Protein AF-A0A940C137-F1 (afdb_monomer_lite)

Foldseek 3Di:
DVVVVVVVVVVVVVVVVVVVVVVVVVVVVVVVLQVCQDPQNVVCVQCVVPFLPPCSVLVVCVVAQDDWPDDPSVCVNVVVCVLQVVLDDDGWDKDKDWDPVCPPHQWIWIWIATNNFGFKIWIWGQPDWDDDPNPRIRTDIDTQHMATEDRPDDPPADACADPSRYGKAKEKDKPLKFKDWQNHTDDPPQDWDWAADPVCPLVVVFDDFITITIGMIHSHRYDTQIWIQANVRDIFGWDPPGRRYTYGDPPHFADPVLVVVVVVAADVQVLLVVVVCQLLLNADDPLSNLVVNCVRQQAFPPGPVNVVSNCSSPDPVNVVRADKDFDDKPPWDKAGWGDRDPFKIKIWTWIWTWMQGPNDIDTDIATWIWMKGQHPDVVRHDGGIGTRDIGHPVPVPPDD

Sequence (400 aa):
MKSKFWKGYLVYLLVILAGLAALHFYVKGIMVDYENQEPVQFVRGELAPAMPTDGSIGQFLEEHAFNGPAGQLNDLKERFYHTVKVSGKGEVQLAFEEDPAHVGSMDPVVNVTADGKPFLRVTLHEAEKVTKLMIMNISKWDVTSAVLLDPDRDSSAPLALGEDGLLSYTVEIPEGFTLLLDGSPAGEGVPYAESALPEFEYVAPFTEVPAGREYKFEGLAAELKISALNNAGDEVAAVQTAPGVYDIPADFAETQVAQDLMAGIADPLYIGELWSQFMTDDVAGSYHGFYTVVRECMLLKGSNLYDLAENWADSVDITFVSNHVITAWNKESVSNFIRYNENLLSCDVYFEKEMRVAGQQRIDVFDNRMYFVNITDPDIAAPGWYLADMLSLAGTHGGE

Secondary structure (DSSP, 8-state):
-HHHHHHHHHHHHHHHHHHHHHHHHHHHHHHHHHHHTSHHHHHHHHHTT--TTTSHHHHHHHHHT---SSSGGGSHHHHHHHHHHTT-SS---EEEEE-TTTTTSSS-EEEEEETTEEEEEEEEEEEEEEEETTTEEEEEEEEEEEEEPPTTS-TTSPP-B-TTSSEEEEEEEETT-EEEETTEEPPTT--EEEEE-GGGTTTTTTS--PEEEEEEEEEESB---EEEE-TTS-EEEPEEEETTEEE----PPP-HHHHHHHHHH--HHHHHHHHHHHTTT-S-SGGGGHHHHHHHTTBPTTSHHHHHHHHHHHSGGGGGPPPEEEEEEEEEEEEEEEE-SSSEEEEEEEEEEEEEETTEEEEEEEEEEEEEEEE--TTTSSSEEEEEEEEE-TTSS---

pLDDT: mean 84.76, std 14.81, range [29.27, 98.06]

Radius of gyration: 35.61 Å; chains: 1; bounding box: 82×46×122 Å

Structure (mmCIF, N/CA/C/O backbone):
data_AF-A0A940C137-F1
#
_entry.id   AF-A0A940C137-F1
#
loop_
_atom_site.group_PDB
_atom_site.id
_atom_site.type_symbol
_atom_site.label_atom_id
_atom_site.label_alt_id
_atom_site.label_comp_id
_atom_site.label_asym_id
_atom_site.label_entity_id
_atom_site.label_seq_id
_atom_site.pdbx_PDB_ins_code
_atom_site.Cartn_x
_atom_site.Cartn_y
_atom_site.Cartn_z
_atom_site.occupancy
_atom_site.B_iso_or_equiv
_atom_site.auth_seq_id
_atom_site.auth_comp_id
_atom_site.auth_asym_id
_atom_site.auth_atom_id
_atom_site.pdbx_PDB_model_num
ATOM 1 N N . MET A 1 1 ? -43.078 -10.581 89.144 1.00 53.97 1 MET A N 1
ATOM 2 C CA . MET A 1 1 ? -41.801 -10.128 88.536 1.00 53.97 1 MET A CA 1
ATOM 3 C C . MET A 1 1 ? -41.374 -10.946 87.312 1.00 53.97 1 MET A C 1
ATOM 5 O O . MET A 1 1 ? -41.077 -10.326 86.302 1.00 53.97 1 MET A O 1
ATOM 9 N N . LYS A 1 2 ? -41.424 -12.292 87.325 1.00 57.09 2 LYS A N 1
ATOM 10 C CA . LYS A 1 2 ? -40.985 -13.150 86.194 1.00 57.09 2 LYS A CA 1
ATOM 11 C C . LYS A 1 2 ? -41.629 -12.856 84.819 1.00 57.09 2 LYS A C 1
ATOM 13 O O . LYS A 1 2 ? -40.925 -12.876 83.819 1.00 57.09 2 LYS A O 1
ATOM 18 N N . SER A 1 3 ? -42.927 -12.532 84.756 1.00 65.88 3 SER A N 1
ATOM 19 C CA . SER A 1 3 ? -43.636 -12.306 83.474 1.00 65.88 3 SER A CA 1
ATOM 20 C C . SER A 1 3 ? -43.308 -10.962 82.794 1.00 65.88 3 SER A C 1
ATOM 22 O O . SER A 1 3 ? -43.270 -10.889 81.569 1.00 65.88 3 SER A O 1
ATOM 24 N N . LYS A 1 4 ? -42.995 -9.909 83.566 1.00 69.81 4 LYS A N 1
ATOM 25 C CA . LYS A 1 4 ? -42.562 -8.609 83.015 1.00 69.81 4 LYS A CA 1
ATOM 26 C C . LYS A 1 4 ? -41.121 -8.663 82.489 1.00 69.81 4 LYS A C 1
ATOM 28 O O . LYS A 1 4 ? -40.841 -8.069 81.457 1.00 69.81 4 LYS A O 1
ATOM 33 N N . PHE A 1 5 ? -40.247 -9.422 83.158 1.00 79.25 5 PHE A N 1
ATOM 34 C CA . PHE A 1 5 ? -38.869 -9.667 82.717 1.00 79.25 5 PHE A CA 1
ATOM 35 C C . PHE A 1 5 ? -38.821 -10.413 81.378 1.00 79.25 5 PHE A C 1
ATOM 37 O O . PHE A 1 5 ? -38.170 -9.951 80.452 1.00 79.25 5 PHE A O 1
ATOM 44 N N . TRP A 1 6 ? -39.584 -11.504 81.238 1.00 81.19 6 TRP A N 1
ATOM 45 C CA . TRP A 1 6 ? -39.652 -12.262 79.983 1.00 81.19 6 TRP A CA 1
ATOM 46 C C . TRP A 1 6 ? -40.219 -11.446 78.817 1.00 81.19 6 TRP A C 1
ATOM 48 O O . TRP A 1 6 ? -39.698 -11.542 77.714 1.00 81.19 6 TRP A O 1
ATOM 58 N N . LYS A 1 7 ? -41.230 -10.596 79.050 1.00 80.69 7 LYS A N 1
ATOM 59 C CA . LYS A 1 7 ? -41.742 -9.681 78.014 1.00 80.69 7 LYS A CA 1
ATOM 60 C C . LYS A 1 7 ? -40.698 -8.645 77.586 1.00 80.69 7 LYS A C 1
ATOM 62 O O . LYS A 1 7 ? -40.531 -8.430 76.393 1.00 80.69 7 LYS A O 1
ATOM 67 N N . GLY A 1 8 ? -39.982 -8.039 78.536 1.00 81.75 8 GLY A N 1
ATOM 68 C CA . GLY A 1 8 ? -38.895 -7.101 78.231 1.00 81.75 8 GLY A CA 1
ATOM 69 C C . GLY A 1 8 ? -37.726 -7.764 77.494 1.00 81.75 8 GLY A C 1
ATOM 70 O O . GLY A 1 8 ? -37.222 -7.212 76.524 1.00 81.75 8 GLY A O 1
ATOM 71 N N . TYR A 1 9 ? -37.354 -8.980 77.900 1.00 87.44 9 TYR A N 1
ATOM 72 C CA . TYR A 1 9 ? -36.322 -9.784 77.244 1.00 87.44 9 TYR A CA 1
ATOM 73 C C . TYR A 1 9 ? -36.705 -10.171 75.808 1.00 87.44 9 TYR A C 1
ATOM 75 O O . TYR A 1 9 ? -35.873 -10.104 74.910 1.00 87.44 9 TYR A O 1
ATOM 83 N N . LEU A 1 10 ? -37.975 -10.510 75.569 1.00 89.81 10 LEU A N 1
ATOM 84 C CA . LEU A 1 10 ? -38.480 -10.857 74.238 1.00 89.81 10 LEU A CA 1
ATOM 85 C C . LEU A 1 10 ? -38.496 -9.634 73.304 1.00 89.81 10 LEU A C 1
ATOM 87 O O . LEU A 1 10 ? -38.077 -9.742 72.157 1.00 89.81 10 LEU A O 1
ATOM 91 N N . VAL A 1 11 ? -38.885 -8.455 73.806 1.00 88.69 11 VAL A N 1
ATOM 92 C CA . VAL A 1 11 ? -38.775 -7.189 73.054 1.00 88.69 11 VAL A CA 1
ATOM 93 C C . VAL A 1 11 ? -37.315 -6.869 72.727 1.00 88.69 11 VAL A C 1
ATOM 95 O O . VAL A 1 11 ? -37.007 -6.533 71.589 1.00 88.69 11 VAL A O 1
ATOM 98 N N . TYR A 1 12 ? -36.404 -7.023 73.689 1.00 90.69 12 TYR A N 1
ATOM 99 C CA . TYR A 1 12 ? -34.970 -6.824 73.468 1.00 90.69 12 TYR A CA 1
ATOM 100 C C . TYR A 1 12 ? -34.402 -7.781 72.403 1.00 90.69 12 TYR A C 1
ATOM 102 O O . TYR A 1 12 ? -33.696 -7.339 71.500 1.00 90.69 12 TYR A O 1
ATOM 110 N N . LEU A 1 13 ? -34.770 -9.067 72.450 1.00 92.44 13 LEU A N 1
ATOM 111 C CA . LEU A 1 13 ? -34.402 -10.054 71.429 1.00 92.44 13 LEU A CA 1
ATOM 112 C C . LEU A 1 13 ? -34.926 -9.682 70.040 1.00 92.44 13 LEU A C 1
ATOM 114 O O . LEU A 1 13 ? -34.187 -9.803 69.067 1.00 92.44 13 LEU A O 1
ATOM 118 N N . LEU A 1 14 ? -36.172 -9.210 69.939 1.00 92.94 14 LEU A N 1
ATOM 119 C CA . LEU A 1 14 ? -36.747 -8.762 68.669 1.00 92.94 14 LEU A CA 1
ATOM 120 C C . LEU A 1 14 ? -36.014 -7.540 68.104 1.00 92.94 14 LEU A C 1
ATOM 122 O O . LEU A 1 14 ? -35.782 -7.483 66.901 1.00 92.94 14 LEU A O 1
ATOM 126 N N . VAL A 1 15 ? -35.604 -6.594 68.954 1.00 93.12 15 VAL A N 1
ATOM 127 C CA . VAL A 1 15 ? -34.807 -5.429 68.532 1.00 93.12 15 VAL A CA 1
ATOM 128 C C . VAL A 1 15 ? -33.424 -5.856 68.036 1.00 93.12 15 VAL A C 1
ATOM 130 O O . VAL A 1 15 ? -32.983 -5.377 66.994 1.00 93.12 15 VAL A O 1
ATOM 133 N N . ILE A 1 16 ? -32.760 -6.790 68.724 1.00 94.12 16 ILE A N 1
ATOM 134 C CA . ILE A 1 16 ? -31.482 -7.350 68.256 1.00 94.12 16 ILE A CA 1
ATOM 135 C C . ILE A 1 16 ? -31.661 -8.070 66.920 1.00 94.12 16 ILE A C 1
ATOM 137 O O . ILE A 1 16 ? -30.876 -7.844 66.006 1.00 94.12 16 ILE A O 1
ATOM 141 N N . LEU A 1 17 ? -32.688 -8.911 66.788 1.00 94.62 17 LEU A N 1
ATOM 142 C CA . LEU A 1 17 ? -32.980 -9.623 65.542 1.00 94.62 17 LEU A CA 1
ATOM 143 C C . LEU A 1 17 ? -33.250 -8.656 64.387 1.00 94.62 17 LEU A C 1
ATOM 145 O O . LEU A 1 17 ? -32.727 -8.863 63.296 1.00 94.62 17 LEU A O 1
ATOM 149 N N . ALA A 1 18 ? -34.002 -7.580 64.628 1.00 94.00 18 ALA A N 1
ATOM 150 C CA . ALA A 1 18 ? -34.227 -6.534 63.634 1.00 94.00 18 ALA A CA 1
ATOM 151 C C . ALA A 1 18 ? -32.921 -5.817 63.249 1.00 94.00 18 ALA A C 1
ATOM 153 O O . ALA A 1 18 ? -32.678 -5.587 62.067 1.00 94.00 18 ALA A O 1
ATOM 154 N N . GLY A 1 19 ? -32.052 -5.521 64.222 1.00 94.00 19 GLY A N 1
ATOM 155 C CA . GLY A 1 19 ? -30.734 -4.930 63.972 1.00 94.00 19 GLY A CA 1
ATOM 156 C C . GLY A 1 19 ? -29.804 -5.850 63.175 1.00 94.00 19 GLY A C 1
ATOM 157 O O . GLY A 1 19 ? -29.159 -5.401 62.232 1.00 94.00 19 GLY A O 1
ATOM 158 N N . LEU A 1 20 ? -29.777 -7.146 63.502 1.00 93.94 20 LEU A N 1
ATOM 159 C CA . LEU A 1 20 ? -29.013 -8.156 62.763 1.00 93.94 20 LEU A CA 1
ATOM 160 C C . LEU A 1 20 ? -29.541 -8.336 61.339 1.00 93.94 20 LEU A C 1
ATOM 162 O O . LEU A 1 20 ? -28.746 -8.431 60.410 1.00 93.94 20 LEU A O 1
ATOM 166 N N . ALA A 1 21 ? -30.863 -8.340 61.153 1.00 93.62 21 ALA A N 1
ATOM 167 C CA . ALA A 1 21 ? -31.470 -8.393 59.829 1.00 93.62 21 ALA A CA 1
ATOM 168 C C . ALA A 1 21 ? -31.105 -7.150 59.001 1.00 93.62 21 ALA A C 1
ATOM 170 O O . ALA A 1 21 ? -30.672 -7.288 57.861 1.00 93.62 21 ALA A O 1
ATOM 171 N N . ALA A 1 22 ? -31.205 -5.949 59.580 1.00 93.00 22 ALA A N 1
ATOM 172 C CA . ALA A 1 22 ? -30.820 -4.708 58.909 1.00 93.00 22 ALA A CA 1
ATOM 173 C C . ALA A 1 22 ? -29.334 -4.705 58.511 1.00 93.00 22 ALA A C 1
ATOM 175 O O . ALA A 1 22 ? -29.005 -4.362 57.377 1.00 93.00 22 ALA A O 1
ATOM 176 N N . LEU A 1 23 ? -28.447 -5.151 59.408 1.00 92.56 23 LEU A N 1
ATOM 177 C CA . LEU A 1 23 ? -27.021 -5.295 59.113 1.00 92.56 23 LEU A CA 1
ATOM 178 C C . LEU A 1 23 ? -26.776 -6.316 57.995 1.00 92.56 23 LEU A C 1
ATOM 180 O O . LEU A 1 23 ? -25.990 -6.049 57.092 1.00 92.56 23 LEU A O 1
ATOM 184 N N . HIS A 1 24 ? -27.462 -7.461 58.030 1.00 92.94 24 HIS A N 1
ATOM 185 C CA . HIS A 1 24 ? -27.346 -8.492 57.002 1.00 92.94 24 HIS A CA 1
ATOM 186 C C . HIS A 1 24 ? -27.749 -7.962 55.620 1.00 92.94 24 HIS A C 1
ATOM 188 O O . HIS A 1 24 ? -26.999 -8.141 54.664 1.00 92.94 24 HIS A O 1
ATOM 194 N N . PHE A 1 25 ? -28.884 -7.262 55.511 1.00 93.31 25 PHE A N 1
ATOM 195 C CA . PHE A 1 25 ? -29.313 -6.664 54.244 1.00 93.31 25 PHE A CA 1
ATOM 196 C C . PHE A 1 25 ? -28.377 -5.548 53.770 1.00 93.31 25 PHE A C 1
ATOM 198 O O . PHE A 1 25 ? -28.112 -5.460 52.576 1.00 93.31 25 PHE A O 1
ATOM 205 N N . TYR A 1 26 ? -27.836 -4.739 54.685 1.00 91.00 26 TYR A N 1
ATOM 206 C CA . TYR A 1 26 ? -26.864 -3.698 54.347 1.00 91.00 26 TYR A CA 1
ATOM 207 C C . TYR A 1 26 ? -25.556 -4.279 53.793 1.00 91.00 26 TYR A C 1
ATOM 209 O O . TYR A 1 26 ? -25.100 -3.859 52.733 1.00 91.00 26 TYR A O 1
ATOM 217 N N . VAL A 1 27 ? -24.976 -5.275 54.473 1.00 91.56 27 VAL A N 1
ATOM 218 C CA . VAL A 1 27 ? -23.752 -5.949 54.007 1.00 91.56 27 VAL A CA 1
ATOM 219 C C . VAL A 1 27 ? -24.006 -6.660 52.682 1.00 91.56 27 VAL A C 1
ATOM 221 O O . VAL A 1 27 ? -23.197 -6.537 51.770 1.00 91.56 27 VAL A O 1
ATOM 224 N N . LYS A 1 28 ? -25.153 -7.338 52.542 1.00 92.31 28 LYS A N 1
ATOM 225 C CA . LYS A 1 28 ? -25.547 -7.973 51.282 1.00 92.31 28 LYS A CA 1
ATOM 226 C C . LYS A 1 28 ? -25.651 -6.959 50.139 1.00 92.31 28 LYS A C 1
ATOM 228 O O . LYS A 1 28 ? -25.172 -7.254 49.055 1.00 92.31 28 LYS A O 1
ATOM 233 N N . GLY A 1 29 ? -26.236 -5.783 50.380 1.00 91.81 29 GLY A N 1
ATOM 234 C CA . GLY A 1 29 ? -26.305 -4.708 49.385 1.00 91.81 29 GLY A CA 1
ATOM 235 C C . GLY A 1 29 ? -24.920 -4.243 48.941 1.00 91.81 29 GLY A C 1
ATOM 236 O O . GLY A 1 29 ? -24.654 -4.196 47.752 1.00 91.81 29 GLY A O 1
ATOM 237 N N . ILE A 1 30 ? -24.004 -4.023 49.889 1.00 90.69 30 ILE A N 1
ATOM 238 C CA . ILE A 1 30 ? -22.619 -3.627 49.580 1.00 90.69 30 ILE A CA 1
ATOM 239 C C . ILE A 1 30 ? -21.872 -4.706 48.795 1.00 90.69 30 ILE A C 1
ATOM 241 O O . ILE A 1 30 ? -21.095 -4.370 47.910 1.00 90.69 30 ILE A O 1
ATOM 245 N N . MET A 1 31 ? -22.074 -5.985 49.122 1.00 90.31 31 MET A N 1
ATOM 246 C CA . MET A 1 31 ? -21.457 -7.081 48.371 1.00 90.31 31 MET A CA 1
ATOM 247 C C . MET A 1 31 ? -21.963 -7.127 46.930 1.00 90.31 31 MET A C 1
ATOM 249 O O . MET A 1 31 ? -21.154 -7.245 46.023 1.00 90.31 31 MET A O 1
ATOM 253 N N . VAL A 1 32 ? -23.274 -6.963 46.725 1.00 90.38 32 VAL A N 1
ATOM 254 C CA . VAL A 1 32 ? -23.867 -6.892 45.382 1.00 90.38 32 VAL A CA 1
ATOM 255 C C . VAL A 1 32 ? -23.344 -5.675 44.616 1.00 90.38 32 VAL A C 1
ATOM 257 O O . VAL A 1 32 ? -22.963 -5.810 43.461 1.00 90.38 32 VAL A O 1
ATOM 260 N N . ASP A 1 33 ? -23.276 -4.504 45.255 1.00 88.38 33 ASP A N 1
ATOM 261 C CA . ASP A 1 33 ? -22.722 -3.297 44.633 1.00 88.38 33 ASP A CA 1
ATOM 262 C C . ASP A 1 33 ? -21.247 -3.486 44.258 1.00 88.38 33 ASP A C 1
ATOM 264 O O . ASP A 1 33 ? -20.823 -3.028 43.208 1.00 88.38 33 ASP A O 1
ATOM 268 N N . TYR A 1 34 ? -20.463 -4.165 45.096 1.00 89.94 34 TYR A N 1
ATOM 269 C CA . TYR A 1 34 ? -19.060 -4.462 44.815 1.00 89.94 34 TYR A CA 1
ATOM 270 C C . TYR A 1 34 ? -18.894 -5.428 43.638 1.00 89.94 34 TYR A C 1
ATOM 272 O O . TYR A 1 34 ? -18.131 -5.127 42.728 1.00 89.94 34 TYR A O 1
ATOM 280 N N . GLU A 1 35 ? -19.636 -6.540 43.626 1.00 89.56 35 GLU A N 1
ATOM 281 C CA . GLU A 1 35 ? -19.608 -7.525 42.534 1.00 89.56 35 GLU A CA 1
ATOM 282 C C . GLU A 1 35 ? -20.050 -6.896 41.203 1.00 89.56 35 GLU A C 1
ATOM 284 O O . GLU A 1 35 ? -19.407 -7.100 40.179 1.00 89.56 35 GLU A O 1
ATOM 289 N N . ASN A 1 36 ? -21.099 -6.064 41.213 1.00 89.75 36 ASN A N 1
ATOM 290 C CA . ASN A 1 36 ? -21.587 -5.372 40.013 1.00 89.75 36 ASN A CA 1
ATOM 291 C C . ASN A 1 36 ? -20.607 -4.321 39.468 1.00 89.75 36 ASN A C 1
ATOM 293 O O . ASN A 1 36 ? -20.754 -3.893 38.326 1.00 89.75 36 ASN A O 1
ATOM 297 N N . GLN A 1 37 ? -19.650 -3.876 40.283 1.00 90.00 37 GLN A N 1
ATOM 298 C CA . GLN A 1 37 ? -18.646 -2.878 39.916 1.00 90.00 37 GLN A CA 1
ATOM 299 C C . GLN A 1 37 ? -17.281 -3.509 39.611 1.00 90.00 37 GLN A C 1
ATOM 301 O O . GLN A 1 37 ? -16.303 -2.789 39.427 1.00 90.00 37 GLN A O 1
ATOM 306 N N . GLU A 1 38 ? -17.175 -4.836 39.523 1.00 90.75 38 GLU A N 1
ATOM 307 C CA . GLU A 1 38 ? -16.031 -5.447 38.842 1.00 90.75 38 GLU A CA 1
ATOM 308 C C . GLU A 1 38 ? -16.076 -5.063 37.348 1.00 90.75 38 GLU A C 1
ATOM 310 O O . GLU A 1 38 ? -17.163 -5.112 36.770 1.00 90.75 38 GLU A O 1
ATOM 315 N N . PRO A 1 39 ? -14.949 -4.718 36.690 1.00 91.69 39 PRO A N 1
ATOM 316 C CA . PRO A 1 39 ? -14.943 -4.203 35.311 1.00 91.69 39 PRO A CA 1
ATOM 317 C C . PRO A 1 39 ? -15.769 -5.044 34.328 1.00 91.69 39 PRO A C 1
ATOM 319 O O . PRO A 1 39 ? -16.598 -4.529 33.578 1.00 91.69 39 PRO A O 1
ATOM 322 N N . VAL A 1 40 ? -15.607 -6.368 34.394 1.00 92.06 40 VAL A N 1
ATOM 323 C CA . VAL A 1 40 ? -16.344 -7.328 33.561 1.00 92.06 40 VAL A CA 1
ATOM 324 C C . VAL A 1 40 ? -17.848 -7.303 33.844 1.00 92.06 40 VAL A C 1
ATOM 326 O O . VAL A 1 40 ? -18.646 -7.390 32.911 1.00 92.06 40 VAL A O 1
ATOM 329 N N . GLN A 1 41 ? -18.253 -7.208 35.113 1.00 90.88 41 GLN A N 1
ATOM 330 C CA . GLN A 1 41 ? -19.669 -7.181 35.495 1.00 90.88 41 GLN A CA 1
ATOM 331 C C . GLN A 1 41 ? -20.313 -5.835 35.187 1.00 90.88 41 GLN A C 1
ATOM 333 O O . GLN A 1 41 ? -21.472 -5.813 34.784 1.00 90.88 41 GLN A O 1
ATOM 338 N N . PHE A 1 42 ? -19.557 -4.743 35.306 1.00 90.12 42 PHE A N 1
ATOM 339 C CA . PHE A 1 42 ? -19.985 -3.411 34.905 1.00 90.12 42 PHE A CA 1
ATOM 340 C C . PHE A 1 42 ? -20.286 -3.373 33.403 1.00 90.12 42 PHE A C 1
ATOM 342 O O . PHE A 1 42 ? -21.425 -3.129 33.018 1.00 90.12 42 PHE A O 1
ATOM 349 N N . VAL A 1 43 ? -19.318 -3.744 32.552 1.00 88.44 43 VAL A N 1
ATOM 350 C CA . VAL A 1 43 ? -19.507 -3.784 31.088 1.00 88.44 43 VAL A CA 1
ATOM 351 C C . VAL A 1 43 ? -20.617 -4.758 30.696 1.00 88.44 43 VAL A C 1
ATOM 353 O O . VAL A 1 43 ? -21.441 -4.457 29.833 1.00 88.44 43 VAL A O 1
ATOM 356 N N . ARG A 1 44 ? -20.698 -5.915 31.365 1.00 87.00 44 ARG A N 1
ATOM 357 C CA . ARG A 1 44 ? -21.826 -6.835 31.195 1.00 87.00 44 ARG A CA 1
ATOM 358 C C . ARG A 1 44 ? -23.144 -6.177 31.583 1.00 87.00 44 ARG A C 1
ATOM 360 O O . ARG A 1 44 ? -24.116 -6.397 30.884 1.00 87.00 44 ARG A O 1
ATOM 367 N N . GLY A 1 45 ? -23.207 -5.417 32.669 1.00 83.25 45 GLY A N 1
ATOM 368 C CA . GLY A 1 45 ? -24.403 -4.707 33.118 1.00 83.25 45 GLY A CA 1
ATOM 369 C C . GLY A 1 45 ? -24.861 -3.635 32.132 1.00 83.25 45 GLY A C 1
ATOM 370 O O . GLY A 1 45 ? -26.060 -3.531 31.891 1.00 83.25 45 GLY A O 1
ATOM 371 N N . GLU A 1 46 ? -23.922 -2.922 31.510 1.00 78.56 46 GLU A N 1
ATOM 372 C CA . GLU A 1 46 ? -24.200 -1.930 30.461 1.00 78.56 46 GLU A CA 1
ATOM 373 C C . GLU A 1 46 ? -24.681 -2.588 29.154 1.00 78.56 46 GLU A C 1
ATOM 375 O O . GLU A 1 46 ? -25.574 -2.077 28.478 1.00 78.56 46 GLU A O 1
ATOM 380 N N . LEU A 1 47 ? -24.158 -3.776 28.823 1.00 74.94 47 LEU A N 1
ATOM 381 C CA . LEU A 1 47 ? -24.498 -4.511 27.595 1.00 74.94 47 LEU A CA 1
ATOM 382 C C . LEU A 1 47 ? -25.610 -5.570 27.773 1.00 74.94 47 LEU A C 1
ATOM 384 O O . LEU A 1 47 ? -26.179 -6.038 26.793 1.00 74.94 47 LEU A O 1
ATOM 388 N N . ALA A 1 48 ? -25.975 -5.957 28.997 1.00 65.00 48 ALA A N 1
ATOM 389 C CA . ALA A 1 48 ? -27.016 -6.953 29.292 1.00 65.00 48 ALA A CA 1
ATOM 390 C C . ALA A 1 48 ? -28.459 -6.528 28.944 1.00 65.00 48 ALA A C 1
ATOM 392 O O . ALA A 1 48 ? -29.235 -7.401 28.550 1.00 65.00 48 ALA A O 1
ATOM 393 N N . PRO A 1 49 ? -28.865 -5.242 29.030 1.00 57.00 49 PRO A N 1
ATOM 394 C CA . PRO A 1 49 ? -30.138 -4.784 28.473 1.00 57.00 49 PRO A CA 1
ATOM 395 C C . PRO A 1 49 ? -30.137 -4.783 26.934 1.00 57.00 49 PRO A C 1
ATOM 397 O O . PRO A 1 49 ? -31.128 -4.404 26.305 1.00 57.00 49 PRO A O 1
ATOM 400 N N . ALA A 1 50 ? -29.025 -5.172 26.313 1.00 52.66 50 ALA A N 1
ATOM 401 C CA . ALA A 1 50 ? -28.750 -4.975 24.913 1.00 52.66 50 ALA A CA 1
ATOM 402 C C . ALA A 1 50 ? -28.966 -6.257 24.099 1.00 52.66 50 ALA A C 1
ATOM 404 O O . ALA A 1 50 ? -28.043 -6.902 23.611 1.00 52.66 50 ALA A O 1
ATOM 405 N N . MET A 1 51 ? -30.238 -6.638 23.952 1.00 50.06 51 MET A N 1
ATOM 406 C CA . MET A 1 51 ? -30.626 -7.661 22.981 1.00 50.06 51 MET A CA 1
ATOM 407 C C . MET A 1 51 ? -30.454 -7.116 21.548 1.00 50.06 51 MET A C 1
ATOM 409 O O . MET A 1 51 ? -30.832 -5.969 21.280 1.00 50.06 51 MET A O 1
ATOM 413 N N . PRO A 1 52 ? -29.958 -7.938 20.598 1.00 48.75 52 PRO A N 1
ATOM 414 C CA . PRO A 1 52 ? -29.779 -7.581 19.186 1.00 48.75 52 PRO A CA 1
ATOM 415 C C . PRO A 1 52 ? -30.988 -6.906 18.523 1.00 48.75 52 PRO A C 1
ATOM 417 O O . PRO A 1 52 ? -30.836 -6.113 17.599 1.00 48.75 52 PRO A O 1
ATOM 420 N N . THR A 1 53 ? -32.196 -7.228 18.988 1.00 48.31 53 THR A N 1
ATOM 421 C CA . THR A 1 53 ? -33.475 -6.837 18.386 1.00 48.31 53 THR A CA 1
ATOM 422 C C . THR A 1 53 ? -33.967 -5.444 18.777 1.00 48.31 53 THR A C 1
ATOM 424 O O . THR A 1 53 ? -34.845 -4.909 18.098 1.00 48.31 53 THR A O 1
ATOM 427 N N . ASP A 1 54 ? -33.402 -4.839 19.825 1.00 47.66 54 ASP A N 1
ATOM 428 C CA . ASP A 1 54 ? -34.039 -3.706 20.512 1.00 47.66 54 ASP A CA 1
ATOM 429 C C . ASP A 1 54 ? -33.293 -2.380 20.258 1.00 47.66 54 ASP A C 1
ATOM 431 O O . ASP A 1 54 ? -33.814 -1.299 20.525 1.00 47.66 54 ASP A O 1
ATOM 435 N N . GLY A 1 55 ? -32.087 -2.447 19.677 1.00 52.00 55 GLY A N 1
ATOM 436 C CA . GLY A 1 55 ? -31.294 -1.284 19.264 1.00 52.00 55 GLY A CA 1
ATOM 437 C C . GLY A 1 55 ? -30.462 -0.618 20.366 1.00 52.00 55 GLY A C 1
ATOM 438 O O . GLY A 1 55 ? -29.769 0.350 20.070 1.00 52.00 55 GLY A O 1
ATOM 439 N N . SER A 1 56 ? -30.473 -1.143 21.590 1.00 55.97 56 SER A N 1
ATOM 440 C CA . SER A 1 56 ? -29.749 -0.609 22.755 1.00 55.97 56 SER A CA 1
ATOM 441 C C . SER A 1 56 ? -28.224 -0.734 22.661 1.00 55.97 56 SER A C 1
ATOM 443 O O . SER A 1 56 ? -27.541 0.171 23.121 1.00 55.97 56 SER A O 1
ATOM 445 N N . ILE A 1 57 ? -27.675 -1.761 21.990 1.00 58.00 57 ILE A N 1
ATOM 446 C CA . ILE A 1 57 ? -26.232 -1.794 21.647 1.00 58.00 57 ILE A CA 1
ATOM 447 C C . ILE A 1 57 ? -25.893 -0.613 20.739 1.00 58.00 57 ILE A C 1
ATOM 449 O O . ILE A 1 57 ? -24.895 0.061 20.950 1.00 58.00 57 ILE A O 1
ATOM 453 N N . GLY A 1 58 ? -26.758 -0.334 19.759 1.00 58.50 58 GLY A N 1
ATOM 454 C CA . GLY A 1 58 ? -26.612 0.830 18.889 1.00 58.50 58 GLY A CA 1
ATOM 455 C C . GLY A 1 58 ? -26.583 2.132 19.683 1.00 58.50 58 GLY A C 1
ATOM 456 O O . GLY A 1 58 ? -25.731 2.961 19.417 1.00 58.50 58 GLY A O 1
ATOM 457 N N . GLN A 1 59 ? -27.436 2.273 20.702 1.00 62.38 59 GLN A N 1
ATOM 458 C CA . GLN A 1 59 ? -27.462 3.457 21.565 1.00 62.38 59 GLN A CA 1
ATOM 459 C C . GLN A 1 59 ? -26.223 3.573 22.472 1.00 62.38 59 GLN A C 1
ATOM 461 O O . GLN A 1 59 ? -25.655 4.653 22.586 1.00 62.38 59 GLN A O 1
ATOM 466 N N . PHE A 1 60 ? -25.784 2.472 23.092 1.00 66.69 60 PHE A N 1
ATOM 467 C CA . PHE A 1 60 ? -24.562 2.448 23.904 1.00 66.69 60 PHE A CA 1
ATOM 468 C C . PHE A 1 60 ? -23.340 2.837 23.070 1.00 66.69 60 PHE A C 1
ATOM 470 O O . PHE A 1 60 ? -22.536 3.665 23.495 1.00 66.69 60 PHE A O 1
ATOM 477 N N . LEU A 1 61 ? -23.230 2.268 21.865 1.00 64.44 61 LEU A N 1
ATOM 478 C CA . LEU A 1 61 ? -22.182 2.628 20.923 1.00 64.44 61 LEU A CA 1
ATOM 479 C C . LEU A 1 61 ? -22.336 4.088 20.486 1.00 64.44 61 LEU A C 1
ATOM 481 O O . LEU A 1 61 ? -21.346 4.800 20.509 1.00 64.44 61 LEU A O 1
ATOM 485 N N . GLU A 1 62 ? -23.545 4.557 20.144 1.00 62.62 62 GLU A N 1
ATOM 486 C CA . GLU A 1 62 ? -23.825 5.966 19.797 1.00 62.62 62 GLU A CA 1
ATOM 487 C C . GLU A 1 62 ? -23.298 6.943 20.858 1.00 62.62 62 GLU A C 1
ATOM 489 O O . GLU A 1 62 ? -22.760 7.992 20.512 1.00 62.62 62 GLU A O 1
ATOM 494 N N . GLU A 1 63 ? -23.412 6.581 22.135 1.00 67.12 63 GLU A N 1
ATOM 495 C CA . GLU A 1 63 ? -23.007 7.413 23.269 1.00 67.12 63 GLU A CA 1
ATOM 496 C C . GLU A 1 63 ? -21.504 7.328 23.599 1.00 67.12 63 GLU A C 1
ATOM 498 O O . GLU A 1 63 ? -20.924 8.334 24.007 1.00 67.12 63 GLU A O 1
ATOM 503 N N . HIS A 1 64 ? -20.862 6.170 23.394 1.00 65.62 64 HIS A N 1
ATOM 504 C CA . HIS A 1 64 ? -19.506 5.897 23.905 1.00 65.62 64 HIS A CA 1
ATOM 505 C C . HIS A 1 64 ? -18.458 5.531 22.839 1.00 65.62 64 HIS A C 1
ATOM 507 O O . HIS A 1 64 ? -17.286 5.363 23.171 1.00 65.62 64 HIS A O 1
ATOM 513 N N . ALA A 1 65 ? -18.855 5.377 21.574 1.00 58.91 65 ALA A N 1
ATOM 514 C CA . ALA A 1 65 ? -17.974 4.938 20.491 1.00 58.91 65 ALA A CA 1
ATOM 515 C C . ALA A 1 65 ? -17.773 5.990 19.382 1.00 58.91 65 ALA A C 1
ATOM 517 O O . ALA A 1 65 ? -16.817 5.869 18.625 1.00 58.91 65 ALA A O 1
ATOM 518 N N . PHE A 1 66 ? -18.614 7.030 19.254 1.00 54.28 66 PHE A N 1
ATOM 519 C CA . PHE A 1 66 ? -18.582 7.907 18.069 1.00 54.28 66 PHE A CA 1
ATOM 520 C C . PHE A 1 66 ? -18.061 9.320 18.316 1.00 54.28 66 PHE A C 1
ATOM 522 O O . PHE A 1 66 ? -18.717 10.126 18.967 1.00 54.28 66 PHE A O 1
ATOM 529 N N . ASN A 1 67 ? -16.949 9.643 17.649 1.00 48.56 67 ASN A N 1
ATOM 530 C CA . ASN A 1 67 ? -16.665 10.939 17.021 1.00 48.56 67 ASN A CA 1
ATOM 531 C C . ASN A 1 67 ? -15.563 10.732 15.959 1.00 48.56 67 ASN A C 1
ATOM 533 O O . ASN A 1 67 ? -14.389 10.944 16.238 1.00 48.56 67 ASN A O 1
ATOM 537 N N . GLY A 1 68 ? -15.940 10.308 14.747 1.00 44.62 68 GLY A N 1
ATOM 538 C CA . GLY A 1 68 ? -15.009 10.057 13.636 1.00 44.62 68 GLY A CA 1
ATOM 539 C C . GLY A 1 68 ? -15.473 10.691 12.314 1.00 44.62 68 GLY A C 1
ATOM 540 O O . GLY A 1 68 ? -16.668 10.971 12.147 1.00 44.62 68 GLY A O 1
ATOM 541 N N . PRO A 1 69 ? -14.551 10.968 11.371 1.00 36.59 69 PRO A N 1
ATOM 542 C CA . PRO A 1 69 ? -14.860 11.672 10.135 1.00 36.59 69 PRO A CA 1
ATOM 543 C C . PRO A 1 69 ? -15.686 10.794 9.180 1.00 36.59 69 PRO A C 1
ATOM 545 O O . PRO A 1 69 ? -15.264 9.726 8.760 1.00 36.59 69 PRO A O 1
ATOM 548 N N . ALA A 1 70 ? -16.850 11.328 8.803 1.00 36.19 70 ALA A N 1
ATOM 549 C CA . ALA A 1 70 ? -17.754 10.881 7.739 1.00 36.19 70 ALA A CA 1
ATOM 550 C C . ALA A 1 70 ? -18.575 9.591 7.977 1.00 36.19 70 ALA A C 1
ATOM 552 O O . ALA A 1 70 ? -18.165 8.476 7.692 1.00 36.19 70 ALA A O 1
ATOM 553 N N . GLY A 1 71 ? -19.852 9.778 8.332 1.00 45.66 71 GLY A N 1
ATOM 554 C CA . GLY A 1 71 ? -20.966 9.104 7.642 1.00 45.66 71 GLY A CA 1
ATOM 555 C C . GLY A 1 71 ? -21.206 7.601 7.852 1.00 45.66 71 GLY A C 1
ATOM 556 O O . GLY A 1 71 ? -22.245 7.121 7.407 1.00 45.66 71 GLY A O 1
ATOM 557 N N . GLN A 1 72 ? -20.347 6.865 8.557 1.00 48.22 72 GLN A N 1
ATOM 558 C CA . GLN A 1 72 ? -20.480 5.406 8.735 1.00 48.22 72 GLN A CA 1
ATOM 559 C C . GLN A 1 72 ? -21.546 4.962 9.766 1.00 48.22 72 GLN A C 1
ATOM 561 O O . GLN A 1 72 ? -21.752 3.772 9.992 1.00 48.22 72 GLN A O 1
ATOM 566 N N . LEU A 1 73 ? -22.278 5.903 10.373 1.00 46.19 73 LEU A N 1
ATOM 567 C CA . LEU A 1 73 ? -23.215 5.642 11.477 1.00 46.19 73 LEU A CA 1
ATOM 568 C C . LEU A 1 73 ? -24.473 4.833 11.104 1.00 46.19 73 LEU A C 1
ATOM 570 O O . LEU A 1 73 ? -25.070 4.199 11.971 1.00 46.19 73 LEU A O 1
ATOM 574 N N . ASN A 1 74 ? -24.889 4.812 9.835 1.00 42.66 74 ASN A N 1
ATOM 575 C CA . ASN A 1 74 ? -26.134 4.129 9.455 1.00 42.66 74 ASN A CA 1
ATOM 576 C C . ASN A 1 74 ? -25.986 2.605 9.293 1.00 42.66 74 ASN A C 1
ATOM 578 O O . ASN A 1 74 ? -26.997 1.905 9.330 1.00 42.66 74 ASN A O 1
ATOM 582 N N . ASP A 1 75 ? -24.757 2.089 9.177 1.00 51.81 75 ASP A N 1
ATOM 583 C CA . ASP A 1 75 ? -24.494 0.684 8.837 1.00 51.81 75 ASP A CA 1
ATOM 584 C C . ASP A 1 75 ? -24.045 -0.166 10.040 1.00 51.81 75 ASP A C 1
ATOM 586 O O . ASP A 1 75 ? -23.904 -1.373 9.931 1.00 51.81 75 ASP A O 1
ATOM 590 N N . LEU A 1 76 ? -23.874 0.403 11.241 1.00 49.50 76 LEU A N 1
ATOM 591 C CA . LEU A 1 76 ? -23.422 -0.363 12.420 1.00 49.50 76 LEU A CA 1
ATOM 592 C C . LEU A 1 76 ? -24.420 -1.402 12.893 1.00 49.50 76 LEU A C 1
ATOM 594 O O . LEU A 1 76 ? -24.020 -2.467 13.352 1.00 49.50 76 LEU A O 1
ATOM 598 N N . LYS A 1 77 ? -25.719 -1.110 12.778 1.00 48.47 77 LYS A N 1
ATOM 599 C CA . LYS A 1 77 ? -26.751 -2.123 13.004 1.00 48.47 77 LYS A CA 1
ATOM 600 C C . LYS A 1 77 ? -26.602 -3.242 11.988 1.00 48.47 77 LYS A C 1
ATOM 602 O O . LYS A 1 77 ? -26.649 -4.396 12.382 1.00 48.47 77 LYS A O 1
ATOM 607 N N . GLU A 1 78 ? -26.408 -2.925 10.714 1.00 52.50 78 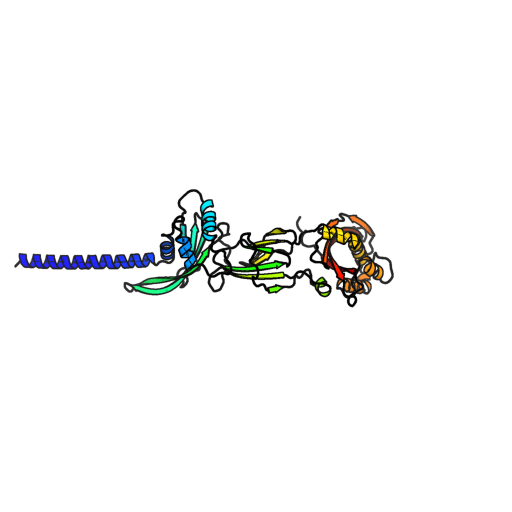GLU A N 1
ATOM 608 C CA . GLU A 1 78 ? -26.243 -3.915 9.649 1.00 52.50 78 GLU A CA 1
ATOM 609 C C . GLU A 1 78 ? -24.940 -4.712 9.787 1.00 52.50 78 GLU A C 1
ATOM 611 O O . GLU A 1 78 ? -25.003 -5.935 9.714 1.00 52.50 78 GLU A O 1
ATOM 616 N N . ARG A 1 79 ? -23.810 -4.082 10.129 1.00 53.31 79 ARG A N 1
ATOM 617 C CA . ARG A 1 79 ? -22.538 -4.733 10.480 1.00 53.31 79 ARG A CA 1
ATOM 618 C C . ARG A 1 79 ? -22.679 -5.606 11.722 1.00 53.31 79 ARG A C 1
ATOM 620 O O . ARG A 1 79 ? -22.303 -6.770 11.678 1.00 53.31 79 ARG A O 1
ATOM 627 N N . PHE A 1 80 ? -23.314 -5.115 12.786 1.00 52.34 80 PHE A N 1
ATOM 628 C CA . PHE A 1 80 ? -23.679 -5.917 13.957 1.00 52.34 80 PHE A CA 1
ATOM 629 C C . PHE A 1 80 ? -24.543 -7.124 13.555 1.00 52.34 80 PHE A C 1
ATOM 631 O O . PHE A 1 80 ? -24.217 -8.254 13.905 1.00 52.34 80 PHE A O 1
ATOM 638 N N . TYR A 1 81 ? -25.593 -6.925 12.749 1.00 52.78 81 TYR A N 1
ATOM 639 C CA . TYR A 1 81 ? -26.461 -7.993 12.244 1.00 52.78 81 TYR A CA 1
ATOM 640 C C . TYR A 1 81 ? -25.739 -8.959 11.300 1.00 52.78 81 TYR A C 1
ATOM 642 O O . TYR A 1 81 ? -26.108 -10.131 11.269 1.00 52.78 81 TYR A O 1
ATOM 650 N N . HIS A 1 82 ? -24.754 -8.506 10.525 1.00 54.06 82 HIS A N 1
ATOM 651 C CA . HIS A 1 82 ? -23.972 -9.333 9.612 1.00 54.06 82 HIS A CA 1
ATOM 652 C C . HIS A 1 82 ? -22.967 -10.183 10.393 1.00 54.06 82 HIS A C 1
ATOM 654 O O . HIS A 1 82 ? -22.966 -11.403 10.244 1.00 54.06 82 HIS A O 1
ATOM 660 N N . THR A 1 83 ? -22.211 -9.568 11.306 1.00 51.22 83 THR A N 1
ATOM 661 C CA . THR A 1 83 ? -21.298 -10.235 12.244 1.00 51.22 83 THR A CA 1
ATOM 662 C C . THR A 1 83 ? -22.024 -11.288 13.083 1.00 51.22 83 THR A C 1
ATOM 664 O O . THR A 1 83 ? -21.555 -12.417 13.212 1.00 51.22 83 THR A O 1
ATOM 667 N N . VAL A 1 84 ? -23.222 -10.961 13.571 1.00 49.44 84 VAL A N 1
ATOM 668 C CA . VAL A 1 84 ? -24.065 -11.856 14.372 1.00 49.44 84 VAL A CA 1
ATOM 669 C C . VAL A 1 84 ? -24.780 -12.928 13.530 1.00 49.44 84 VAL A C 1
ATOM 671 O O . VAL A 1 84 ? -24.921 -14.062 13.971 1.00 49.44 84 VAL A O 1
ATOM 674 N N . LYS A 1 85 ? -25.235 -12.651 12.298 1.00 48.62 85 LYS A N 1
ATOM 675 C CA . LYS A 1 85 ? -25.947 -13.661 11.477 1.00 48.62 85 LYS A CA 1
ATOM 676 C C . LYS A 1 85 ? -25.075 -14.847 11.071 1.00 48.62 85 LYS A C 1
ATOM 678 O O . LYS A 1 85 ? -25.624 -15.916 10.789 1.00 48.62 85 LYS A O 1
ATOM 683 N N . VAL A 1 86 ? -23.754 -14.678 11.029 1.00 47.34 86 VAL A N 1
ATOM 684 C CA . VAL A 1 86 ? -22.812 -15.752 10.680 1.00 47.34 86 VAL A CA 1
ATOM 685 C C . VAL A 1 86 ? -22.749 -16.837 11.775 1.00 47.34 86 VAL A C 1
ATOM 687 O O . VAL A 1 86 ? -22.353 -17.962 11.471 1.00 47.34 86 VAL A O 1
ATOM 690 N N . SER A 1 87 ? -23.233 -16.584 13.002 1.00 42.38 87 SER A N 1
ATOM 691 C CA . SER A 1 87 ? -23.236 -17.570 14.101 1.00 42.38 87 SER A CA 1
ATOM 692 C C . SER A 1 87 ? -24.507 -18.430 14.221 1.00 42.38 87 SER A C 1
ATOM 694 O O . SER A 1 87 ? -24.556 -19.375 15.010 1.00 42.38 87 SER A O 1
ATOM 696 N N . GLY A 1 88 ? -25.508 -18.212 13.362 1.00 39.50 88 GLY A N 1
ATOM 697 C CA . GLY A 1 88 ? -26.684 -19.075 13.252 1.00 39.50 88 GLY A CA 1
ATOM 698 C C . GLY A 1 88 ? -27.959 -18.488 13.858 1.00 39.50 88 GLY A C 1
ATOM 699 O O . GLY A 1 88 ? -27.966 -17.530 14.617 1.00 39.50 88 GLY A O 1
ATOM 700 N N . LYS A 1 89 ? -29.101 -19.055 13.459 1.00 44.38 89 LYS A N 1
ATOM 701 C CA . LYS A 1 89 ? -30.438 -18.640 13.909 1.00 44.38 89 LYS A CA 1
ATOM 702 C C . LYS A 1 89 ? -30.633 -18.992 15.399 1.00 44.38 89 LYS A C 1
ATOM 704 O O . LYS A 1 89 ? -31.215 -20.035 15.690 1.00 44.38 89 LYS A O 1
ATOM 709 N N . GLY A 1 90 ? -30.152 -18.160 16.323 1.00 53.47 90 GLY A N 1
ATOM 710 C CA . GLY A 1 90 ? -30.246 -18.376 17.774 1.00 53.47 90 GLY A CA 1
ATOM 711 C C . GLY A 1 90 ? -29.976 -17.114 18.607 1.00 53.47 90 GLY A C 1
ATOM 712 O O . GLY A 1 90 ? -29.755 -16.042 18.051 1.00 53.47 90 GLY A O 1
ATOM 713 N N . GLU A 1 91 ? -30.045 -17.242 19.937 1.00 60.72 91 GLU A N 1
ATOM 714 C CA . GLU A 1 91 ? -29.586 -16.211 20.884 1.00 60.72 91 GLU A CA 1
ATOM 715 C C . GLU A 1 91 ? -28.055 -16.106 20.819 1.00 60.72 91 GLU A C 1
ATOM 717 O O . GLU A 1 91 ? -27.369 -17.114 20.984 1.00 60.72 91 GLU A O 1
ATOM 722 N N . VAL A 1 92 ? -27.536 -14.898 20.585 1.00 67.31 92 VAL A N 1
ATOM 723 C CA . VAL A 1 92 ? -26.093 -14.602 20.567 1.00 67.31 92 VAL A CA 1
ATOM 724 C C . VAL A 1 92 ? -25.522 -14.781 21.964 1.00 67.31 92 VAL A C 1
ATOM 726 O O . VAL A 1 92 ? -26.008 -14.157 22.911 1.00 67.31 92 VAL A O 1
ATOM 729 N N . GLN A 1 93 ? -24.475 -15.590 22.107 1.00 75.12 93 GLN A N 1
ATOM 730 C CA . GLN A 1 93 ? -23.783 -15.732 23.383 1.00 75.12 93 GLN A CA 1
ATOM 731 C C . GLN A 1 93 ? -22.642 -14.724 23.472 1.00 75.12 93 GLN A C 1
ATOM 733 O O . GLN A 1 93 ? -21.630 -14.847 22.782 1.00 75.12 93 GLN A O 1
ATOM 738 N N . LEU A 1 94 ? -22.806 -13.735 24.352 1.00 80.50 94 LEU A N 1
ATOM 739 C CA . LEU A 1 94 ? -21.744 -12.796 24.695 1.00 80.50 94 LEU A CA 1
ATOM 740 C C . LEU A 1 94 ? -20.887 -13.361 25.829 1.00 80.50 94 LEU A C 1
ATOM 742 O O . LEU A 1 94 ? -21.401 -13.699 26.902 1.00 80.50 94 LEU A O 1
ATOM 746 N N . ALA A 1 95 ? -19.578 -13.422 25.610 1.00 87.19 95 ALA A N 1
ATOM 747 C CA . ALA A 1 95 ? -18.599 -13.692 26.655 1.00 87.19 95 ALA A CA 1
ATOM 748 C C . ALA A 1 95 ? -17.714 -12.462 26.871 1.00 87.19 95 ALA A C 1
ATOM 750 O O . ALA A 1 95 ? -17.402 -11.736 25.932 1.00 87.19 95 ALA A O 1
ATOM 751 N N . PHE A 1 96 ? -17.337 -12.235 28.127 1.00 91.06 96 PHE A N 1
ATOM 752 C CA . PHE A 1 96 ? -16.638 -11.039 28.584 1.00 91.06 96 PHE A CA 1
ATOM 753 C C . PHE A 1 96 ? -15.386 -11.473 29.334 1.00 91.06 96 PHE A C 1
ATOM 755 O O . PHE A 1 96 ? -15.482 -12.299 30.247 1.00 91.06 96 PHE A O 1
ATOM 762 N N . GLU A 1 97 ? -14.247 -10.905 28.969 1.00 92.62 97 GLU A N 1
ATOM 763 C CA . GLU A 1 97 ? -12.956 -11.209 29.572 1.00 92.62 97 GLU A CA 1
ATOM 764 C C . GLU A 1 97 ? -12.163 -9.916 29.763 1.00 92.62 97 GLU A C 1
ATOM 766 O O . GLU A 1 97 ? -12.115 -9.067 28.874 1.00 92.62 97 GLU A O 1
ATOM 771 N N . GLU A 1 98 ? -11.566 -9.745 30.940 1.00 91.75 98 GLU A N 1
ATOM 772 C CA . GLU A 1 98 ? -10.656 -8.629 31.189 1.00 91.75 98 GLU A CA 1
ATOM 773 C C . GLU A 1 98 ? -9.320 -8.907 30.503 1.00 91.75 98 GLU A C 1
ATOM 775 O O . GLU A 1 98 ? -8.779 -10.010 30.586 1.00 91.75 98 GLU A O 1
ATOM 780 N N . ASP A 1 99 ? -8.786 -7.902 29.822 1.00 88.31 99 ASP A N 1
ATOM 781 C CA . ASP A 1 99 ? -7.488 -7.979 29.181 1.00 88.31 99 ASP A CA 1
ATOM 782 C C . ASP A 1 99 ? -6.404 -8.236 30.245 1.00 88.31 99 ASP A C 1
ATOM 784 O O . ASP A 1 99 ? -6.225 -7.407 31.147 1.00 88.31 99 ASP A O 1
ATOM 788 N N . PRO A 1 100 ? -5.646 -9.346 30.153 1.00 86.38 100 PRO A N 1
ATOM 789 C CA . PRO A 1 100 ? -4.650 -9.709 31.158 1.00 86.38 100 PRO A CA 1
ATOM 790 C C . PRO A 1 100 ? -3.598 -8.625 31.412 1.00 86.38 100 PRO A C 1
ATOM 792 O O . PRO A 1 100 ? -3.026 -8.575 32.502 1.00 86.38 100 PRO A O 1
ATOM 795 N N . ALA A 1 101 ? -3.330 -7.762 30.425 1.00 85.31 101 ALA A N 1
ATOM 796 C CA . ALA A 1 101 ? -2.360 -6.680 30.554 1.00 85.31 101 ALA A CA 1
ATOM 797 C C . ALA A 1 101 ? -2.870 -5.507 31.413 1.00 85.31 101 ALA A C 1
ATOM 799 O O . ALA A 1 101 ? -2.057 -4.714 31.888 1.00 85.31 101 ALA A O 1
ATOM 800 N N . HIS A 1 102 ? -4.184 -5.411 31.637 1.00 84.62 102 HIS A N 1
ATOM 801 C CA . HIS A 1 102 ? -4.831 -4.271 32.294 1.00 84.62 102 HIS A CA 1
ATOM 802 C C . HIS A 1 102 ? -5.498 -4.632 33.629 1.00 84.62 102 HIS A C 1
ATOM 804 O O . HIS A 1 102 ? -6.093 -3.760 34.268 1.00 84.62 102 HIS A O 1
ATOM 810 N N . VAL A 1 103 ? -5.357 -5.883 34.084 1.00 82.75 103 VAL A N 1
ATOM 811 C CA . VAL A 1 103 ? -5.975 -6.365 35.326 1.00 82.75 103 VAL A CA 1
ATOM 812 C C . VAL A 1 103 ? -5.531 -5.536 36.529 1.00 82.75 103 VAL A C 1
ATOM 814 O O . VAL A 1 103 ? -4.345 -5.467 36.863 1.00 82.75 103 VAL A O 1
ATOM 817 N N . GLY A 1 104 ? -6.505 -4.931 37.212 1.00 76.69 104 GLY A N 1
ATOM 818 C CA . GLY A 1 104 ? -6.275 -4.117 38.411 1.00 76.69 104 GLY A CA 1
ATOM 819 C C . GLY A 1 104 ? -5.611 -2.761 38.146 1.00 76.69 104 GLY A C 1
ATOM 820 O O . GLY A 1 104 ? -5.117 -2.134 39.088 1.00 76.69 104 GLY A O 1
ATOM 821 N N . SER A 1 105 ? -5.579 -2.319 36.887 1.00 85.25 105 SER A N 1
ATOM 822 C CA . SER A 1 105 ? -5.153 -0.971 36.512 1.00 85.25 105 SER A CA 1
ATOM 823 C C . SER A 1 105 ? -6.257 0.068 36.767 1.00 85.25 105 SER A C 1
ATOM 825 O O . SER A 1 105 ? -7.385 -0.275 37.124 1.00 85.25 105 SER A O 1
ATOM 827 N N . MET A 1 106 ? -5.921 1.354 36.616 1.00 85.75 106 MET A N 1
ATOM 828 C CA . MET A 1 106 ? -6.918 2.436 36.646 1.00 85.75 106 MET A CA 1
ATOM 829 C C . MET A 1 106 ? -7.751 2.487 35.359 1.00 85.75 106 MET A C 1
ATOM 831 O O . MET A 1 106 ? -8.831 3.072 35.379 1.00 85.75 106 MET A O 1
ATOM 835 N N . ASP A 1 107 ? -7.270 1.835 34.296 1.00 89.00 107 ASP A N 1
ATOM 836 C CA . ASP A 1 107 ? -7.868 1.818 32.965 1.00 89.00 107 ASP A CA 1
ATOM 837 C C . ASP A 1 107 ? -8.058 0.366 32.481 1.00 89.00 107 ASP A C 1
ATOM 839 O O . ASP A 1 107 ? -7.360 -0.095 31.570 1.00 89.00 107 ASP A O 1
ATOM 843 N N . PRO A 1 108 ? -8.924 -0.427 33.144 1.00 92.88 108 PRO A N 1
ATOM 844 C CA . PRO A 1 108 ? -9.128 -1.814 32.765 1.00 92.88 108 PRO A CA 1
ATOM 845 C C . PRO A 1 108 ? -9.775 -1.901 31.381 1.00 92.88 108 PRO A C 1
ATOM 847 O O . PRO A 1 108 ? -10.633 -1.095 31.010 1.00 92.88 108 PRO A O 1
ATOM 850 N N . VAL A 1 109 ? -9.379 -2.926 30.632 1.00 92.62 109 VAL A N 1
ATOM 851 C CA . VAL A 1 109 ? -9.883 -3.196 29.285 1.00 92.62 109 VAL A CA 1
ATOM 852 C C . VAL A 1 109 ? -10.687 -4.484 29.318 1.00 92.62 109 VAL A C 1
ATOM 854 O O . VAL A 1 109 ? -10.203 -5.508 29.793 1.00 92.62 109 VAL A O 1
ATOM 857 N N . VAL A 1 110 ? -11.913 -4.447 28.806 1.00 92.38 110 VAL A N 1
ATOM 858 C CA . VAL A 1 110 ? -12.801 -5.609 28.719 1.00 92.38 110 VAL A CA 1
ATOM 859 C C . VAL A 1 110 ? -13.014 -5.962 27.254 1.00 92.38 110 VAL A C 1
ATOM 861 O O . VAL A 1 110 ? -13.565 -5.179 26.480 1.00 92.38 110 VAL A O 1
ATOM 864 N N . ASN A 1 111 ? -12.590 -7.165 26.881 1.00 92.06 111 ASN A N 1
ATOM 865 C CA . ASN A 1 111 ? -12.830 -7.743 25.570 1.00 92.06 111 ASN A CA 1
ATOM 866 C C . ASN A 1 111 ? -14.133 -8.550 25.610 1.00 92.06 111 ASN A C 1
ATOM 868 O O . ASN A 1 111 ? -14.361 -9.377 26.497 1.00 92.06 111 ASN A O 1
ATOM 872 N N . VAL A 1 112 ? -14.992 -8.312 24.630 1.00 87.69 112 VAL A N 1
ATOM 873 C CA . VAL A 1 112 ? -16.270 -8.991 24.449 1.00 87.69 112 VAL A CA 1
ATOM 874 C C . VAL A 1 112 ? -16.197 -9.802 23.167 1.00 87.69 112 VAL A C 1
ATOM 876 O O . VAL A 1 112 ? -15.798 -9.298 22.113 1.00 87.69 112 VAL A O 1
ATOM 879 N N . THR A 1 113 ? -16.610 -11.061 23.257 1.00 85.94 113 THR A N 1
ATOM 880 C CA . THR A 1 113 ? -16.758 -11.955 22.108 1.00 85.94 113 THR A CA 1
ATOM 881 C C . THR A 1 113 ? -18.223 -12.307 21.907 1.00 85.94 113 THR A C 1
ATOM 883 O O . THR A 1 113 ? -18.968 -12.463 22.876 1.00 85.94 113 THR A O 1
ATOM 886 N N . ALA A 1 114 ? -18.631 -12.434 20.648 1.00 79.56 114 ALA A N 1
ATOM 887 C CA . ALA A 1 114 ? -19.953 -12.899 20.254 1.00 79.56 114 ALA A CA 1
ATOM 888 C C . ALA A 1 114 ? -19.801 -14.270 19.591 1.00 79.56 114 ALA A C 1
ATOM 890 O O . ALA A 1 114 ? -19.117 -14.401 18.576 1.00 79.56 114 ALA A O 1
ATOM 891 N N . ASP A 1 115 ? -20.377 -15.306 20.204 1.00 78.12 115 ASP A N 1
ATOM 892 C CA . ASP A 1 115 ? -20.296 -16.698 19.741 1.00 78.12 115 ASP A CA 1
ATOM 893 C C . ASP A 1 115 ? -18.851 -17.173 19.474 1.00 78.12 115 ASP A C 1
ATOM 895 O O . ASP A 1 115 ? -18.567 -17.920 18.537 1.00 78.12 115 ASP A O 1
ATOM 899 N N . GLY A 1 116 ? -17.920 -16.721 20.322 1.00 79.44 116 GLY A N 1
ATOM 900 C CA . GLY A 1 116 ? -16.497 -17.061 20.256 1.00 79.44 116 GLY A CA 1
ATOM 901 C C . GLY A 1 116 ? -15.671 -16.241 19.260 1.00 79.44 116 GLY A C 1
ATOM 902 O O . GLY A 1 116 ? -14.470 -16.479 19.162 1.00 79.44 116 GLY A O 1
ATOM 903 N N . LYS A 1 117 ? -16.270 -15.277 18.549 1.00 82.88 117 LYS A N 1
ATOM 904 C CA . LYS A 1 117 ? -15.552 -14.342 17.671 1.00 82.88 117 LYS A CA 1
ATOM 905 C C . LYS A 1 117 ? -15.317 -12.985 18.346 1.00 82.88 117 LYS A C 1
ATOM 907 O O . LYS A 1 117 ? -16.161 -12.578 19.152 1.00 82.88 117 LYS A O 1
ATOM 912 N N . PRO A 1 118 ? -14.220 -12.267 18.029 1.00 85.31 118 PRO A N 1
ATOM 913 C CA . PRO A 1 118 ? -14.019 -10.890 18.475 1.00 85.31 118 PRO A CA 1
ATOM 914 C C . PRO A 1 118 ? -15.223 -10.014 18.126 1.00 85.31 118 PRO A C 1
ATOM 916 O O . PRO A 1 118 ? -15.803 -10.156 17.050 1.00 85.31 118 PRO A O 1
ATOM 919 N N . PHE A 1 119 ? -15.619 -9.139 19.049 1.00 80.31 119 PHE A N 1
ATOM 920 C CA . PHE A 1 119 ? -16.788 -8.289 18.847 1.00 80.31 119 PHE A CA 1
ATOM 921 C C . PHE A 1 119 ? -16.559 -6.847 19.294 1.00 80.31 119 PHE A C 1
ATOM 923 O O . PHE A 1 119 ? -16.676 -5.930 18.485 1.00 80.31 119 PHE A O 1
ATOM 930 N N . LEU A 1 120 ? -16.235 -6.636 20.569 1.00 83.81 120 LEU A N 1
ATOM 931 C CA . LEU A 1 120 ? -16.133 -5.298 21.144 1.00 83.81 120 LEU A CA 1
ATOM 932 C C . LEU A 1 120 ? -14.985 -5.246 22.146 1.00 83.81 120 LEU A C 1
ATOM 934 O O . LEU A 1 120 ? -14.808 -6.166 22.939 1.00 83.81 120 LEU A O 1
ATOM 938 N N . ARG A 1 121 ? -14.237 -4.150 22.142 1.00 89.94 121 ARG A N 1
ATOM 939 C CA . ARG A 1 121 ? -13.255 -3.821 23.174 1.00 89.94 121 ARG A CA 1
ATOM 940 C C . ARG A 1 121 ? -13.694 -2.551 23.880 1.00 89.94 121 ARG A C 1
ATOM 942 O O . ARG A 1 121 ? -13.907 -1.540 23.220 1.00 89.94 121 ARG A O 1
ATOM 949 N N . VAL A 1 122 ? -13.838 -2.613 25.199 1.00 89.25 122 VAL A N 1
ATOM 950 C CA . VAL A 1 122 ? -14.268 -1.483 26.029 1.00 89.25 122 VAL A CA 1
ATOM 951 C C . VAL A 1 122 ? -13.138 -1.103 26.972 1.00 89.25 122 VAL A C 1
ATOM 953 O O . VAL A 1 122 ? -12.660 -1.947 27.730 1.00 89.25 122 VAL A O 1
ATOM 956 N N . THR A 1 123 ? -12.735 0.159 26.935 1.00 90.81 123 THR A N 1
ATOM 957 C CA . THR A 1 123 ? -11.780 0.743 27.879 1.00 90.81 123 THR A CA 1
ATOM 958 C C . THR A 1 123 ? -12.559 1.539 28.917 1.00 90.81 123 THR A C 1
ATOM 960 O O . THR A 1 123 ? -13.455 2.315 28.575 1.00 90.81 123 THR A O 1
ATOM 963 N N . LEU A 1 124 ? -12.245 1.321 30.190 1.00 91.62 124 LEU A N 1
ATOM 964 C CA . LEU A 1 124 ? -12.838 2.051 31.308 1.00 91.62 124 LEU A CA 1
ATOM 965 C C . LEU A 1 124 ? -11.806 2.978 31.949 1.00 91.62 124 LEU A C 1
ATOM 967 O O . LEU A 1 124 ? -10.612 2.819 31.726 1.00 91.62 124 LEU A O 1
ATOM 971 N N . HIS A 1 125 ? -12.271 3.887 32.802 1.00 90.69 125 HIS A N 1
ATOM 972 C CA . HIS A 1 125 ? -11.444 4.680 33.708 1.00 90.69 125 HIS A CA 1
ATOM 973 C C . HIS A 1 125 ? -12.060 4.725 35.113 1.00 90.69 125 HIS A C 1
ATOM 975 O O . HIS A 1 125 ? -13.271 4.922 35.262 1.00 90.69 125 HIS A O 1
ATOM 981 N N . GLU A 1 126 ? -11.243 4.542 36.158 1.00 91.81 126 GLU A N 1
ATOM 982 C CA . GLU A 1 126 ? -11.676 4.665 37.560 1.00 91.81 126 GLU A CA 1
ATOM 983 C C . GLU A 1 126 ? -11.959 6.139 37.913 1.00 91.81 126 GLU A C 1
ATOM 985 O O . GLU A 1 126 ? -11.086 6.864 38.392 1.00 91.81 126 GLU A O 1
ATOM 990 N N . ALA A 1 127 ? -13.204 6.575 37.718 1.00 88.62 127 ALA A N 1
ATOM 991 C CA . ALA A 1 127 ? -13.633 7.953 37.951 1.00 88.62 127 ALA A CA 1
ATOM 992 C C . ALA A 1 127 ? -13.757 8.301 39.444 1.00 88.62 127 ALA A C 1
ATOM 994 O O . ALA A 1 127 ? -13.366 9.380 39.897 1.00 88.62 127 ALA A O 1
ATOM 995 N N . GLU A 1 128 ? -14.312 7.383 40.240 1.00 89.38 128 GLU A N 1
ATOM 996 C CA . GLU A 1 128 ? -14.471 7.555 41.684 1.00 89.38 128 GLU A CA 1
ATOM 997 C C . GLU A 1 128 ? -14.212 6.234 42.409 1.00 89.38 128 GLU A C 1
ATOM 999 O O . GLU A 1 128 ? -14.562 5.161 41.929 1.00 89.38 128 GLU A O 1
ATOM 1004 N N . LYS A 1 129 ? -13.660 6.307 43.622 1.00 90.00 129 LYS A N 1
ATOM 1005 C CA . LYS A 1 129 ? -13.452 5.143 44.483 1.00 90.00 129 LYS A CA 1
ATOM 1006 C C . LYS A 1 129 ? -14.084 5.359 45.848 1.00 90.00 129 LYS A C 1
ATOM 1008 O O . LYS A 1 129 ? -13.721 6.281 46.579 1.00 90.00 129 LYS A O 1
ATOM 1013 N N . VAL A 1 130 ? -15.007 4.477 46.221 1.00 91.19 130 VAL A N 1
ATOM 1014 C CA . VAL A 1 130 ? -15.734 4.551 47.492 1.00 91.19 130 VAL A CA 1
ATOM 1015 C C . VAL A 1 130 ? -15.379 3.360 48.373 1.00 91.19 130 VAL A C 1
ATOM 1017 O O . VAL A 1 130 ? -15.710 2.217 48.066 1.00 91.19 130 VAL A O 1
ATOM 1020 N N . THR A 1 131 ? -14.762 3.621 49.527 1.00 91.56 131 THR A N 1
ATOM 1021 C CA . THR A 1 131 ? -14.482 2.571 50.514 1.00 91.56 131 THR A CA 1
ATOM 1022 C C . THR A 1 131 ? -15.697 2.321 51.415 1.00 91.56 131 THR A C 1
ATOM 1024 O O . THR A 1 131 ? -16.154 3.201 52.151 1.00 91.56 131 THR A O 1
ATOM 1027 N N . LYS A 1 132 ? -16.212 1.090 51.401 1.00 88.94 132 LYS A N 1
ATOM 1028 C CA . LYS A 1 132 ? -17.273 0.584 52.283 1.00 88.94 132 LYS A CA 1
ATOM 1029 C C . LYS A 1 132 ? -16.715 -0.493 53.213 1.00 88.94 132 LYS A C 1
ATOM 1031 O O . LYS A 1 132 ? -15.722 -1.150 52.920 1.00 88.94 132 LYS A O 1
ATOM 1036 N N . LEU A 1 133 ? -17.340 -0.654 54.383 1.00 87.50 133 LEU A N 1
ATOM 1037 C CA . LEU A 1 133 ? -16.939 -1.647 55.398 1.00 87.50 133 LEU A CA 1
ATOM 1038 C C . LEU A 1 133 ? -15.441 -1.586 55.784 1.00 87.50 133 LEU A C 1
ATOM 1040 O O . LEU A 1 133 ? -14.874 -2.585 56.207 1.00 87.50 133 LEU A O 1
ATOM 1044 N N . MET A 1 134 ? -14.805 -0.414 55.642 1.00 82.56 134 MET A N 1
ATOM 1045 C CA . MET A 1 134 ? -13.373 -0.131 55.867 1.00 82.56 134 MET A CA 1
ATOM 1046 C C . MET A 1 134 ? -12.369 -0.843 54.945 1.00 82.56 134 MET A C 1
ATOM 1048 O O . MET A 1 134 ? -11.230 -0.394 54.875 1.00 82.56 134 MET A O 1
ATOM 1052 N N . ILE A 1 135 ? -12.760 -1.912 54.248 1.00 84.44 135 ILE A N 1
ATOM 1053 C CA . ILE A 1 135 ? -11.839 -2.751 53.461 1.00 84.44 135 ILE A CA 1
ATOM 1054 C C . ILE A 1 135 ? -12.263 -2.942 52.002 1.00 84.44 135 ILE A C 1
ATOM 1056 O O . ILE A 1 135 ? -11.441 -3.347 51.189 1.00 84.44 135 ILE A O 1
ATOM 1060 N N . MET A 1 136 ? -13.528 -2.681 51.664 1.00 84.94 136 MET A N 1
ATOM 1061 C CA . MET A 1 136 ? -14.048 -2.908 50.317 1.00 84.94 136 MET A CA 1
ATOM 1062 C C . MET A 1 136 ? -13.995 -1.613 49.528 1.00 84.94 136 MET A C 1
ATOM 1064 O O . MET A 1 136 ? -14.705 -0.664 49.855 1.00 84.94 136 MET A O 1
ATOM 1068 N N . ASN A 1 137 ? -13.166 -1.578 48.494 1.00 87.94 137 ASN A N 1
ATOM 1069 C CA . ASN A 1 137 ? -13.121 -0.456 47.573 1.00 87.94 137 ASN A CA 1
ATOM 1070 C C . ASN A 1 137 ? -14.041 -0.752 46.396 1.00 87.94 137 ASN A C 1
ATOM 1072 O O . ASN A 1 137 ? -13.820 -1.722 45.682 1.00 87.94 137 ASN A O 1
ATOM 1076 N N . ILE A 1 138 ? -15.065 0.077 46.233 1.00 90.06 138 ILE A N 1
ATOM 1077 C CA . ILE A 1 138 ? -15.986 0.020 45.105 1.00 90.06 138 ILE A CA 1
ATOM 1078 C C . ILE A 1 138 ? -15.583 1.142 44.159 1.00 90.06 138 ILE A C 1
ATOM 1080 O O . ILE A 1 138 ? -15.698 2.320 44.511 1.00 90.06 138 ILE A O 1
ATOM 1084 N N . SER A 1 139 ? -15.065 0.761 43.003 1.00 91.00 139 SER A N 1
ATOM 1085 C CA . SER A 1 139 ? -14.742 1.674 41.913 1.00 91.00 139 SER A CA 1
ATOM 1086 C C . SER A 1 139 ? -16.023 2.024 41.161 1.00 91.00 139 SER A C 1
ATOM 1088 O O . SER A 1 139 ? -16.912 1.189 41.028 1.00 91.00 139 SER A O 1
ATOM 1090 N N . LYS A 1 140 ? -16.144 3.270 40.719 1.00 90.12 140 LYS A N 1
ATOM 1091 C CA . LYS A 1 140 ? -17.125 3.692 39.724 1.00 90.12 140 LYS A CA 1
ATOM 1092 C C . LYS A 1 140 ? -16.380 3.966 38.432 1.00 90.12 140 LYS A C 1
ATOM 1094 O O . LYS A 1 140 ? -15.332 4.613 38.464 1.00 90.12 140 LYS A O 1
ATOM 1099 N N . TRP A 1 141 ? -16.943 3.485 37.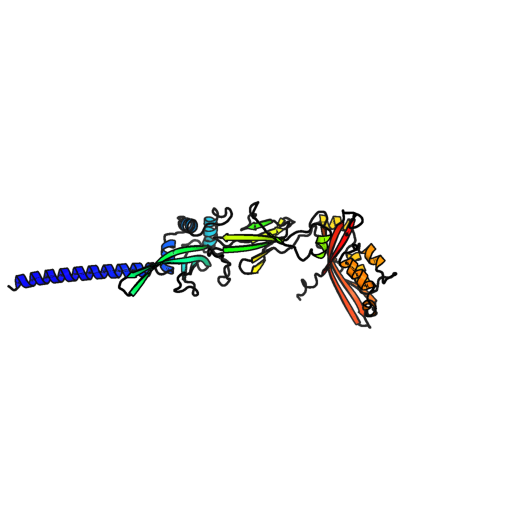337 1.00 90.12 141 TRP A N 1
ATOM 1100 C CA . TRP A 1 141 ? -16.297 3.481 36.036 1.00 90.12 141 TRP A CA 1
ATOM 1101 C C . TRP A 1 141 ? -16.956 4.477 35.096 1.00 90.12 141 TRP A C 1
ATOM 1103 O O . TRP A 1 141 ? -18.183 4.524 35.018 1.00 90.12 141 TRP A O 1
ATOM 1113 N N . ASP A 1 142 ? -16.125 5.205 34.360 1.00 88.44 142 ASP A N 1
ATOM 1114 C CA . ASP A 1 142 ? -16.525 5.884 33.131 1.00 88.44 142 ASP A CA 1
ATOM 1115 C C . ASP A 1 142 ? -16.015 5.058 31.942 1.00 88.44 142 ASP A C 1
ATOM 1117 O O . ASP A 1 142 ? -14.909 4.514 31.991 1.00 88.44 142 ASP A O 1
ATOM 1121 N N . VAL A 1 143 ? -16.809 4.943 30.877 1.00 86.25 143 VAL A N 1
ATOM 1122 C CA . VAL A 1 143 ? -16.361 4.324 29.620 1.00 86.25 143 VAL A CA 1
ATOM 1123 C C . VAL A 1 143 ? -15.575 5.369 28.834 1.00 86.25 143 VAL A C 1
ATOM 1125 O O . VAL A 1 143 ? -16.126 6.410 28.479 1.00 86.25 143 VAL A O 1
ATOM 1128 N N . THR A 1 144 ? -14.295 5.106 28.574 1.00 85.50 144 THR A N 1
ATOM 1129 C CA . THR A 1 144 ? -13.420 6.033 27.839 1.00 85.50 144 THR A CA 1
ATOM 1130 C C . THR A 1 144 ? -13.446 5.782 26.343 1.00 85.50 144 THR A C 1
ATOM 1132 O O . THR A 1 144 ? -13.506 6.736 25.572 1.00 85.50 144 THR A O 1
ATOM 1135 N N . SER A 1 145 ? -13.433 4.515 25.928 1.00 83.50 145 SER A N 1
ATOM 1136 C CA . SER A 1 145 ? -13.552 4.143 24.521 1.00 83.50 145 SER A CA 1
ATOM 1137 C C . SER A 1 145 ? -14.243 2.795 24.341 1.00 83.50 145 SER A C 1
ATOM 1139 O O . SER A 1 145 ? -14.175 1.907 25.196 1.00 83.50 145 SER A O 1
ATOM 1141 N N . ALA A 1 146 ? -14.908 2.637 23.200 1.00 83.12 146 ALA A N 1
ATOM 1142 C CA . ALA A 1 146 ? -15.517 1.388 22.773 1.00 83.12 146 ALA A CA 1
ATOM 1143 C C . ALA A 1 146 ? -15.225 1.167 21.282 1.00 83.12 146 ALA A C 1
ATOM 1145 O O . ALA A 1 146 ? -15.576 2.000 20.450 1.00 83.12 146 ALA A O 1
ATOM 1146 N N . VAL A 1 147 ? -14.577 0.048 20.952 1.00 83.00 147 VAL A N 1
ATOM 1147 C CA . VAL A 1 147 ? -14.114 -0.272 19.593 1.00 83.00 147 VAL A CA 1
ATOM 1148 C C . VAL A 1 147 ? -14.719 -1.587 19.120 1.00 83.00 147 VAL A C 1
ATOM 1150 O O . VAL A 1 147 ? -14.519 -2.631 19.747 1.00 83.00 147 VAL A O 1
ATOM 1153 N N . LEU A 1 148 ? -15.430 -1.549 17.996 1.00 80.75 148 LEU A N 1
ATOM 1154 C CA . LEU A 1 148 ? -15.926 -2.734 17.304 1.00 80.75 148 LEU A CA 1
ATOM 1155 C C . LEU A 1 148 ? -14.814 -3.403 16.499 1.00 80.75 148 LEU A C 1
ATOM 1157 O O . LEU A 1 148 ? -14.105 -2.756 15.727 1.00 80.75 148 LEU A O 1
ATOM 1161 N N . LEU A 1 149 ? -14.710 -4.716 16.662 1.00 83.31 149 LEU A N 1
ATOM 1162 C CA . LEU A 1 149 ? -13.676 -5.536 16.042 1.00 83.31 149 LEU A CA 1
ATOM 1163 C C . LEU A 1 149 ? -14.249 -6.320 14.863 1.00 83.31 149 LEU A C 1
ATOM 1165 O O . LEU A 1 149 ? -15.412 -6.734 14.887 1.00 83.31 149 LEU A O 1
ATOM 1169 N N . ASP A 1 150 ? -13.423 -6.539 13.841 1.00 78.88 150 ASP A N 1
ATOM 1170 C CA . ASP A 1 150 ? -13.777 -7.442 12.750 1.00 78.88 150 ASP A CA 1
ATOM 1171 C C . ASP A 1 150 ? -13.895 -8.884 13.299 1.00 78.88 150 ASP A C 1
ATOM 1173 O O . ASP A 1 150 ? -12.992 -9.346 13.998 1.00 78.88 150 ASP A O 1
ATOM 1177 N N . PRO A 1 151 ? -14.986 -9.625 13.032 1.00 77.19 151 PRO A N 1
ATOM 1178 C CA . PRO A 1 151 ? -15.122 -11.013 13.477 1.00 77.19 151 PRO A CA 1
ATOM 1179 C C . PRO A 1 151 ? -14.072 -11.976 12.915 1.00 77.19 151 PRO A C 1
ATOM 1181 O O . PRO A 1 151 ? -13.847 -13.033 13.512 1.00 77.19 151 PRO A O 1
ATOM 1184 N N . ASP A 1 152 ? -13.483 -11.659 11.764 1.00 79.88 152 ASP A N 1
ATOM 1185 C CA . ASP A 1 152 ? -12.501 -12.501 11.081 1.00 79.88 152 ASP A CA 1
ATOM 1186 C C . ASP A 1 152 ? -11.052 -12.046 11.358 1.00 79.88 152 ASP A C 1
ATOM 1188 O O . ASP A 1 152 ? -10.096 -12.653 10.869 1.00 79.88 152 ASP A O 1
ATOM 1192 N N . ARG A 1 153 ? -10.883 -11.029 12.215 1.00 82.75 153 ARG A N 1
ATOM 1193 C CA . ARG A 1 153 ? -9.602 -10.612 12.790 1.00 82.75 153 ARG A CA 1
ATOM 1194 C C . ARG A 1 153 ? -8.891 -11.762 13.503 1.00 82.75 153 ARG A C 1
ATOM 1196 O O . ARG A 1 153 ? -9.482 -12.494 14.299 1.00 82.75 153 ARG A O 1
ATOM 1203 N N . ASP A 1 154 ? -7.566 -11.786 13.377 1.00 81.00 154 ASP A N 1
ATOM 1204 C CA . ASP A 1 154 ? -6.707 -12.496 14.324 1.00 81.00 154 ASP A CA 1
ATOM 1205 C C . ASP A 1 154 ? -6.714 -11.791 15.693 1.00 81.00 154 ASP A C 1
ATOM 1207 O O . ASP A 1 154 ? -6.202 -10.679 15.852 1.00 81.00 154 ASP A O 1
ATOM 1211 N N . SER A 1 155 ? -7.292 -12.440 16.707 1.00 75.12 155 SER A N 1
ATOM 1212 C CA . SER A 1 155 ? -7.376 -11.916 18.078 1.00 75.12 155 SER A CA 1
ATOM 1213 C C . SER A 1 155 ? -6.016 -11.611 18.719 1.00 75.12 155 SER A C 1
ATOM 1215 O O . SER A 1 155 ? -5.964 -10.893 19.714 1.00 75.12 155 SER A O 1
ATOM 1217 N N . SER A 1 156 ? -4.924 -12.165 18.183 1.00 78.00 156 SER A N 1
ATOM 1218 C CA . SER A 1 156 ? -3.561 -11.896 18.649 1.00 78.00 156 SER A CA 1
ATOM 1219 C C . SER A 1 156 ? -2.917 -10.670 17.992 1.00 78.00 156 SER A C 1
ATOM 1221 O O . SER A 1 156 ? -1.928 -10.150 18.514 1.00 78.00 156 SER A O 1
ATOM 1223 N N . ALA A 1 157 ? -3.478 -10.176 16.882 1.00 82.19 157 ALA A N 1
ATOM 1224 C CA . ALA A 1 157 ? -2.973 -8.989 16.211 1.00 82.19 157 ALA A CA 1
ATOM 1225 C C . ALA A 1 157 ? -3.214 -7.744 17.084 1.00 82.19 157 ALA A C 1
ATOM 1227 O O . ALA A 1 157 ? -4.319 -7.572 17.612 1.00 82.19 157 ALA A O 1
ATOM 1228 N N . PRO A 1 158 ? -2.228 -6.846 17.237 1.00 86.12 158 PRO A N 1
ATOM 1229 C CA . PRO A 1 158 ? -2.411 -5.608 17.986 1.00 86.12 158 PRO A CA 1
ATOM 1230 C C . PRO A 1 158 ? -3.389 -4.658 17.280 1.00 86.12 158 PRO A C 1
ATOM 1232 O O . PRO A 1 158 ? -3.505 -4.631 16.056 1.00 86.12 158 PRO A O 1
ATOM 1235 N N . LEU A 1 159 ? -4.102 -3.862 18.073 1.00 87.75 159 LEU A N 1
ATOM 1236 C CA . LEU A 1 159 ? -4.911 -2.743 17.595 1.00 87.75 159 LEU A CA 1
ATOM 1237 C C . LEU A 1 159 ? -4.026 -1.508 17.418 1.00 87.75 159 LEU A C 1
ATOM 1239 O O . LEU A 1 159 ? -3.212 -1.210 18.292 1.00 87.75 159 LEU A O 1
ATOM 1243 N N . ALA A 1 160 ? -4.224 -0.771 16.330 1.00 90.12 160 ALA A N 1
ATOM 1244 C CA . ALA A 1 160 ? -3.677 0.571 16.191 1.00 90.12 160 ALA A CA 1
ATOM 1245 C C . ALA A 1 160 ? -4.638 1.560 16.839 1.00 90.12 160 ALA A C 1
ATOM 1247 O O . ALA A 1 160 ? -5.663 1.905 16.254 1.00 90.12 160 ALA A O 1
ATOM 1248 N N . LEU A 1 161 ? -4.339 1.930 18.082 1.00 88.69 161 LEU A N 1
ATOM 1249 C CA . LEU A 1 161 ? -5.148 2.861 18.858 1.00 88.69 161 LEU A CA 1
ATOM 1250 C C . LEU A 1 161 ? -4.484 4.240 18.890 1.00 88.69 161 LEU A C 1
ATOM 1252 O O . LEU A 1 161 ? -3.267 4.333 19.064 1.00 88.69 161 LEU A O 1
ATOM 1256 N N . GLY A 1 162 ? -5.289 5.288 18.735 1.00 85.38 162 GLY A N 1
ATOM 1257 C CA . GLY A 1 162 ? -4.896 6.669 18.991 1.00 85.38 162 GLY A CA 1
ATOM 1258 C C . GLY A 1 162 ? -4.834 6.989 20.488 1.00 85.38 162 GLY A C 1
ATOM 1259 O O . GLY A 1 162 ? -5.090 6.139 21.344 1.00 85.38 162 GLY A O 1
ATOM 1260 N N . GLU A 1 163 ? -4.511 8.242 20.818 1.00 83.19 163 GLU A N 1
ATOM 1261 C CA . GLU A 1 163 ? -4.488 8.724 22.212 1.00 83.19 163 GLU A CA 1
ATOM 1262 C C . GLU A 1 163 ? -5.874 8.701 22.878 1.00 83.19 163 GLU A C 1
ATOM 1264 O O . GLU A 1 163 ? -5.977 8.615 24.100 1.00 83.19 163 GLU A O 1
ATOM 1269 N N . ASP A 1 164 ? -6.936 8.755 22.077 1.00 77.38 164 ASP A N 1
ATOM 1270 C CA . ASP A 1 164 ? -8.335 8.656 22.498 1.00 77.38 164 ASP A CA 1
ATOM 1271 C C . ASP A 1 164 ? -8.793 7.209 22.760 1.00 77.38 164 ASP A C 1
ATOM 1273 O O . ASP A 1 164 ? -9.934 6.980 23.162 1.00 77.38 164 ASP A O 1
ATOM 1277 N N . GLY A 1 165 ? -7.920 6.220 22.541 1.00 80.06 165 GLY A N 1
ATOM 1278 C CA . GLY A 1 165 ? -8.248 4.806 22.696 1.00 80.06 165 GLY A CA 1
ATOM 1279 C C . GLY A 1 165 ? -9.195 4.266 21.618 1.00 80.06 165 GLY A C 1
ATOM 1280 O O . GLY A 1 165 ? -9.718 3.161 21.792 1.00 80.06 165 GLY A O 1
ATOM 1281 N N . LEU A 1 166 ? -9.421 5.019 20.536 1.00 83.75 166 LEU A N 1
ATOM 1282 C CA . LEU A 1 166 ? -10.138 4.592 19.333 1.00 83.75 166 LEU A CA 1
ATOM 1283 C C . LEU A 1 166 ? -9.145 4.198 18.236 1.00 83.75 166 LEU A C 1
ATOM 1285 O O . LEU A 1 166 ? -7.940 4.404 18.362 1.00 83.75 166 LEU A O 1
ATOM 1289 N N . LEU A 1 167 ? -9.634 3.584 17.161 1.00 86.12 167 LEU A N 1
ATOM 1290 C CA . LEU A 1 167 ? -8.778 3.132 16.069 1.00 86.12 167 LEU A CA 1
ATOM 1291 C C . LEU A 1 167 ? -8.189 4.319 15.293 1.00 86.12 167 LEU A C 1
ATOM 1293 O O . LEU A 1 167 ? -8.869 5.312 15.019 1.00 86.12 167 LEU A O 1
ATOM 1297 N N . SER A 1 168 ? -6.921 4.179 14.914 1.00 89.75 168 SER A N 1
ATOM 1298 C CA . SER A 1 168 ? -6.187 5.137 14.092 1.00 89.75 168 SER A CA 1
ATOM 1299 C C . SER A 1 168 ? -5.484 4.401 12.959 1.00 89.75 168 SER A C 1
ATOM 1301 O O . SER A 1 168 ? -4.691 3.490 13.209 1.00 89.75 168 SER A O 1
ATOM 1303 N N . TYR A 1 169 ? -5.802 4.776 11.720 1.00 91.25 169 TYR A N 1
ATOM 1304 C CA . TYR A 1 169 ? -5.246 4.183 10.512 1.00 91.25 169 TYR A CA 1
ATOM 1305 C C . TYR A 1 169 ? -4.528 5.213 9.649 1.00 91.25 169 TYR A C 1
ATOM 1307 O O . TYR A 1 169 ? -5.017 6.325 9.444 1.00 91.25 169 TYR A O 1
ATOM 1315 N N . THR A 1 170 ? -3.413 4.786 9.070 1.00 93.56 170 THR A N 1
ATOM 1316 C CA . THR A 1 170 ? -2.704 5.488 8.003 1.00 93.56 170 THR A CA 1
ATOM 1317 C C . THR A 1 170 ? -2.806 4.650 6.738 1.00 93.56 170 THR A C 1
ATOM 1319 O O . THR A 1 170 ? -2.533 3.451 6.778 1.00 93.56 170 THR A O 1
ATOM 1322 N N . VAL A 1 171 ? -3.212 5.265 5.631 1.00 94.12 171 VAL A N 1
ATOM 1323 C CA . VAL A 1 171 ? -3.328 4.596 4.333 1.00 94.12 171 VAL A CA 1
ATOM 1324 C C . VAL A 1 171 ? -2.495 5.341 3.304 1.00 94.12 171 VAL A C 1
ATOM 1326 O O . VAL A 1 171 ? -2.778 6.502 3.014 1.00 94.12 171 VAL A O 1
ATOM 1329 N N . GLU A 1 172 ? -1.496 4.668 2.749 1.00 94.38 172 GLU A N 1
ATOM 1330 C CA . GLU A 1 172 ? -0.715 5.139 1.611 1.00 94.38 172 GLU A CA 1
ATOM 1331 C C . GLU A 1 172 ? -1.329 4.593 0.320 1.00 94.38 172 GLU A C 1
ATOM 1333 O O . GLU A 1 172 ? -1.644 3.408 0.212 1.00 94.38 172 GLU A O 1
ATOM 1338 N N . ILE A 1 173 ? -1.577 5.479 -0.642 1.00 93.56 173 ILE A N 1
ATOM 1339 C CA . ILE A 1 173 ? -2.205 5.127 -1.915 1.00 93.56 173 ILE A CA 1
ATOM 1340 C C . ILE A 1 173 ? -1.605 5.943 -3.068 1.00 93.56 173 ILE A C 1
ATOM 1342 O O . ILE A 1 173 ? -1.435 7.156 -2.927 1.00 93.56 173 ILE A O 1
ATOM 1346 N N . PRO A 1 174 ? -1.304 5.327 -4.223 1.00 92.88 174 PRO A N 1
ATOM 1347 C CA . PRO A 1 174 ? -0.837 6.045 -5.400 1.00 92.88 174 PRO A CA 1
ATOM 1348 C C . PRO A 1 174 ? -1.901 6.994 -5.953 1.00 92.88 174 PRO A C 1
ATOM 1350 O O . PRO A 1 174 ? -3.104 6.716 -5.958 1.00 92.88 174 PRO A O 1
ATOM 1353 N N . GLU A 1 175 ? -1.459 8.120 -6.490 1.00 90.75 175 GLU A N 1
ATOM 1354 C CA . GLU A 1 175 ? -2.306 9.021 -7.248 1.00 90.75 175 GLU A CA 1
ATOM 1355 C C . GLU A 1 175 ? -2.893 8.325 -8.484 1.00 90.75 175 GLU A C 1
ATOM 1357 O O . GLU A 1 175 ? -2.243 7.531 -9.160 1.00 90.75 175 GLU A O 1
ATOM 1362 N N . GLY A 1 176 ? -4.158 8.631 -8.778 1.00 86.81 176 GLY A N 1
ATOM 1363 C CA . GLY A 1 176 ? -4.932 7.975 -9.833 1.00 86.81 176 GLY A CA 1
ATOM 1364 C C . GLY A 1 176 ? -5.780 6.803 -9.335 1.00 86.81 176 GLY A C 1
ATOM 1365 O O . GLY A 1 176 ? -6.658 6.351 -10.067 1.00 86.81 176 GLY A O 1
ATOM 1366 N N . PHE A 1 177 ? -5.586 6.361 -8.089 1.00 91.88 177 PHE A N 1
ATOM 1367 C CA . PHE A 1 177 ? -6.419 5.344 -7.454 1.00 91.88 177 PHE A CA 1
ATOM 1368 C C . PHE A 1 177 ? -7.557 5.986 -6.646 1.00 91.88 177 PHE A C 1
ATOM 1370 O O . PHE A 1 177 ? -7.465 7.123 -6.177 1.00 91.88 177 PHE A O 1
ATOM 1377 N N . THR A 1 178 ? -8.645 5.236 -6.463 1.00 91.88 178 THR A N 1
ATOM 1378 C CA . THR A 1 178 ? -9.790 5.638 -5.632 1.00 91.88 178 THR A CA 1
ATOM 1379 C C . THR A 1 178 ? -9.825 4.805 -4.361 1.00 91.88 178 THR A C 1
ATOM 1381 O O . THR A 1 178 ? -10.139 3.620 -4.420 1.00 91.88 178 THR A O 1
ATOM 1384 N N . LEU A 1 179 ? -9.539 5.418 -3.211 1.00 91.31 179 LEU A N 1
ATOM 1385 C CA . LEU A 1 179 ? -9.608 4.755 -1.907 1.00 91.31 179 LEU A CA 1
ATOM 1386 C C . LEU A 1 179 ? -11.042 4.304 -1.589 1.00 91.31 179 LEU A C 1
ATOM 1388 O O . LEU A 1 179 ? -11.978 5.101 -1.684 1.00 91.31 179 LEU A O 1
ATOM 1392 N N . LEU A 1 180 ? -11.196 3.053 -1.160 1.00 89.38 180 LEU A N 1
ATOM 1393 C CA . LEU A 1 180 ? -12.443 2.457 -0.697 1.00 89.38 180 LEU A CA 1
ATOM 1394 C C . LEU A 1 180 ? -12.348 2.120 0.798 1.00 89.38 180 LEU A C 1
ATOM 1396 O O . LEU A 1 180 ? -11.432 1.429 1.245 1.00 89.38 180 LEU A O 1
ATOM 1400 N N . LEU A 1 181 ? -13.336 2.578 1.563 1.00 86.06 181 LEU A N 1
ATOM 1401 C CA . LEU A 1 181 ? -13.547 2.242 2.969 1.00 86.06 181 LEU A CA 1
ATOM 1402 C C . LEU A 1 181 ? -14.829 1.411 3.062 1.00 86.06 181 LEU A C 1
ATOM 1404 O O . LEU A 1 181 ? -15.904 1.889 2.696 1.00 86.06 181 LEU A O 1
ATOM 1408 N N . ASP A 1 182 ? -14.714 0.154 3.493 1.00 81.50 182 ASP A N 1
ATOM 1409 C CA . ASP A 1 182 ? -15.811 -0.826 3.495 1.00 81.50 182 ASP A CA 1
ATOM 1410 C C . ASP A 1 182 ? -16.512 -0.935 2.119 1.00 81.50 182 ASP A C 1
ATOM 1412 O O . ASP A 1 182 ? -17.729 -1.073 2.008 1.00 81.50 182 ASP A O 1
ATOM 1416 N N . GLY A 1 183 ? -15.730 -0.842 1.036 1.00 81.94 183 GLY A N 1
ATOM 1417 C CA . GLY A 1 183 ? -16.217 -0.920 -0.347 1.00 81.94 183 GLY A CA 1
ATOM 1418 C C . GLY A 1 183 ? -16.877 0.357 -0.886 1.00 81.94 183 GLY A C 1
ATOM 1419 O O . GLY A 1 183 ? -17.292 0.381 -2.043 1.00 81.94 183 GLY A O 1
ATOM 1420 N N . SER A 1 184 ? -16.962 1.425 -0.088 1.00 81.19 184 SER A N 1
ATOM 1421 C CA . SER A 1 184 ? -17.466 2.732 -0.529 1.00 81.19 184 SER A CA 1
ATOM 1422 C C . SER A 1 184 ? -16.316 3.717 -0.753 1.00 81.19 184 SER A C 1
ATOM 1424 O O . SER A 1 184 ? -15.398 3.743 0.065 1.00 81.19 184 SER A O 1
ATOM 1426 N N . PRO A 1 185 ? -16.345 4.563 -1.801 1.00 84.44 185 PRO A N 1
ATOM 1427 C CA . PRO A 1 185 ? -15.321 5.583 -2.000 1.00 84.44 185 PRO A CA 1
ATOM 1428 C C . PRO A 1 185 ? -15.158 6.482 -0.774 1.00 84.44 185 PRO A C 1
ATOM 1430 O O . PRO A 1 185 ? -16.150 6.940 -0.196 1.00 84.44 185 PRO A O 1
ATOM 1433 N N . ALA A 1 186 ? -13.909 6.760 -0.401 1.00 81.06 186 ALA A N 1
ATOM 1434 C CA . ALA A 1 186 ? -13.610 7.792 0.577 1.00 81.06 186 ALA A CA 1
ATOM 1435 C C . ALA A 1 186 ? -14.210 9.120 0.086 1.00 81.06 186 ALA A C 1
ATOM 1437 O O . ALA A 1 186 ? -14.093 9.472 -1.090 1.00 81.06 186 ALA A O 1
ATOM 1438 N N . GLY A 1 187 ? -14.918 9.827 0.971 1.00 69.50 187 GLY A N 1
ATOM 1439 C CA . GLY A 1 187 ? -15.634 11.047 0.601 1.00 69.50 187 GLY A CA 1
ATOM 1440 C C . GLY A 1 187 ? -14.720 12.100 -0.033 1.00 69.50 187 GLY A C 1
ATOM 1441 O O . GLY A 1 187 ? -13.532 12.190 0.276 1.00 69.50 187 GLY A O 1
ATOM 1442 N N . GLU A 1 188 ? -15.279 12.933 -0.909 1.00 67.62 188 GLU A N 1
ATOM 1443 C CA . GLU A 1 188 ? -14.530 14.052 -1.484 1.00 67.62 188 GLU A CA 1
ATOM 1444 C C . GLU A 1 188 ? -14.063 15.015 -0.377 1.00 67.62 188 GLU A C 1
ATOM 1446 O O . GLU A 1 188 ? -14.836 15.396 0.505 1.00 67.62 188 GLU A O 1
ATOM 1451 N N . GLY A 1 189 ? -12.793 15.427 -0.427 1.00 71.81 189 GLY A N 1
ATOM 1452 C CA . GLY A 1 189 ? -12.227 16.412 0.500 1.00 71.81 189 GLY A CA 1
ATOM 1453 C C . GLY A 1 189 ? -11.608 15.852 1.784 1.00 71.81 189 GLY A C 1
ATOM 1454 O O . GLY A 1 189 ? -11.288 16.642 2.673 1.00 71.81 189 GLY A O 1
ATOM 1455 N N . VAL A 1 190 ? -11.404 14.532 1.897 1.00 79.88 190 VAL A N 1
ATOM 1456 C CA . VAL A 1 190 ? -10.548 13.979 2.962 1.00 79.88 190 VAL A CA 1
ATOM 1457 C C . VAL A 1 190 ? -9.117 14.508 2.766 1.00 79.88 190 VAL A C 1
ATOM 1459 O O . VAL A 1 190 ? -8.568 14.351 1.671 1.00 79.88 190 VAL A O 1
ATOM 1462 N N . PRO A 1 191 ? -8.513 15.154 3.781 1.00 83.25 191 PRO A N 1
ATOM 1463 C CA . PRO A 1 191 ? -7.158 15.673 3.670 1.00 83.25 191 PRO A CA 1
ATOM 1464 C C . PRO A 1 191 ? -6.151 14.527 3.559 1.00 83.25 191 PRO A C 1
ATOM 1466 O O . PRO A 1 191 ? -6.280 13.505 4.232 1.00 83.25 191 PRO A O 1
ATOM 1469 N N . TYR A 1 192 ? -5.128 14.736 2.741 1.00 90.56 192 TYR A N 1
ATOM 1470 C CA . TYR A 1 192 ? -3.996 13.833 2.593 1.00 90.56 192 TYR A CA 1
ATOM 1471 C C . TYR A 1 192 ? -2.694 14.632 2.548 1.00 90.56 192 TYR A C 1
ATOM 1473 O O . TYR A 1 192 ? -2.694 15.822 2.217 1.00 90.56 192 TYR A O 1
ATOM 1481 N N . ALA A 1 193 ? -1.590 13.977 2.895 1.00 92.56 193 ALA A N 1
ATOM 1482 C CA . ALA A 1 193 ? -0.250 14.470 2.607 1.00 92.56 193 ALA A CA 1
ATOM 1483 C C . ALA A 1 193 ? 0.261 13.822 1.317 1.00 92.56 193 ALA A C 1
ATOM 1485 O O . ALA A 1 193 ? -0.040 12.663 1.046 1.00 92.56 193 ALA A O 1
ATOM 1486 N N . GLU A 1 194 ? 1.018 14.568 0.520 1.00 92.81 194 GLU A N 1
ATOM 1487 C CA . GLU A 1 194 ? 1.674 14.020 -0.666 1.00 92.81 194 GLU A CA 1
ATOM 1488 C C . GLU A 1 194 ? 3.064 13.492 -0.309 1.00 92.81 194 GLU A C 1
ATOM 1490 O O . GLU A 1 194 ? 3.800 14.103 0.472 1.00 92.81 194 GLU A O 1
ATOM 1495 N N . SER A 1 195 ? 3.426 12.368 -0.915 1.00 89.31 195 SER A N 1
ATOM 1496 C CA . SER A 1 195 ? 4.751 11.764 -0.849 1.00 89.31 195 SER A CA 1
ATOM 1497 C C . SER A 1 195 ? 5.262 11.471 -2.260 1.00 89.31 195 SER A C 1
ATOM 1499 O O . SER A 1 195 ? 4.495 11.305 -3.208 1.00 89.31 195 SER A O 1
ATOM 1501 N N . ALA A 1 196 ? 6.582 11.445 -2.429 1.00 88.44 196 ALA A N 1
ATOM 1502 C CA . ALA A 1 196 ? 7.180 11.020 -3.688 1.00 88.44 196 ALA A CA 1
ATOM 1503 C C . ALA A 1 196 ? 7.186 9.488 -3.763 1.00 88.44 196 ALA A C 1
ATOM 1505 O O . ALA A 1 196 ? 7.529 8.831 -2.779 1.00 88.44 196 ALA A O 1
ATOM 1506 N N . LEU A 1 197 ? 6.864 8.929 -4.930 1.00 88.69 197 LEU A N 1
ATOM 1507 C CA . LEU A 1 197 ? 7.027 7.498 -5.182 1.00 88.69 197 LEU A CA 1
ATOM 1508 C C . LEU A 1 197 ? 8.467 7.224 -5.652 1.00 88.69 197 LEU A C 1
ATOM 1510 O O . LEU A 1 197 ? 8.894 7.822 -6.646 1.00 88.69 197 LEU A O 1
ATOM 1514 N N . PRO A 1 198 ? 9.230 6.342 -4.972 1.00 87.69 198 PRO A N 1
ATOM 1515 C CA . PRO A 1 198 ? 10.644 6.113 -5.283 1.00 87.69 198 PRO A CA 1
ATOM 1516 C C . PRO A 1 198 ? 10.914 5.670 -6.725 1.00 87.69 198 PRO A C 1
ATOM 1518 O O . PRO A 1 198 ? 11.934 6.036 -7.299 1.00 87.69 198 PRO A O 1
ATOM 1521 N N . GLU A 1 199 ? 9.992 4.924 -7.337 1.00 88.31 199 GLU A N 1
ATOM 1522 C CA . GLU A 1 199 ? 10.128 4.427 -8.714 1.00 88.31 199 GLU A CA 1
ATOM 1523 C C . GLU A 1 199 ? 10.159 5.530 -9.784 1.00 88.31 199 GLU A C 1
ATOM 1525 O O . GLU A 1 199 ? 10.577 5.271 -10.910 1.00 88.31 199 GLU A O 1
ATOM 1530 N N . PHE A 1 200 ? 9.753 6.757 -9.442 1.00 92.19 200 PHE A N 1
ATOM 1531 C CA . PHE A 1 200 ? 9.764 7.901 -10.352 1.00 92.19 200 PHE A CA 1
ATOM 1532 C C . PHE A 1 200 ? 10.897 8.898 -10.076 1.00 92.19 200 PHE A C 1
ATOM 1534 O O . PHE A 1 200 ? 10.918 9.958 -10.702 1.00 92.19 200 PHE A O 1
ATOM 1541 N N . GLU A 1 201 ? 11.848 8.595 -9.181 1.00 92.44 201 GLU A N 1
ATOM 1542 C CA . GLU A 1 201 ? 12.932 9.517 -8.792 1.00 92.44 201 GLU A CA 1
ATOM 1543 C C . GLU A 1 201 ? 13.674 10.101 -10.008 1.00 92.44 201 GLU A C 1
ATOM 1545 O O . GLU A 1 201 ? 13.865 11.316 -10.095 1.00 92.44 201 GLU A O 1
ATOM 1550 N N . TYR A 1 202 ? 14.038 9.257 -10.979 1.00 92.56 202 TYR A N 1
ATOM 1551 C CA . TYR A 1 202 ? 14.774 9.674 -12.178 1.00 92.56 202 TYR A CA 1
ATOM 1552 C C . TYR A 1 202 ? 13.884 10.180 -13.321 1.00 92.56 202 TYR A C 1
ATOM 1554 O O . TYR A 1 202 ? 14.392 10.703 -14.312 1.00 92.56 202 TYR A O 1
ATOM 1562 N N . VAL A 1 203 ? 12.563 10.082 -13.174 1.00 93.88 203 VAL A N 1
ATOM 1563 C CA . VAL A 1 203 ? 11.568 10.510 -14.170 1.00 93.88 203 VAL A CA 1
ATOM 1564 C C . VAL A 1 203 ? 10.990 11.888 -13.821 1.00 93.88 203 VAL A C 1
ATOM 1566 O O . VAL A 1 203 ? 10.787 12.721 -14.707 1.00 93.88 203 VAL A O 1
ATOM 1569 N N . ALA A 1 204 ? 10.786 12.158 -12.528 1.00 93.69 204 ALA A N 1
ATOM 1570 C CA . ALA A 1 204 ? 10.192 13.384 -11.990 1.00 93.69 204 ALA A CA 1
ATOM 1571 C C . ALA A 1 204 ? 10.851 14.705 -12.448 1.00 93.69 204 ALA A C 1
ATOM 1573 O O . ALA A 1 204 ? 10.139 15.702 -12.570 1.00 93.69 204 ALA A O 1
ATOM 1574 N N . PRO A 1 205 ? 12.169 14.776 -12.743 1.00 92.50 205 PRO A N 1
ATOM 1575 C CA . PRO A 1 205 ? 12.771 15.998 -13.279 1.00 92.50 205 PRO A CA 1
ATOM 1576 C C . PRO A 1 205 ? 12.277 16.399 -14.678 1.00 92.50 205 PRO A C 1
ATOM 1578 O O . PRO A 1 205 ? 12.489 17.540 -15.086 1.00 92.50 205 PRO A O 1
ATOM 1581 N N . PHE A 1 206 ? 11.664 15.476 -15.425 1.00 92.38 206 PHE A N 1
ATOM 1582 C CA . PHE A 1 206 ? 11.347 15.657 -16.845 1.00 92.38 206 PHE A CA 1
ATOM 1583 C C . PHE A 1 206 ? 9.853 15.804 -17.136 1.00 92.38 206 PHE A C 1
ATOM 1585 O O . PHE A 1 206 ? 9.483 16.362 -18.168 1.00 92.38 206 PHE A O 1
ATOM 1592 N N . THR A 1 207 ? 8.996 15.299 -16.251 1.00 93.62 207 THR A N 1
ATOM 1593 C CA . THR A 1 207 ? 7.540 15.349 -16.395 1.00 93.62 207 THR A CA 1
ATOM 1594 C C . THR A 1 207 ? 6.865 15.236 -15.031 1.00 93.62 207 THR A C 1
ATOM 1596 O O . THR A 1 207 ? 7.466 14.778 -14.063 1.00 93.62 207 THR A O 1
ATOM 1599 N N . GLU A 1 208 ? 5.589 15.613 -14.964 1.00 93.19 208 GLU A N 1
ATOM 1600 C CA . GLU A 1 208 ? 4.732 15.274 -13.829 1.00 93.19 208 GLU A CA 1
ATOM 1601 C C . GLU A 1 208 ? 4.619 13.748 -13.700 1.00 93.19 208 GLU A C 1
ATOM 1603 O O . GLU A 1 208 ? 4.449 13.037 -14.698 1.00 93.19 208 GLU A O 1
ATOM 1608 N N . VAL A 1 209 ? 4.723 13.257 -12.467 1.00 93.62 209 VAL A N 1
ATOM 1609 C CA . VAL A 1 209 ? 4.665 11.838 -12.097 1.00 93.62 209 VAL A CA 1
ATOM 1610 C C . VAL A 1 209 ? 3.573 11.648 -11.043 1.00 93.62 209 VAL A C 1
ATOM 1612 O O . VAL A 1 209 ? 3.312 12.591 -10.293 1.00 93.62 209 VAL A O 1
ATOM 1615 N N . PRO A 1 210 ? 2.938 10.466 -10.957 1.00 92.88 210 PRO A N 1
ATOM 1616 C CA . PRO A 1 210 ? 2.018 10.174 -9.864 1.00 92.88 210 PRO A CA 1
ATOM 1617 C C . PRO A 1 210 ? 2.697 10.360 -8.502 1.00 92.88 210 PRO A C 1
ATOM 1619 O O . PRO A 1 210 ? 3.804 9.863 -8.278 1.00 92.88 210 PRO A O 1
ATOM 1622 N N . ALA A 1 211 ? 2.028 11.062 -7.591 1.00 92.06 211 ALA A N 1
ATOM 1623 C CA . ALA A 1 211 ? 2.443 11.143 -6.194 1.00 92.06 211 ALA A CA 1
ATOM 1624 C C . ALA A 1 211 ? 1.851 9.989 -5.366 1.00 92.06 211 ALA A C 1
ATOM 1626 O O . ALA A 1 211 ? 0.832 9.404 -5.725 1.00 92.06 211 ALA A O 1
ATOM 1627 N N . GLY A 1 212 ? 2.452 9.680 -4.222 1.00 92.88 212 GLY A N 1
ATOM 1628 C CA . GLY A 1 212 ? 1.783 8.942 -3.156 1.00 92.88 212 GLY A CA 1
ATOM 1629 C C . GLY A 1 212 ? 0.894 9.889 -2.348 1.00 92.88 212 GLY A C 1
ATOM 1630 O O . GLY A 1 212 ? 1.208 11.070 -2.184 1.00 92.88 212 GLY A O 1
ATOM 1631 N N . ARG A 1 213 ? -0.233 9.390 -1.846 1.00 93.44 213 ARG A N 1
ATOM 1632 C CA . ARG A 1 213 ? -1.142 10.113 -0.953 1.00 93.44 213 ARG A CA 1
ATOM 1633 C C . ARG A 1 213 ? -1.261 9.352 0.357 1.00 93.44 213 ARG A C 1
ATOM 1635 O O . ARG A 1 213 ? -1.665 8.196 0.369 1.00 93.44 213 ARG A O 1
ATOM 1642 N N . GLU A 1 214 ? -0.930 10.015 1.454 1.00 94.44 214 GLU A N 1
ATOM 1643 C CA . GLU A 1 214 ? -1.065 9.490 2.810 1.00 94.44 214 GLU A CA 1
ATOM 1644 C C . GLU A 1 214 ? -2.341 10.054 3.447 1.00 94.44 214 GLU A C 1
ATOM 1646 O O . GLU A 1 214 ? -2.448 11.257 3.707 1.00 94.44 214 GLU A O 1
ATOM 1651 N N . TYR A 1 215 ? -3.309 9.180 3.710 1.00 91.38 215 TYR A N 1
ATOM 1652 C CA . TYR A 1 215 ? -4.541 9.492 4.427 1.00 91.38 215 TYR A CA 1
ATOM 1653 C C . TYR A 1 215 ? -4.423 9.071 5.888 1.00 91.38 215 TYR A C 1
ATOM 1655 O O . TYR A 1 215 ? -3.988 7.958 6.180 1.00 91.38 215 TYR A O 1
ATOM 1663 N N . LYS A 1 216 ? -4.876 9.930 6.807 1.00 90.19 216 LYS A N 1
ATOM 1664 C CA . LYS A 1 216 ? -4.986 9.602 8.235 1.00 90.19 216 LYS A CA 1
ATOM 1665 C C . LYS A 1 216 ? -6.439 9.594 8.666 1.00 90.19 216 LYS A C 1
ATOM 1667 O O . LYS A 1 216 ? -7.149 10.587 8.502 1.00 90.19 216 LYS A O 1
ATOM 1672 N N . PHE A 1 217 ? -6.856 8.476 9.242 1.00 85.94 217 PHE A N 1
ATOM 1673 C CA . PHE A 1 217 ? -8.179 8.279 9.809 1.00 85.94 217 PHE A CA 1
ATOM 1674 C C . PHE A 1 217 ? -8.029 8.040 11.305 1.00 85.94 217 PHE A C 1
ATOM 1676 O O . PHE A 1 217 ? -7.464 7.036 11.718 1.00 85.94 217 PHE A O 1
ATOM 1683 N N . GLU A 1 218 ? -8.527 8.963 12.116 1.00 84.12 218 GLU A N 1
ATOM 1684 C CA . GLU A 1 218 ? -8.459 8.899 13.579 1.00 84.12 218 GLU A CA 1
ATOM 1685 C C . GLU A 1 218 ? -9.872 8.893 14.171 1.00 84.12 218 GLU A C 1
ATOM 1687 O O . GLU A 1 218 ? -10.833 9.304 13.508 1.00 84.12 218 GLU A O 1
ATOM 1692 N N . GLY A 1 219 ? -10.006 8.422 15.413 1.00 76.19 219 GLY A N 1
ATOM 1693 C CA . GLY A 1 219 ? -11.297 8.360 16.100 1.00 76.19 219 GLY A CA 1
ATOM 1694 C C . GLY A 1 219 ? -12.244 7.308 15.516 1.00 76.19 219 GLY A C 1
ATOM 1695 O O . GLY A 1 219 ? -13.465 7.481 15.532 1.00 76.19 219 GLY A O 1
ATOM 1696 N N . LEU A 1 220 ? -11.700 6.231 14.938 1.00 77.94 220 LEU A N 1
ATOM 1697 C CA . LEU A 1 220 ? -12.500 5.181 14.321 1.00 77.94 220 LEU A CA 1
ATOM 1698 C C . LEU A 1 220 ? -13.082 4.246 15.397 1.00 77.94 220 LEU A C 1
ATOM 1700 O O . LEU A 1 220 ? -12.375 3.609 16.177 1.00 77.94 220 LEU A O 1
ATOM 1704 N N . ALA A 1 221 ? -14.408 4.148 15.414 1.00 74.50 221 ALA A N 1
ATOM 1705 C CA . ALA A 1 221 ? -15.166 3.312 16.346 1.00 74.50 221 ALA A CA 1
ATOM 1706 C C . ALA A 1 221 ? -15.174 1.823 15.965 1.00 74.50 221 ALA A C 1
ATOM 1708 O O . ALA A 1 221 ? -15.578 0.972 16.755 1.00 74.50 221 ALA A O 1
ATOM 1709 N N . ALA A 1 222 ? -14.809 1.511 14.723 1.00 77.62 222 ALA A N 1
ATOM 1710 C CA . ALA A 1 222 ? -14.894 0.181 14.147 1.00 77.62 222 ALA A CA 1
ATOM 1711 C C . ALA A 1 222 ? -13.746 -0.047 13.169 1.00 77.62 222 ALA A C 1
ATOM 1713 O O . ALA A 1 222 ? -13.307 0.888 12.496 1.00 77.62 222 ALA A O 1
ATOM 1714 N N . GLU A 1 223 ? -13.294 -1.295 13.062 1.00 80.69 223 GLU A N 1
ATOM 1715 C CA . GLU A 1 223 ? -12.326 -1.656 12.028 1.00 80.69 223 GLU A CA 1
ATOM 1716 C C . GLU A 1 223 ? -12.919 -1.461 10.634 1.00 80.69 223 GLU A C 1
ATOM 1718 O O . GLU A 1 223 ? -14.119 -1.663 10.424 1.00 80.69 223 GLU A O 1
ATOM 1723 N N . LEU A 1 224 ? -12.078 -1.054 9.688 1.00 79.12 224 LEU A N 1
ATOM 1724 C CA . LEU A 1 224 ? -12.470 -0.785 8.309 1.00 79.12 224 LEU A CA 1
ATOM 1725 C C . LEU A 1 224 ? -11.748 -1.743 7.381 1.00 79.12 224 LEU A C 1
ATOM 1727 O O . LEU A 1 224 ? -10.535 -1.933 7.493 1.00 79.12 224 LEU A O 1
ATOM 1731 N N . LYS A 1 225 ? -12.484 -2.286 6.416 1.00 84.38 225 LYS A N 1
ATOM 1732 C CA . LYS A 1 225 ? -11.880 -2.950 5.274 1.00 84.38 225 LYS A CA 1
ATOM 1733 C C . LYS A 1 225 ? -11.397 -1.879 4.302 1.00 84.38 225 LYS A C 1
ATOM 1735 O O . LYS A 1 225 ? -12.198 -1.115 3.767 1.00 84.38 225 LYS A O 1
ATOM 1740 N N . ILE A 1 226 ? -10.089 -1.838 4.079 1.00 89.06 226 ILE A N 1
ATOM 1741 C CA . ILE A 1 226 ? -9.449 -0.866 3.193 1.00 89.06 226 ILE A CA 1
ATOM 1742 C C . ILE A 1 226 ? -9.083 -1.560 1.880 1.00 89.06 226 ILE A C 1
ATOM 1744 O O . ILE A 1 226 ? -8.432 -2.608 1.869 1.00 89.06 226 ILE A O 1
ATOM 1748 N N . SER A 1 227 ? -9.518 -0.974 0.773 1.00 93.38 227 SER A N 1
ATOM 1749 C CA . SER A 1 227 ? -9.134 -1.356 -0.588 1.00 93.38 227 SER A CA 1
ATOM 1750 C C . SER A 1 227 ? -9.099 -0.111 -1.472 1.00 93.38 227 SER A C 1
ATOM 1752 O O . SER A 1 227 ? -9.355 0.997 -1.004 1.00 93.38 227 SER A O 1
ATOM 1754 N N . ALA A 1 228 ? -8.748 -0.255 -2.743 1.00 94.75 228 ALA A N 1
ATOM 1755 C CA . ALA A 1 228 ? -8.794 0.840 -3.701 1.00 94.75 228 ALA A CA 1
ATOM 1756 C C . ALA A 1 228 ? -9.234 0.350 -5.078 1.00 94.75 228 ALA A C 1
ATOM 1758 O O . ALA A 1 228 ? -9.069 -0.820 -5.394 1.00 94.75 228 ALA A O 1
ATOM 1759 N N . LEU A 1 229 ? -9.750 1.246 -5.915 1.00 93.31 229 LEU A N 1
ATOM 1760 C CA . LEU A 1 229 ? -9.841 1.014 -7.356 1.00 93.31 229 LEU A CA 1
ATOM 1761 C C . LEU A 1 229 ? -8.586 1.574 -8.026 1.00 93.31 229 LEU A C 1
ATOM 1763 O O . LEU A 1 229 ? -8.245 2.734 -7.779 1.00 93.31 229 LEU A O 1
ATOM 1767 N N . ASN A 1 230 ? -7.921 0.780 -8.861 1.00 91.50 230 ASN A N 1
ATOM 1768 C CA . ASN A 1 230 ? -6.766 1.226 -9.642 1.00 91.50 230 ASN A CA 1
ATOM 1769 C C . ASN A 1 230 ? -7.171 2.121 -10.830 1.00 91.50 230 ASN A C 1
ATOM 1771 O O . ASN A 1 230 ? -8.345 2.441 -11.036 1.00 91.50 230 ASN A O 1
ATOM 1775 N N . ASN A 1 231 ? -6.191 2.495 -11.654 1.00 86.56 231 ASN A N 1
ATOM 1776 C CA . ASN A 1 231 ? -6.375 3.305 -12.863 1.00 86.56 231 ASN A CA 1
ATOM 1777 C C . ASN A 1 231 ? -7.298 2.670 -13.928 1.00 86.56 231 ASN A C 1
ATOM 1779 O O . ASN A 1 231 ? -7.807 3.393 -14.785 1.00 86.56 231 ASN A O 1
ATOM 1783 N N . ALA A 1 232 ? -7.525 1.353 -13.892 1.00 86.75 232 ALA A N 1
ATOM 1784 C CA . ALA A 1 232 ? -8.466 0.649 -14.768 1.00 86.75 232 ALA A CA 1
ATOM 1785 C C . ALA A 1 232 ? -9.859 0.447 -14.137 1.00 86.75 232 ALA A C 1
ATOM 1787 O O . ALA A 1 232 ? -10.796 0.049 -14.832 1.00 86.75 232 ALA A O 1
ATOM 1788 N N . GLY A 1 233 ? -10.020 0.770 -12.849 1.00 88.31 233 GLY A N 1
ATOM 1789 C CA . GLY A 1 233 ? -11.251 0.544 -12.093 1.00 88.31 233 GLY A CA 1
ATOM 1790 C C . GLY A 1 233 ? -11.357 -0.847 -11.461 1.00 88.31 233 GLY A C 1
ATOM 1791 O O . GLY A 1 233 ? -12.437 -1.198 -10.987 1.00 88.31 233 GLY A O 1
ATOM 1792 N N . ASP A 1 234 ? -10.271 -1.622 -11.438 1.00 90.50 234 ASP A N 1
ATOM 1793 C CA . ASP A 1 234 ? -10.209 -2.914 -10.754 1.00 90.50 234 ASP A CA 1
ATOM 1794 C C . ASP A 1 234 ? -9.890 -2.726 -9.266 1.00 90.50 234 ASP A C 1
ATOM 1796 O O . ASP A 1 234 ? -9.120 -1.839 -8.891 1.00 90.50 234 ASP A O 1
ATOM 1800 N N . GLU A 1 235 ? -10.479 -3.561 -8.406 1.00 92.62 235 GLU A N 1
ATOM 1801 C CA . GLU A 1 235 ? -10.252 -3.493 -6.960 1.00 92.62 235 GLU A CA 1
ATOM 1802 C C . GLU A 1 235 ? -8.904 -4.123 -6.573 1.00 92.62 235 GLU A C 1
ATOM 1804 O O . GLU A 1 235 ? -8.641 -5.294 -6.849 1.00 92.62 235 GLU A O 1
ATOM 1809 N N . VAL A 1 236 ? -8.079 -3.348 -5.873 1.00 93.00 236 VAL A N 1
ATOM 1810 C CA . VAL A 1 236 ? -6.785 -3.731 -5.308 1.00 93.00 236 VAL A CA 1
ATO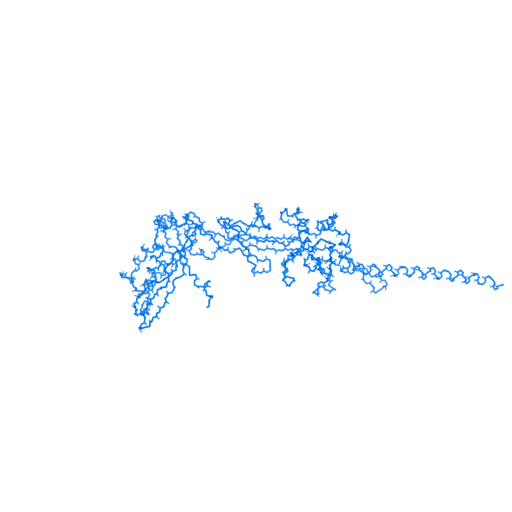M 1811 C C . VAL A 1 236 ? -6.903 -3.746 -3.786 1.00 93.00 236 VAL A C 1
ATOM 1813 O O . VAL A 1 236 ? -7.382 -2.793 -3.165 1.00 93.00 236 VAL A O 1
ATOM 1816 N N . ALA A 1 237 ? -6.489 -4.852 -3.171 1.00 92.06 237 ALA A N 1
ATOM 1817 C CA . ALA A 1 237 ? -6.501 -4.998 -1.721 1.00 92.06 237 ALA A CA 1
ATOM 1818 C C . ALA A 1 237 ? -5.332 -4.238 -1.079 1.00 92.06 237 ALA A C 1
ATOM 1820 O O . ALA A 1 237 ? -4.219 -4.247 -1.603 1.00 92.06 237 ALA A O 1
ATOM 1821 N N . ALA A 1 238 ? -5.576 -3.639 0.087 1.00 93.31 238 ALA A N 1
ATOM 1822 C CA . ALA A 1 238 ? -4.510 -3.054 0.885 1.00 93.31 238 ALA A CA 1
ATOM 1823 C C . ALA A 1 238 ? -3.641 -4.125 1.547 1.00 93.31 238 ALA A C 1
ATOM 1825 O O . ALA A 1 238 ? -4.136 -5.147 2.033 1.00 93.31 238 ALA A O 1
ATOM 1826 N N . VAL A 1 239 ? -2.344 -3.849 1.623 1.00 93.44 239 VAL A N 1
ATOM 1827 C CA . VAL A 1 239 ? -1.366 -4.636 2.368 1.00 93.44 239 VAL A CA 1
ATOM 1828 C C . VAL A 1 239 ? -1.111 -3.939 3.695 1.00 93.44 239 VAL A C 1
ATOM 1830 O O . VAL A 1 239 ? -0.702 -2.784 3.739 1.00 93.44 239 VAL A O 1
ATOM 1833 N N . GLN A 1 240 ? -1.342 -4.635 4.803 1.00 90.56 240 GLN A N 1
ATOM 1834 C CA . GLN A 1 240 ? -1.013 -4.091 6.115 1.00 90.56 240 GLN A CA 1
ATOM 1835 C C . GLN A 1 240 ? 0.490 -4.250 6.380 1.00 90.56 240 GLN A C 1
ATOM 1837 O O . GLN A 1 240 ? 0.984 -5.369 6.519 1.00 90.56 240 GLN A O 1
ATOM 1842 N N . THR A 1 241 ? 1.220 -3.137 6.453 1.00 90.50 241 THR A N 1
ATOM 1843 C CA . THR A 1 241 ? 2.682 -3.121 6.657 1.00 90.50 241 THR A CA 1
ATOM 1844 C C . THR A 1 241 ? 3.061 -3.004 8.134 1.00 90.50 241 THR A C 1
ATOM 1846 O O . THR A 1 241 ? 4.097 -3.512 8.564 1.00 90.50 241 THR A O 1
ATOM 1849 N N . ALA A 1 242 ? 2.193 -2.386 8.934 1.00 90.62 242 ALA A N 1
ATOM 1850 C CA . ALA A 1 242 ? 2.274 -2.318 10.387 1.00 90.62 242 ALA A CA 1
ATOM 1851 C C . ALA A 1 242 ? 0.852 -2.235 10.973 1.00 90.62 242 ALA A C 1
ATOM 1853 O O . ALA A 1 242 ? -0.100 -1.995 10.228 1.00 90.62 242 ALA A O 1
ATOM 1854 N N . PRO A 1 243 ? 0.657 -2.419 12.292 1.00 89.00 243 PRO A N 1
ATOM 1855 C CA . PRO A 1 243 ? -0.661 -2.258 12.901 1.00 89.00 243 PRO A CA 1
ATOM 1856 C C . PRO A 1 243 ? -1.256 -0.893 12.539 1.00 89.00 243 PRO A C 1
ATOM 1858 O O . PRO A 1 243 ? -0.673 0.139 12.856 1.00 89.00 243 PRO A O 1
ATOM 1861 N N . GLY A 1 244 ? -2.403 -0.903 11.854 1.00 88.69 244 GLY A N 1
ATOM 1862 C CA . GLY A 1 244 ? -3.088 0.306 11.380 1.00 88.69 244 GLY A CA 1
ATOM 1863 C C . GLY A 1 244 ? -2.429 1.048 10.216 1.00 88.69 244 GLY A C 1
ATOM 1864 O O . GLY A 1 244 ? -2.963 2.066 9.798 1.00 88.69 244 GLY A O 1
ATOM 1865 N N . VAL A 1 245 ? -1.313 0.560 9.673 1.00 94.06 245 VAL A N 1
ATOM 1866 C CA . VAL A 1 245 ? -0.665 1.145 8.493 1.00 94.06 245 VAL A CA 1
ATOM 1867 C C . VAL A 1 245 ? -0.923 0.247 7.297 1.00 94.06 245 VAL A C 1
ATOM 1869 O O . VAL A 1 245 ? -0.564 -0.934 7.301 1.00 94.06 245 VAL A O 1
ATOM 1872 N N . TYR A 1 246 ? -1.560 0.821 6.289 1.00 93.94 246 TYR A N 1
ATOM 1873 C CA . TYR A 1 246 ? -1.985 0.141 5.081 1.00 93.94 246 TYR A CA 1
ATOM 1874 C C . TYR A 1 246 ? -1.318 0.785 3.877 1.00 93.94 246 TYR A C 1
ATOM 1876 O O . TYR A 1 246 ? -1.331 2.003 3.736 1.00 93.94 246 TYR A O 1
ATOM 1884 N N . ASP A 1 247 ? -0.774 -0.051 3.009 1.00 94.38 247 ASP A N 1
ATOM 1885 C CA . ASP A 1 247 ? -0.195 0.343 1.736 1.00 94.38 247 ASP A CA 1
ATOM 1886 C C . ASP A 1 247 ? -1.056 -0.235 0.612 1.00 94.38 247 ASP A C 1
ATOM 1888 O O . ASP A 1 247 ? -1.365 -1.432 0.602 1.00 94.38 247 ASP A O 1
ATOM 1892 N N . ILE A 1 248 ? -1.501 0.617 -0.306 1.00 93.75 248 ILE A N 1
ATOM 1893 C CA . ILE A 1 248 ? -2.073 0.190 -1.579 1.00 93.75 248 ILE A CA 1
ATOM 1894 C C . ILE A 1 248 ? -0.904 0.124 -2.563 1.00 93.75 248 ILE A C 1
ATOM 1896 O O . ILE A 1 248 ? -0.372 1.175 -2.920 1.00 93.75 248 ILE A O 1
ATOM 1900 N N . PRO A 1 249 ? -0.514 -1.071 -3.038 1.00 88.12 249 PRO A N 1
ATOM 1901 C CA . PRO A 1 249 ? 0.591 -1.183 -3.975 1.00 88.12 249 PRO A CA 1
ATOM 1902 C C . PRO A 1 249 ? 0.351 -0.334 -5.227 1.00 88.12 249 PRO A C 1
ATOM 1904 O O . PRO A 1 249 ? -0.773 -0.267 -5.734 1.00 88.12 249 PRO A O 1
ATOM 1907 N N . ALA A 1 250 ? 1.423 0.255 -5.761 1.00 83.56 250 ALA A N 1
ATOM 1908 C CA . ALA A 1 250 ? 1.454 0.974 -7.037 1.00 83.56 250 ALA A CA 1
ATOM 1909 C C . ALA A 1 250 ? 1.304 0.041 -8.256 1.00 83.56 250 ALA A C 1
ATOM 1911 O O . ALA A 1 250 ? 2.069 0.096 -9.217 1.00 83.56 250 ALA A O 1
ATOM 1912 N N . ASP A 1 251 ? 0.307 -0.842 -8.217 1.00 82.50 251 ASP A N 1
ATOM 1913 C CA . ASP A 1 251 ? -0.001 -1.801 -9.273 1.00 82.50 251 ASP A CA 1
ATOM 1914 C C . ASP A 1 251 ? -0.912 -1.154 -10.321 1.00 82.50 251 ASP A C 1
ATOM 1916 O O . ASP A 1 251 ? -2.129 -1.363 -10.378 1.00 82.50 251 ASP A O 1
ATOM 1920 N N . PHE A 1 252 ? -0.315 -0.253 -11.099 1.00 87.81 252 PHE A N 1
ATOM 1921 C CA . PHE A 1 252 ? -0.992 0.369 -12.225 1.00 87.81 252 PHE A CA 1
ATOM 1922 C C . PHE A 1 252 ? -1.271 -0.686 -13.299 1.00 87.81 252 PHE A C 1
ATOM 1924 O O . PHE A 1 252 ? -0.363 -1.355 -13.786 1.00 87.81 252 PHE A O 1
ATOM 1931 N N . ALA A 1 253 ? -2.531 -0.798 -13.705 1.00 89.06 253 ALA A N 1
ATOM 1932 C CA . ALA A 1 253 ? -2.961 -1.746 -14.714 1.00 89.06 253 ALA A CA 1
ATOM 1933 C C . ALA A 1 253 ? -2.475 -1.358 -16.116 1.00 89.06 253 ALA A C 1
ATOM 1935 O O . ALA A 1 253 ? -2.498 -0.181 -16.506 1.00 89.06 253 ALA A O 1
ATOM 1936 N N . GLU A 1 254 ? -2.120 -2.385 -16.890 1.00 91.69 254 GLU A N 1
ATOM 1937 C CA . GLU A 1 254 ? -1.835 -2.285 -18.317 1.00 91.69 254 GLU A CA 1
ATOM 1938 C C . GLU A 1 254 ? -3.033 -1.708 -19.085 1.00 91.69 254 GLU A C 1
ATOM 1940 O O . GLU A 1 254 ? -4.196 -2.032 -18.831 1.00 91.69 254 GLU A O 1
ATOM 1945 N N . THR A 1 255 ? -2.749 -0.869 -20.083 1.00 88.38 255 THR A N 1
ATOM 1946 C CA . THR A 1 255 ? -3.776 -0.299 -20.955 1.00 88.38 255 THR A CA 1
ATOM 1947 C C . THR A 1 255 ? -3.423 -0.488 -22.426 1.00 88.38 255 THR A C 1
ATOM 1949 O O . THR A 1 255 ? -2.317 -0.176 -22.866 1.00 88.38 255 THR A O 1
ATOM 1952 N N . GLN A 1 256 ? -4.409 -0.893 -23.234 1.00 90.75 256 GLN A N 1
ATOM 1953 C CA . GLN A 1 256 ? -4.245 -0.995 -24.692 1.00 90.75 256 GLN A CA 1
ATOM 1954 C C . GLN A 1 256 ? -3.809 0.340 -25.317 1.00 90.75 256 GLN A C 1
ATOM 1956 O O . GLN A 1 256 ? -3.037 0.372 -26.268 1.00 90.75 256 GLN A O 1
ATOM 1961 N N . VAL A 1 257 ? -4.267 1.460 -24.748 1.00 90.38 257 VAL A N 1
ATOM 1962 C CA . VAL A 1 257 ? -3.886 2.809 -25.188 1.00 90.38 257 VAL A CA 1
ATOM 1963 C C . VAL A 1 257 ? -2.381 3.046 -25.036 1.00 90.38 257 VAL A C 1
ATOM 1965 O O . VAL A 1 257 ? -1.786 3.676 -25.907 1.00 90.38 257 VAL A O 1
ATOM 1968 N N . ALA A 1 258 ? -1.762 2.557 -23.957 1.00 92.94 258 ALA A N 1
ATOM 1969 C CA . ALA A 1 258 ? -0.317 2.650 -23.765 1.00 92.94 258 ALA A CA 1
ATOM 1970 C C . ALA A 1 258 ? 0.439 1.789 -24.783 1.00 92.94 258 ALA A C 1
ATOM 1972 O O . ALA A 1 258 ? 1.418 2.255 -25.360 1.00 92.94 258 ALA A O 1
ATOM 1973 N N . GLN A 1 259 ? -0.047 0.573 -25.048 1.00 94.44 259 GLN A N 1
ATOM 1974 C CA . GLN A 1 259 ? 0.552 -0.322 -26.039 1.00 94.44 259 GLN A CA 1
ATOM 1975 C C . GLN A 1 259 ? 0.515 0.284 -27.451 1.00 94.44 259 GLN A C 1
ATOM 1977 O O . GLN A 1 259 ? 1.538 0.331 -28.136 1.00 94.44 259 GLN A O 1
ATOM 1982 N N . ASP A 1 260 ? -0.644 0.797 -27.868 1.00 94.62 260 ASP A N 1
ATOM 1983 C CA . ASP A 1 260 ? -0.825 1.421 -29.183 1.00 94.62 260 ASP A CA 1
ATOM 1984 C C . ASP A 1 260 ? 0.049 2.677 -29.335 1.00 94.62 260 ASP A C 1
ATOM 1986 O O . ASP A 1 260 ? 0.606 2.931 -30.407 1.00 94.62 260 ASP A O 1
ATOM 1990 N N . LEU A 1 261 ? 0.190 3.458 -28.257 1.00 94.50 261 LEU A N 1
ATOM 1991 C CA . LEU A 1 261 ? 1.061 4.629 -28.217 1.00 94.50 261 LEU A CA 1
ATOM 1992 C C . LEU A 1 261 ? 2.538 4.226 -28.324 1.00 94.50 261 LEU A C 1
ATOM 1994 O O . LEU A 1 261 ? 3.250 4.792 -29.153 1.00 94.50 261 LEU A O 1
ATOM 1998 N N . MET A 1 262 ? 2.982 3.225 -27.557 1.00 96.50 262 MET A N 1
ATOM 1999 C CA . MET A 1 262 ? 4.363 2.736 -27.590 1.00 96.50 262 MET A CA 1
ATOM 2000 C C . MET A 1 262 ? 4.767 2.249 -28.984 1.00 96.50 262 MET A C 1
ATOM 2002 O O . MET A 1 262 ? 5.835 2.611 -29.471 1.00 96.50 262 MET A O 1
ATOM 2006 N N . ALA A 1 263 ? 3.887 1.515 -29.672 1.00 94.38 263 ALA A N 1
ATOM 2007 C CA . ALA A 1 263 ? 4.142 1.031 -31.030 1.00 94.38 263 ALA A CA 1
ATOM 2008 C C . ALA A 1 263 ? 4.389 2.161 -32.054 1.00 94.38 263 ALA A C 1
ATOM 2010 O O . ALA A 1 263 ? 4.999 1.930 -33.099 1.00 94.38 263 ALA A O 1
ATOM 2011 N N . GLY A 1 264 ? 3.909 3.381 -31.776 1.00 93.69 264 GLY A N 1
ATOM 2012 C CA . GLY A 1 264 ? 4.188 4.578 -32.572 1.00 93.69 264 GLY A CA 1
ATOM 2013 C C . GLY A 1 264 ? 5.441 5.353 -32.146 1.00 93.69 264 GLY A C 1
ATOM 2014 O O . GLY A 1 264 ? 5.852 6.261 -32.869 1.00 93.69 264 GLY A O 1
ATOM 2015 N N . ILE A 1 265 ? 6.025 5.020 -30.992 1.00 94.19 265 ILE A N 1
ATOM 2016 C CA . ILE A 1 265 ? 7.180 5.699 -30.395 1.00 94.19 265 ILE A CA 1
ATOM 2017 C C . ILE A 1 265 ? 8.471 4.941 -30.702 1.00 94.19 265 ILE A C 1
ATOM 2019 O O . ILE A 1 265 ? 9.398 5.528 -31.260 1.00 94.19 265 ILE A O 1
ATOM 2023 N N . ALA A 1 266 ? 8.535 3.661 -30.329 1.00 93.88 266 ALA A N 1
ATOM 2024 C CA . ALA A 1 266 ? 9.762 2.874 -30.350 1.00 93.88 266 ALA A CA 1
ATOM 2025 C C . ALA A 1 266 ? 9.491 1.362 -30.366 1.00 93.88 266 ALA A C 1
ATOM 2027 O O . ALA A 1 266 ? 8.359 0.909 -30.208 1.00 93.88 266 ALA A O 1
ATOM 2028 N N . ASP A 1 267 ? 10.563 0.585 -30.525 1.00 97.25 267 ASP A N 1
ATOM 2029 C CA . ASP A 1 267 ? 10.597 -0.851 -30.244 1.00 97.25 267 ASP A CA 1
ATOM 2030 C C . ASP A 1 267 ? 11.356 -1.078 -28.918 1.00 97.25 267 ASP A C 1
ATOM 2032 O O . ASP A 1 267 ? 12.590 -1.012 -28.907 1.00 97.25 267 ASP A O 1
ATOM 2036 N N . PRO A 1 268 ? 10.656 -1.300 -27.785 1.00 97.44 268 PRO A N 1
ATOM 2037 C CA . PRO A 1 268 ? 11.302 -1.449 -26.479 1.00 97.44 268 PRO A CA 1
ATOM 2038 C C . PRO A 1 268 ? 12.241 -2.653 -26.386 1.00 97.44 268 PRO A C 1
ATOM 2040 O O . PRO A 1 268 ? 13.248 -2.586 -25.680 1.00 97.44 268 PRO A O 1
ATOM 2043 N N . LEU A 1 269 ? 11.945 -3.738 -27.111 1.00 97.94 269 LEU A N 1
ATOM 2044 C CA . LEU A 1 269 ? 12.804 -4.919 -27.124 1.00 97.94 269 LEU A CA 1
ATOM 2045 C C . LEU A 1 269 ? 14.144 -4.580 -27.778 1.00 97.94 269 LEU A C 1
ATOM 2047 O O . LEU A 1 269 ? 15.196 -4.833 -27.194 1.00 97.94 269 LEU A O 1
ATOM 2051 N N . TYR A 1 270 ? 14.102 -3.911 -28.933 1.00 97.81 270 TYR A N 1
ATOM 2052 C CA . TYR A 1 270 ? 15.306 -3.431 -29.609 1.00 97.81 270 TYR A CA 1
ATOM 2053 C C . TYR A 1 270 ? 16.133 -2.484 -28.726 1.00 97.81 270 TYR A C 1
ATOM 2055 O O . TYR A 1 270 ? 17.358 -2.605 -28.670 1.00 97.81 270 TYR A O 1
ATOM 2063 N N . ILE A 1 271 ? 15.478 -1.566 -28.006 1.00 98.06 271 ILE A N 1
ATOM 2064 C CA . ILE A 1 271 ? 16.151 -0.663 -27.062 1.00 98.06 271 ILE A CA 1
ATOM 2065 C C . ILE A 1 271 ? 16.869 -1.458 -25.964 1.00 98.06 271 ILE A C 1
ATOM 2067 O O . ILE A 1 271 ? 18.034 -1.174 -25.677 1.00 98.06 271 ILE A O 1
ATOM 2071 N N . GLY A 1 272 ? 16.203 -2.458 -25.375 1.00 97.31 272 GLY A N 1
ATOM 2072 C CA . GLY A 1 272 ? 16.775 -3.306 -24.327 1.00 97.31 272 GLY A CA 1
ATOM 2073 C C . GLY A 1 272 ? 17.951 -4.149 -24.815 1.00 97.31 272 GLY A C 1
ATOM 2074 O O . GLY A 1 272 ? 19.001 -4.177 -24.171 1.00 97.31 272 GLY A O 1
ATOM 2075 N N . GLU A 1 273 ? 17.825 -4.779 -25.983 1.00 97.50 273 GLU A N 1
ATOM 2076 C CA . GLU A 1 273 ? 18.912 -5.539 -26.605 1.00 97.50 273 GLU A CA 1
ATOM 2077 C C . GLU A 1 273 ? 20.113 -4.651 -26.930 1.00 97.50 273 GLU A C 1
ATOM 2079 O O . GLU A 1 273 ? 21.253 -5.023 -26.640 1.00 97.50 273 GLU A O 1
ATOM 2084 N N . LEU A 1 274 ? 19.876 -3.467 -27.507 1.00 97.94 274 LEU A N 1
ATOM 2085 C CA . LEU A 1 274 ? 20.937 -2.527 -27.851 1.00 97.94 274 LEU A CA 1
ATOM 2086 C C . LEU A 1 274 ? 21.648 -2.009 -26.598 1.00 97.94 274 LEU A C 1
ATOM 2088 O O . LEU A 1 274 ? 22.877 -1.940 -26.582 1.00 97.94 274 LEU A O 1
ATOM 2092 N N . TRP A 1 275 ? 20.900 -1.700 -25.537 1.00 97.12 275 TRP A N 1
ATOM 2093 C CA . TRP A 1 275 ? 21.477 -1.340 -24.246 1.00 97.12 275 TRP A CA 1
ATOM 2094 C C . TRP A 1 275 ? 22.305 -2.490 -23.656 1.00 97.12 275 TRP A C 1
ATOM 2096 O O . TRP A 1 275 ? 23.441 -2.285 -23.234 1.00 97.12 275 TRP A O 1
ATOM 2106 N N . SER A 1 276 ? 21.796 -3.724 -23.685 1.00 95.62 276 SER A N 1
ATOM 2107 C CA . SER A 1 276 ? 22.528 -4.896 -23.188 1.00 95.62 276 SER A CA 1
ATOM 2108 C C . SER A 1 276 ? 23.791 -5.205 -24.005 1.00 95.62 276 SER A C 1
ATOM 2110 O O . SER A 1 276 ? 24.799 -5.631 -23.444 1.00 95.62 276 SER A O 1
ATOM 2112 N N . GLN A 1 277 ? 23.770 -5.001 -25.324 1.00 95.62 277 GLN A N 1
ATOM 2113 C CA . GLN A 1 277 ? 24.958 -5.097 -26.183 1.00 95.62 277 GLN A CA 1
ATOM 2114 C C . GLN A 1 277 ? 25.955 -3.977 -25.893 1.00 95.62 277 GLN A C 1
ATOM 2116 O O . GLN A 1 277 ? 27.165 -4.202 -25.911 1.00 95.62 277 GLN A O 1
ATOM 2121 N N . PHE A 1 278 ? 25.456 -2.770 -25.624 1.00 95.38 278 PHE A N 1
ATOM 2122 C CA . PHE A 1 278 ? 26.298 -1.643 -25.259 1.00 95.38 278 PHE A CA 1
ATOM 2123 C C . PHE A 1 278 ? 27.054 -1.955 -23.983 1.00 95.38 278 PHE A C 1
ATOM 2125 O O . PHE A 1 278 ? 28.269 -1.956 -24.026 1.00 95.38 278 PHE A O 1
ATOM 2132 N N . MET A 1 279 ? 26.376 -2.382 -22.916 1.00 92.81 279 MET A N 1
ATOM 2133 C CA . MET A 1 279 ? 27.010 -2.705 -21.630 1.00 92.81 279 MET A CA 1
ATOM 2134 C C . MET A 1 279 ? 28.055 -3.839 -21.693 1.00 92.81 279 MET A C 1
ATOM 2136 O O . MET A 1 279 ? 28.802 -4.038 -20.731 1.00 92.81 279 MET A O 1
ATOM 2140 N N . THR A 1 280 ? 28.143 -4.561 -22.814 1.00 92.31 280 THR A N 1
ATOM 2141 C CA . THR A 1 280 ? 29.144 -5.602 -23.084 1.00 92.31 280 THR A CA 1
ATOM 2142 C C . THR A 1 280 ? 30.103 -5.269 -24.236 1.00 92.31 280 THR A C 1
ATOM 2144 O O . THR A 1 280 ? 30.806 -6.158 -24.703 1.00 92.31 280 THR A O 1
ATOM 2147 N N . ASP A 1 281 ? 30.202 -4.004 -24.659 1.00 93.25 281 ASP A N 1
ATOM 2148 C CA . ASP A 1 281 ? 31.113 -3.537 -25.726 1.00 93.25 281 ASP A CA 1
ATOM 2149 C C . ASP A 1 281 ? 30.910 -4.246 -27.084 1.00 93.25 281 ASP A C 1
ATOM 2151 O O . ASP A 1 281 ? 31.836 -4.408 -27.879 1.00 93.25 281 ASP A O 1
ATOM 2155 N N . ASP A 1 282 ? 29.674 -4.665 -27.378 1.00 93.75 282 ASP A N 1
ATOM 2156 C CA . ASP A 1 282 ? 29.314 -5.295 -28.657 1.00 93.75 282 ASP A CA 1
ATOM 2157 C C . ASP A 1 282 ? 28.800 -4.285 -29.701 1.00 93.75 282 ASP A C 1
ATOM 2159 O O . ASP A 1 282 ? 28.614 -4.626 -30.875 1.00 93.75 282 ASP A O 1
ATOM 2163 N N . VAL A 1 283 ? 28.578 -3.025 -29.308 1.00 95.38 283 VAL A N 1
ATOM 2164 C CA . VAL A 1 283 ? 28.072 -1.981 -30.211 1.00 95.38 283 VAL A CA 1
ATOM 2165 C C . VAL A 1 283 ? 29.224 -1.309 -30.952 1.00 95.38 283 VAL A C 1
ATOM 2167 O O . VAL A 1 283 ? 30.045 -0.587 -30.392 1.00 95.38 283 VAL A O 1
ATOM 2170 N N . ALA A 1 284 ? 29.252 -1.488 -32.271 1.00 91.50 284 ALA A N 1
ATOM 2171 C CA . ALA A 1 284 ? 30.261 -0.866 -33.116 1.00 91.50 284 ALA A CA 1
ATOM 2172 C C . ALA A 1 284 ? 30.089 0.663 -33.203 1.00 91.50 284 ALA A C 1
ATOM 2174 O O . ALA A 1 284 ? 28.993 1.183 -33.421 1.00 91.50 284 ALA A O 1
ATOM 2175 N N . GLY A 1 285 ? 31.203 1.394 -33.143 1.00 91.69 285 GLY A N 1
ATOM 2176 C CA . GLY A 1 285 ? 31.221 2.834 -33.380 1.00 91.69 285 GLY A CA 1
ATOM 2177 C C . GLY A 1 285 ? 32.364 3.541 -32.668 1.00 91.69 285 GLY A C 1
ATOM 2178 O O . GLY A 1 285 ? 33.131 2.941 -31.921 1.00 91.69 285 GLY A O 1
ATOM 2179 N N . SER A 1 286 ? 32.480 4.848 -32.900 1.00 90.06 286 SER A N 1
ATOM 2180 C CA . SER A 1 286 ? 33.322 5.701 -32.062 1.00 90.06 286 SER A CA 1
ATOM 2181 C C . SER A 1 286 ? 32.800 5.699 -30.631 1.00 90.06 286 SER A C 1
ATOM 2183 O O . SER A 1 286 ? 31.583 5.705 -30.443 1.00 90.06 286 SER A O 1
ATOM 2185 N N . TYR A 1 287 ? 33.713 5.777 -29.662 1.00 92.75 287 TYR A N 1
ATOM 2186 C CA . TYR A 1 287 ? 33.363 5.835 -28.243 1.00 92.75 287 TYR A CA 1
ATOM 2187 C C . TYR A 1 287 ? 32.481 4.650 -27.827 1.00 92.75 287 TYR A C 1
ATOM 2189 O O . TYR A 1 287 ? 31.411 4.824 -27.256 1.00 92.75 287 TYR A O 1
ATOM 2197 N N . HIS A 1 288 ? 32.902 3.449 -28.245 1.00 93.06 288 HIS A N 1
ATOM 2198 C CA . HIS A 1 288 ? 32.257 2.180 -27.899 1.00 93.06 288 HIS A CA 1
ATOM 2199 C C . HIS A 1 288 ? 30.755 2.127 -28.225 1.00 93.06 288 HIS A C 1
ATOM 2201 O O . HIS A 1 288 ? 29.953 1.546 -27.508 1.00 93.06 288 HIS A O 1
ATOM 2207 N N . GLY A 1 289 ? 30.349 2.798 -29.310 1.00 94.88 289 GLY A N 1
ATOM 2208 C CA . GLY A 1 289 ? 28.954 2.812 -29.746 1.00 94.88 289 GLY A CA 1
ATOM 2209 C C . GLY A 1 289 ? 28.049 3.810 -29.015 1.00 94.88 289 GLY A C 1
ATOM 2210 O O . GLY A 1 289 ? 26.865 3.873 -29.340 1.00 94.88 289 GLY A O 1
ATOM 2211 N N . PHE A 1 290 ? 28.583 4.649 -28.119 1.00 96.31 290 PHE A N 1
ATOM 2212 C CA . PHE A 1 290 ? 27.816 5.615 -27.317 1.00 96.31 290 PHE A CA 1
ATOM 2213 C C . PHE A 1 290 ? 26.835 6.460 -28.140 1.00 96.31 290 PHE A C 1
ATOM 2215 O O . PHE A 1 290 ? 25.650 6.524 -27.831 1.00 96.31 290 PHE A O 1
ATOM 2222 N N . TYR A 1 291 ? 27.283 7.070 -29.244 1.00 96.25 291 TYR A N 1
ATOM 2223 C CA . TYR A 1 291 ? 26.401 7.906 -30.071 1.00 96.25 291 TYR A CA 1
ATOM 2224 C C . TYR A 1 291 ? 25.294 7.119 -30.781 1.00 96.25 291 TYR A C 1
ATOM 2226 O O . TYR A 1 291 ? 24.259 7.693 -31.121 1.00 96.25 291 TYR A O 1
ATOM 2234 N N . THR A 1 292 ? 25.515 5.827 -31.042 1.00 97.12 292 THR A N 1
ATOM 2235 C CA . THR A 1 292 ? 24.470 4.940 -31.563 1.00 97.12 292 THR A CA 1
ATOM 2236 C C . THR A 1 292 ? 23.426 4.720 -30.479 1.00 97.12 292 THR A C 1
ATOM 2238 O O . THR A 1 292 ? 22.253 4.963 -30.724 1.00 97.12 292 THR A O 1
ATOM 2241 N N . VAL A 1 293 ? 23.852 4.371 -29.268 1.00 96.88 293 VAL A N 1
ATOM 2242 C CA . VAL A 1 293 ? 22.962 4.097 -28.132 1.00 96.88 293 VAL A CA 1
ATOM 2243 C C . VAL A 1 293 ? 22.169 5.331 -27.723 1.00 96.88 293 VAL A C 1
ATOM 2245 O O . VAL A 1 293 ? 20.953 5.252 -27.621 1.00 96.88 293 VAL A O 1
ATOM 2248 N N . VAL A 1 294 ? 22.803 6.501 -27.606 1.00 96.50 294 VAL A N 1
ATOM 2249 C CA . VAL A 1 294 ? 22.099 7.759 -27.301 1.00 96.50 294 VAL A CA 1
ATOM 2250 C C . VAL A 1 294 ? 20.966 8.027 -28.294 1.00 96.50 294 VAL A C 1
ATOM 2252 O O . VAL A 1 294 ? 19.881 8.439 -27.892 1.00 96.50 294 VAL A O 1
ATOM 2255 N N . ARG A 1 295 ? 21.200 7.791 -29.591 1.00 95.50 295 ARG A N 1
ATOM 2256 C CA . ARG A 1 295 ? 20.199 8.038 -30.634 1.00 95.50 295 ARG A CA 1
ATOM 2257 C C . ARG A 1 295 ? 19.105 6.973 -30.649 1.00 95.50 295 ARG A C 1
ATOM 2259 O O . ARG A 1 295 ? 17.933 7.322 -30.671 1.00 95.50 295 ARG A O 1
ATOM 2266 N N . GLU A 1 296 ? 19.495 5.705 -30.705 1.00 96.44 296 GLU A N 1
ATOM 2267 C CA . GLU A 1 296 ? 18.589 4.581 -30.960 1.00 96.44 296 GLU A CA 1
ATOM 2268 C C . GLU A 1 296 ? 17.825 4.151 -29.696 1.00 96.44 296 GLU A C 1
ATOM 2270 O O . GLU A 1 296 ? 16.653 3.808 -29.789 1.00 96.44 296 GLU A O 1
ATOM 2275 N N . CYS A 1 297 ? 18.437 4.247 -28.508 1.00 96.81 297 CYS A N 1
ATOM 2276 C CA . CYS A 1 297 ? 17.740 4.077 -27.225 1.00 96.81 297 CYS A CA 1
ATOM 2277 C C . CYS A 1 297 ? 17.010 5.350 -26.777 1.00 96.81 297 CYS A C 1
ATOM 2279 O O . CYS A 1 297 ? 16.398 5.354 -25.715 1.00 96.81 297 CYS A O 1
ATOM 2281 N N . MET A 1 298 ? 17.079 6.431 -27.566 1.00 96.56 298 MET A N 1
ATOM 2282 C CA . MET A 1 298 ? 16.383 7.691 -27.295 1.00 96.56 298 MET A CA 1
ATOM 2283 C C . MET A 1 298 ? 16.760 8.284 -25.928 1.00 96.56 298 MET A C 1
ATOM 2285 O O . MET A 1 298 ? 15.894 8.751 -25.188 1.00 96.56 298 MET A O 1
ATOM 2289 N N . LEU A 1 299 ? 18.050 8.253 -25.574 1.00 96.00 299 LEU A N 1
ATOM 2290 C CA . LEU A 1 299 ? 18.504 8.717 -24.263 1.00 96.00 299 LEU A CA 1
ATOM 2291 C C . LEU A 1 299 ? 18.381 10.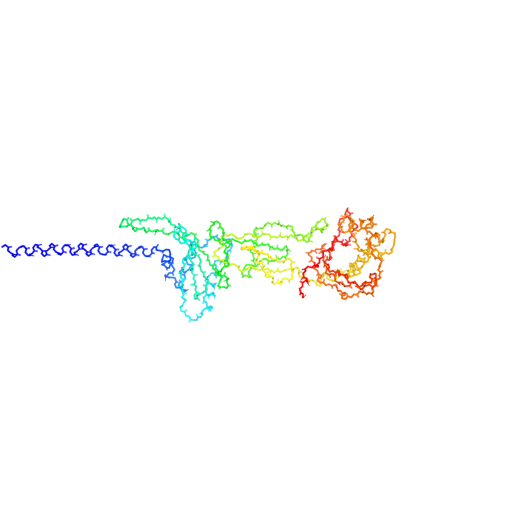234 -24.146 1.00 96.00 299 LEU A C 1
ATOM 2293 O O . LEU A 1 299 ? 18.870 10.993 -24.991 1.00 96.00 299 LEU A O 1
ATOM 2297 N N . LEU A 1 300 ? 17.775 10.678 -23.050 1.00 92.56 300 LEU A N 1
ATOM 2298 C CA . LEU A 1 300 ? 17.641 12.092 -22.740 1.00 92.56 300 LEU A CA 1
ATOM 2299 C C . LEU A 1 300 ? 18.942 12.637 -22.143 1.00 92.56 300 LEU A C 1
ATOM 2301 O O . LEU A 1 300 ? 19.417 12.150 -21.118 1.00 92.56 300 LEU A O 1
ATOM 2305 N N . LYS A 1 301 ? 19.530 13.663 -22.760 1.00 90.94 301 LYS A N 1
ATOM 2306 C CA . LYS A 1 301 ? 20.775 14.263 -22.265 1.00 90.94 301 LYS A CA 1
ATOM 2307 C C . LYS A 1 301 ? 20.605 14.811 -20.843 1.00 90.94 301 LYS A C 1
ATOM 2309 O O . LYS A 1 301 ? 19.682 15.578 -20.595 1.00 90.94 301 LYS A O 1
ATOM 2314 N N . GLY A 1 302 ? 21.531 14.466 -19.947 1.00 86.75 302 GLY A N 1
ATOM 2315 C CA . GLY A 1 302 ? 21.482 14.858 -18.533 1.00 86.75 302 GLY A CA 1
ATOM 2316 C C . GLY A 1 302 ? 20.524 14.022 -17.676 1.00 86.75 302 GLY A C 1
ATOM 2317 O O . GLY A 1 302 ? 20.316 14.350 -16.511 1.00 86.75 302 GLY A O 1
ATOM 2318 N N . SER A 1 303 ? 19.931 12.961 -18.234 1.00 92.62 303 SER A N 1
ATOM 2319 C CA . SER A 1 303 ? 19.306 11.895 -17.444 1.00 92.62 303 SER A CA 1
ATOM 2320 C C . SER A 1 303 ? 20.360 10.973 -16.837 1.00 92.62 303 SER A C 1
ATOM 2322 O O . SER A 1 303 ? 21.481 10.872 -17.341 1.00 92.62 303 SER A O 1
ATOM 2324 N N . ASN A 1 304 ? 19.970 10.235 -15.794 1.00 93.12 304 ASN A N 1
ATOM 2325 C CA . ASN A 1 304 ? 20.837 9.239 -15.169 1.00 93.12 304 ASN A CA 1
ATOM 2326 C C . ASN A 1 304 ? 21.340 8.197 -16.186 1.00 93.12 304 ASN A C 1
ATOM 2328 O O . ASN A 1 304 ? 22.525 7.877 -16.191 1.00 93.12 304 ASN A O 1
ATOM 2332 N N . LEU A 1 305 ? 20.476 7.740 -17.100 1.00 94.56 305 LEU A N 1
ATOM 2333 C CA . LEU A 1 305 ? 20.849 6.788 -18.151 1.00 94.56 305 LEU A CA 1
ATOM 2334 C C . LEU A 1 305 ? 21.870 7.352 -19.142 1.00 94.56 305 LEU A C 1
ATOM 2336 O O . LEU A 1 305 ? 22.791 6.640 -19.542 1.00 94.56 305 LEU A O 1
ATOM 2340 N N . TYR A 1 306 ? 21.723 8.619 -19.542 1.00 95.75 306 TYR A N 1
ATOM 2341 C CA . TYR A 1 306 ? 22.702 9.270 -20.413 1.00 95.75 306 TYR A CA 1
ATOM 2342 C C . TYR A 1 306 ? 24.061 9.366 -19.719 1.00 95.75 306 TYR A C 1
ATOM 2344 O O . TYR A 1 306 ? 25.075 8.990 -20.307 1.00 95.75 306 TYR A O 1
ATOM 2352 N N . ASP A 1 307 ? 24.076 9.826 -18.467 1.00 94.62 307 ASP A N 1
ATOM 2353 C CA . ASP A 1 307 ? 25.309 9.981 -17.696 1.00 94.62 307 ASP A CA 1
ATOM 2354 C C . ASP A 1 307 ? 25.960 8.617 -17.424 1.00 94.62 307 ASP A C 1
ATOM 2356 O O . ASP A 1 307 ? 27.179 8.479 -17.516 1.00 94.62 307 ASP A O 1
ATOM 2360 N N . LEU A 1 308 ? 25.167 7.578 -17.145 1.00 94.12 308 LEU A N 1
ATOM 2361 C CA . LEU A 1 308 ? 25.645 6.203 -17.011 1.00 94.12 308 LEU A CA 1
ATOM 2362 C C . LEU A 1 308 ? 26.300 5.717 -18.308 1.00 94.12 308 LEU A C 1
ATOM 2364 O O . LEU A 1 308 ? 27.391 5.151 -18.261 1.00 94.12 308 LEU A O 1
ATOM 2368 N N . ALA A 1 309 ? 25.670 5.969 -19.456 1.00 94.81 309 ALA A N 1
ATOM 2369 C CA . ALA A 1 309 ? 26.208 5.571 -20.749 1.00 94.81 309 ALA A CA 1
ATOM 2370 C C . ALA A 1 309 ? 27.494 6.326 -21.112 1.00 94.81 309 ALA A C 1
ATOM 2372 O O . ALA A 1 309 ? 28.437 5.722 -21.625 1.00 94.81 309 ALA A O 1
ATOM 2373 N N . GLU A 1 310 ? 27.548 7.631 -20.834 1.00 95.12 310 GLU A N 1
ATOM 2374 C CA . GLU A 1 310 ? 28.725 8.466 -21.094 1.00 95.12 310 GLU A CA 1
ATOM 2375 C C . GLU A 1 310 ? 29.895 8.016 -20.212 1.00 95.12 310 GLU A C 1
ATOM 2377 O O . GLU A 1 310 ? 30.988 7.757 -20.715 1.00 95.12 310 GLU A O 1
ATOM 2382 N N . ASN A 1 311 ? 29.641 7.805 -18.917 1.00 93.56 311 ASN A N 1
ATOM 2383 C CA . ASN A 1 311 ? 30.645 7.308 -17.980 1.00 93.56 311 ASN A CA 1
ATOM 2384 C C . ASN A 1 311 ? 31.126 5.897 -18.338 1.00 93.56 311 ASN A C 1
ATOM 2386 O O . ASN A 1 311 ? 32.323 5.632 -18.262 1.00 93.56 311 ASN A O 1
ATOM 2390 N N . TRP A 1 312 ? 30.228 4.992 -18.738 1.00 92.69 312 TRP A N 1
ATOM 2391 C CA . TRP A 1 312 ? 30.605 3.642 -19.160 1.00 92.69 312 TRP A CA 1
ATOM 2392 C C . TRP A 1 312 ? 31.517 3.675 -20.397 1.00 92.69 312 TRP A C 1
ATOM 2394 O O . TRP A 1 312 ? 32.536 2.985 -20.416 1.00 92.69 312 TRP A O 1
ATOM 2404 N N . ALA A 1 313 ? 31.209 4.527 -21.381 1.00 92.56 313 ALA A N 1
ATOM 2405 C CA . ALA A 1 313 ? 31.996 4.656 -22.608 1.00 92.56 313 ALA A CA 1
ATOM 2406 C C . ALA A 1 313 ? 33.368 5.329 -22.396 1.00 92.56 313 ALA A C 1
ATOM 2408 O O . ALA A 1 313 ? 34.295 5.067 -23.168 1.00 92.56 313 ALA A O 1
ATOM 2409 N N . ASP A 1 314 ? 33.509 6.181 -21.369 1.00 89.88 314 ASP A N 1
ATOM 2410 C CA . ASP A 1 314 ? 34.784 6.815 -20.987 1.00 89.88 314 ASP A CA 1
ATOM 2411 C C . ASP A 1 314 ? 35.623 5.992 -20.001 1.00 89.88 314 ASP A C 1
ATOM 2413 O O . ASP A 1 314 ? 36.831 6.212 -19.867 1.00 89.88 314 ASP A O 1
ATOM 2417 N N . SER A 1 315 ? 34.988 5.085 -19.254 1.00 87.94 315 SER A N 1
ATOM 2418 C CA . SER A 1 315 ? 35.623 4.415 -18.122 1.00 87.94 315 SER A CA 1
ATOM 2419 C C . SER A 1 315 ? 36.666 3.390 -18.566 1.00 87.94 315 SER A C 1
ATOM 2421 O O . SER A 1 315 ? 36.539 2.695 -19.573 1.00 87.94 315 SER A O 1
ATOM 2423 N N . VAL A 1 316 ? 37.687 3.209 -17.722 1.00 83.00 316 VAL A N 1
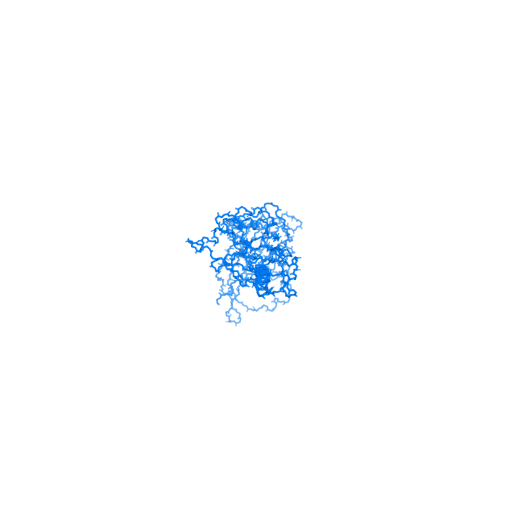ATOM 2424 C CA . VAL A 1 316 ? 38.617 2.076 -17.826 1.00 83.00 316 VAL A CA 1
ATOM 2425 C C . VAL A 1 316 ? 37.900 0.730 -17.669 1.00 83.00 316 VAL A C 1
ATOM 2427 O O . VAL A 1 316 ? 38.442 -0.295 -18.086 1.00 83.00 316 VAL A O 1
ATOM 2430 N N . ASP A 1 317 ? 36.690 0.720 -17.103 1.00 77.69 317 ASP A N 1
ATOM 2431 C CA . ASP A 1 317 ? 35.921 -0.494 -16.826 1.00 77.69 317 ASP A CA 1
ATOM 2432 C C . ASP A 1 317 ? 35.642 -1.330 -18.075 1.00 77.69 317 ASP A C 1
ATOM 2434 O O . ASP A 1 317 ? 35.636 -2.561 -18.006 1.00 77.69 317 ASP A O 1
ATOM 2438 N N . ILE A 1 318 ? 35.541 -0.682 -19.239 1.00 80.50 318 ILE A N 1
ATOM 2439 C CA . ILE A 1 318 ? 35.364 -1.361 -20.523 1.00 80.50 318 ILE A CA 1
ATOM 2440 C C . ILE A 1 318 ? 36.502 -2.346 -20.829 1.00 80.50 318 ILE A C 1
ATOM 2442 O O . ILE A 1 318 ? 36.299 -3.389 -21.444 1.00 80.50 318 ILE A O 1
ATOM 2446 N N . THR A 1 319 ? 37.707 -2.084 -20.309 1.00 80.62 319 THR A N 1
ATOM 2447 C CA . THR A 1 319 ? 38.873 -2.966 -20.480 1.00 80.62 319 THR A CA 1
ATOM 2448 C C . THR A 1 319 ? 38.791 -4.262 -19.666 1.00 80.62 319 THR A C 1
ATOM 2450 O O . THR A 1 319 ? 39.578 -5.182 -19.905 1.00 80.62 319 THR A O 1
ATOM 2453 N N . PHE A 1 320 ? 37.845 -4.361 -18.724 1.00 83.00 320 PHE A N 1
ATOM 2454 C CA . PHE A 1 320 ? 37.565 -5.576 -17.955 1.00 83.00 320 PHE A CA 1
ATOM 2455 C C . PHE A 1 320 ? 36.414 -6.405 -18.538 1.00 83.00 320 PHE A C 1
ATOM 2457 O O . PHE A 1 320 ? 36.145 -7.503 -18.035 1.00 83.00 320 PHE A O 1
ATOM 2464 N N . VAL A 1 321 ? 35.765 -5.937 -19.610 1.00 84.06 321 VAL A N 1
ATOM 2465 C CA . VAL A 1 321 ? 34.767 -6.726 -20.335 1.00 84.06 321 VAL A CA 1
ATOM 2466 C C . VAL A 1 321 ? 35.454 -7.951 -20.935 1.00 84.06 321 VAL A C 1
ATOM 2468 O O . VAL A 1 321 ? 36.435 -7.872 -21.675 1.00 84.06 321 VAL A O 1
ATOM 2471 N N . SER A 1 322 ? 34.966 -9.132 -20.561 1.00 86.94 322 SER A N 1
ATOM 2472 C CA . SER A 1 322 ? 35.545 -10.386 -21.032 1.00 86.94 322 SER A CA 1
ATOM 2473 C C . SER A 1 322 ? 35.187 -10.627 -22.492 1.00 86.94 322 SER A C 1
ATOM 2475 O O . SER A 1 322 ? 34.025 -10.511 -22.872 1.00 86.94 322 SER A O 1
ATOM 2477 N N . ASN A 1 323 ? 36.159 -11.077 -23.289 1.00 88.12 323 ASN A N 1
ATOM 2478 C CA . ASN A 1 323 ? 35.887 -11.554 -24.644 1.00 88.12 323 ASN A CA 1
ATOM 2479 C C . ASN A 1 323 ? 34.821 -12.655 -24.616 1.00 88.12 323 ASN A C 1
ATOM 2481 O O . ASN A 1 323 ? 34.984 -13.687 -23.949 1.00 88.12 323 ASN A O 1
ATOM 2485 N N . HIS A 1 324 ? 33.760 -12.449 -25.382 1.00 93.69 324 HIS A N 1
ATOM 2486 C CA . HIS A 1 324 ? 32.632 -13.358 -25.449 1.00 93.69 324 HIS A CA 1
ATOM 2487 C C . HIS A 1 324 ? 32.014 -13.359 -26.848 1.00 93.69 324 HIS A C 1
ATOM 2489 O O . HIS A 1 324 ? 32.449 -12.640 -27.744 1.00 93.69 324 HIS A O 1
ATOM 2495 N N . VAL A 1 325 ? 31.050 -14.253 -27.054 1.00 93.50 325 VAL A N 1
ATOM 2496 C CA . VAL A 1 325 ? 30.230 -14.308 -28.267 1.00 93.50 325 VAL A CA 1
ATOM 2497 C C . VAL A 1 325 ? 28.787 -14.487 -27.829 1.00 93.50 325 VAL A C 1
ATOM 2499 O O . VAL A 1 325 ? 28.500 -15.445 -27.106 1.00 93.50 325 VAL A O 1
ATOM 2502 N N . ILE A 1 326 ? 27.903 -13.596 -28.273 1.00 94.31 326 ILE A N 1
ATOM 2503 C CA . ILE A 1 326 ? 26.455 -13.756 -28.114 1.00 94.31 326 ILE A CA 1
ATOM 2504 C C . ILE A 1 326 ? 26.011 -14.933 -28.985 1.00 94.31 326 ILE A C 1
ATOM 2506 O O . ILE A 1 326 ? 26.303 -14.982 -30.181 1.00 94.31 326 ILE A O 1
ATOM 2510 N N . THR A 1 327 ? 25.358 -15.920 -28.378 1.00 94.19 327 THR A N 1
ATOM 2511 C CA . THR A 1 327 ? 24.941 -17.150 -29.062 1.00 94.19 327 THR A CA 1
ATOM 2512 C C . THR A 1 327 ? 23.458 -17.179 -29.394 1.00 94.19 327 THR A C 1
ATOM 2514 O O . THR A 1 327 ? 23.100 -17.778 -30.407 1.00 94.19 327 THR A O 1
ATOM 2517 N N . ALA A 1 328 ? 22.615 -16.562 -28.566 1.00 94.81 328 ALA A N 1
ATOM 2518 C CA . ALA A 1 328 ? 21.174 -16.478 -28.774 1.00 94.81 328 ALA A CA 1
ATOM 2519 C C . ALA A 1 328 ? 20.558 -15.391 -27.884 1.00 94.81 328 ALA A C 1
ATOM 2521 O O . ALA A 1 328 ? 21.107 -15.068 -26.829 1.00 94.81 328 ALA A O 1
ATOM 2522 N N . TRP A 1 329 ? 19.394 -14.910 -28.305 1.00 95.81 329 TRP A N 1
ATOM 2523 C CA . TRP A 1 329 ? 18.432 -14.203 -27.469 1.00 95.81 329 TRP A CA 1
ATOM 2524 C C . TRP A 1 329 ? 17.248 -15.142 -27.265 1.00 95.81 329 TRP A C 1
ATOM 2526 O O . TRP A 1 329 ? 16.773 -15.761 -28.221 1.00 95.81 329 TRP A O 1
ATOM 2536 N N . ASN A 1 330 ? 16.846 -15.338 -26.015 1.00 95.12 330 ASN A N 1
ATOM 2537 C CA . ASN A 1 330 ? 15.803 -16.283 -25.643 1.00 95.12 330 ASN A CA 1
ATOM 2538 C C . ASN A 1 330 ? 14.760 -15.604 -24.760 1.00 95.12 330 ASN A C 1
ATOM 2540 O O . ASN A 1 330 ? 15.052 -14.641 -24.059 1.00 95.12 330 ASN A O 1
ATOM 2544 N N . LYS A 1 331 ? 13.544 -16.164 -24.773 1.00 94.69 331 LYS A N 1
ATOM 2545 C CA . LYS A 1 331 ? 12.408 -15.718 -23.952 1.00 94.69 331 LYS A CA 1
ATOM 2546 C C . LYS A 1 331 ? 12.122 -14.211 -24.054 1.00 94.69 331 LYS A C 1
ATOM 2548 O O . LYS A 1 331 ? 11.777 -13.589 -23.064 1.00 94.69 331 LYS A O 1
ATOM 2553 N N . GLU A 1 332 ? 12.261 -13.639 -25.243 1.00 97.31 332 GLU A N 1
ATOM 2554 C CA . GLU A 1 332 ? 11.996 -12.221 -25.482 1.00 97.31 332 GLU A CA 1
ATOM 2555 C C . GLU A 1 332 ? 10.513 -11.898 -25.263 1.00 97.31 332 GLU A C 1
ATOM 2557 O O . GLU A 1 332 ? 9.627 -12.551 -25.828 1.00 97.31 332 GLU A O 1
ATOM 2562 N N . SER A 1 333 ? 10.234 -10.876 -24.459 1.00 97.12 333 SER A N 1
ATOM 2563 C CA . SER A 1 333 ? 8.882 -10.369 -24.255 1.00 97.12 333 SER A CA 1
ATOM 2564 C C . SER A 1 333 ? 8.874 -8.890 -23.902 1.00 97.12 333 SER A C 1
ATOM 2566 O O . SER A 1 333 ? 9.735 -8.412 -23.165 1.00 97.12 333 SER A O 1
ATOM 2568 N N . VAL A 1 334 ? 7.845 -8.196 -24.385 1.00 97.38 334 VAL A N 1
ATOM 2569 C CA . VAL A 1 334 ? 7.467 -6.857 -23.931 1.00 97.38 334 VAL A CA 1
ATOM 2570 C C . VAL A 1 334 ? 6.016 -6.922 -23.474 1.00 97.38 334 VAL A C 1
ATOM 2572 O O . VAL A 1 334 ? 5.159 -7.421 -24.209 1.00 97.38 334 VAL A O 1
ATOM 2575 N N . SER A 1 335 ? 5.745 -6.453 -22.265 1.00 96.12 335 SER A N 1
ATOM 2576 C CA . SER A 1 335 ? 4.430 -6.553 -21.628 1.00 96.12 335 SER A CA 1
ATOM 2577 C C . SER A 1 335 ? 4.166 -5.372 -20.698 1.00 96.12 335 SER A C 1
ATOM 2579 O O . SER A 1 335 ? 5.036 -4.523 -20.509 1.00 96.12 335 SER A O 1
ATOM 2581 N N . ASN A 1 336 ? 2.975 -5.340 -20.095 1.00 94.62 336 ASN A N 1
ATOM 2582 C CA . ASN A 1 336 ? 2.630 -4.415 -19.023 1.00 94.62 336 ASN A CA 1
ATOM 2583 C C . ASN A 1 336 ? 2.778 -2.940 -19.422 1.00 94.62 336 ASN A C 1
ATOM 2585 O O . ASN A 1 336 ? 3.487 -2.156 -18.792 1.00 94.62 336 ASN A O 1
ATOM 2589 N N . PHE A 1 337 ? 2.140 -2.570 -20.532 1.00 96.12 337 PHE A N 1
ATOM 2590 C CA . PHE A 1 337 ? 2.151 -1.198 -21.023 1.00 96.12 337 PHE A CA 1
ATOM 2591 C C . PHE A 1 337 ? 1.272 -0.311 -20.135 1.00 96.12 337 PHE A C 1
ATOM 2593 O O . PHE A 1 337 ? 0.041 -0.341 -20.220 1.00 96.12 337 PHE A O 1
ATOM 2600 N N . ILE A 1 338 ? 1.895 0.519 -19.306 1.00 94.62 338 ILE A N 1
ATOM 2601 C CA . ILE A 1 338 ? 1.198 1.384 -18.354 1.00 94.62 338 ILE A CA 1
ATOM 2602 C C . ILE A 1 338 ? 1.271 2.825 -18.845 1.00 94.62 338 ILE A C 1
ATOM 2604 O O . ILE A 1 338 ? 2.332 3.323 -19.212 1.00 94.62 338 ILE A O 1
ATOM 2608 N N . ARG A 1 339 ? 0.135 3.525 -18.824 1.00 92.69 339 ARG A N 1
ATOM 2609 C CA . ARG A 1 339 ? 0.084 4.975 -19.030 1.00 92.69 339 ARG A CA 1
ATOM 2610 C C . ARG A 1 339 ? -0.304 5.644 -17.721 1.00 92.69 339 ARG A C 1
ATOM 2612 O O . ARG A 1 339 ? -1.412 5.436 -17.236 1.00 92.69 339 ARG A O 1
ATOM 2619 N N . TYR A 1 340 ? 0.591 6.477 -17.202 1.00 91.75 340 TYR A N 1
ATOM 2620 C CA . TYR A 1 340 ? 0.394 7.182 -15.936 1.00 91.75 340 TYR A CA 1
ATOM 2621 C C . TYR A 1 340 ? -0.302 8.526 -16.154 1.00 91.75 340 TYR A C 1
ATOM 2623 O O . TYR A 1 340 ? -1.203 8.896 -15.408 1.00 91.75 340 TYR A O 1
ATOM 2631 N N . ASN A 1 341 ? 0.081 9.248 -17.212 1.00 90.75 341 ASN A N 1
ATOM 2632 C CA . ASN A 1 341 ? -0.554 10.499 -17.629 1.00 90.75 341 ASN A CA 1
ATOM 2633 C C . ASN A 1 341 ? -0.333 10.755 -19.137 1.00 90.75 341 ASN A C 1
ATOM 2635 O O . ASN A 1 341 ? -0.130 9.822 -19.915 1.00 90.75 341 ASN A O 1
ATOM 2639 N N . GLU A 1 342 ? -0.461 11.998 -19.609 1.00 91.00 342 GLU A N 1
ATOM 2640 C CA . GLU A 1 342 ? -0.266 12.340 -21.029 1.00 91.00 342 GLU A CA 1
ATOM 2641 C C . GLU A 1 342 ? 1.192 12.288 -21.495 1.00 91.00 342 GLU A C 1
ATOM 2643 O O . GLU A 1 342 ? 1.434 12.064 -22.680 1.00 91.00 342 GLU A O 1
ATOM 2648 N N . ASN A 1 343 ? 2.141 12.445 -20.574 1.00 95.38 343 ASN A N 1
ATOM 2649 C CA . ASN A 1 343 ? 3.561 12.601 -20.870 1.00 95.38 343 ASN A CA 1
ATOM 2650 C C . ASN A 1 343 ? 4.432 11.486 -20.276 1.00 95.38 343 ASN A C 1
ATOM 2652 O O . ASN A 1 343 ? 5.649 11.549 -20.420 1.00 95.38 343 ASN A O 1
ATOM 2656 N N . LEU A 1 344 ? 3.838 10.478 -19.632 1.00 95.38 344 LEU A N 1
ATOM 2657 C CA . LEU A 1 344 ? 4.556 9.383 -18.985 1.00 95.38 344 LEU A CA 1
ATOM 2658 C C . LEU A 1 344 ? 3.873 8.036 -19.226 1.00 95.38 344 LEU A C 1
ATOM 2660 O O . LEU A 1 344 ? 2.686 7.848 -18.925 1.00 95.38 344 LEU A O 1
ATOM 2664 N N . LEU A 1 345 ? 4.660 7.085 -19.720 1.00 95.94 345 LEU A N 1
ATOM 2665 C CA . LEU A 1 345 ? 4.279 5.687 -19.885 1.00 95.94 345 LEU A CA 1
ATOM 2666 C C . LEU A 1 345 ? 5.463 4.763 -19.587 1.00 95.94 345 LEU A C 1
ATOM 2668 O O . LEU A 1 345 ? 6.616 5.198 -19.587 1.00 95.94 345 LEU A O 1
ATOM 2672 N N . SER A 1 346 ? 5.183 3.486 -19.359 1.00 96.56 346 SER A N 1
ATOM 2673 C CA . SER A 1 346 ? 6.201 2.456 -19.186 1.00 96.56 346 SER A CA 1
ATOM 2674 C C . SER A 1 346 ? 5.804 1.138 -19.840 1.00 96.56 346 SER A C 1
ATOM 2676 O O . SER A 1 346 ? 4.649 0.934 -20.224 1.00 96.56 346 SER A O 1
ATOM 2678 N N . CYS A 1 347 ? 6.785 0.255 -19.990 1.00 97.38 347 CYS A N 1
ATOM 2679 C CA . CYS A 1 347 ? 6.574 -1.149 -20.317 1.00 97.38 347 CYS A CA 1
ATOM 2680 C C . CYS A 1 347 ? 7.681 -2.006 -19.703 1.00 97.38 347 CYS A C 1
ATOM 2682 O O . CYS A 1 347 ? 8.811 -1.541 -19.526 1.00 97.38 347 CYS A O 1
ATOM 2684 N N . ASP A 1 348 ? 7.366 -3.268 -19.448 1.00 97.31 348 ASP A N 1
ATOM 2685 C CA . ASP A 1 348 ? 8.315 -4.253 -18.949 1.00 97.31 348 ASP A CA 1
ATOM 2686 C C . ASP A 1 348 ? 8.945 -4.985 -20.140 1.00 97.31 348 ASP A C 1
ATOM 2688 O O . ASP A 1 348 ? 8.242 -5.432 -21.051 1.00 97.31 348 ASP A O 1
ATOM 2692 N N . VAL A 1 349 ? 10.274 -5.083 -20.147 1.00 97.88 349 VAL A N 1
ATOM 2693 C CA . VAL A 1 349 ? 11.059 -5.775 -21.174 1.00 97.88 349 VAL A CA 1
ATOM 2694 C C . VAL A 1 349 ? 11.858 -6.883 -20.507 1.00 97.88 349 VAL A C 1
ATOM 2696 O O . VAL A 1 349 ? 12.623 -6.630 -19.575 1.00 97.88 349 VAL A O 1
ATOM 2699 N N . TYR A 1 350 ? 11.706 -8.097 -21.030 1.00 97.94 350 TYR A N 1
ATOM 2700 C CA . TYR A 1 350 ? 12.398 -9.279 -20.540 1.00 97.94 350 TYR A CA 1
ATOM 2701 C C . TYR A 1 350 ? 13.054 -10.055 -21.684 1.00 97.94 350 TYR A C 1
ATOM 2703 O O . TYR A 1 350 ? 12.440 -10.267 -22.733 1.00 97.94 350 TYR A O 1
ATOM 2711 N N . PHE A 1 351 ? 14.293 -10.498 -21.472 1.00 97.75 351 PHE A N 1
ATOM 2712 C CA . PHE A 1 351 ? 14.973 -11.479 -22.317 1.00 97.75 351 PHE A CA 1
ATOM 2713 C C . PHE A 1 351 ? 16.148 -12.141 -21.582 1.00 97.75 351 PHE A C 1
ATOM 2715 O O . PHE A 1 351 ? 16.740 -11.602 -20.647 1.00 97.75 351 PHE A O 1
ATOM 2722 N N . GLU A 1 352 ? 16.541 -13.315 -22.069 1.00 97.19 352 GLU A N 1
ATOM 2723 C CA . GLU A 1 352 ? 17.752 -14.026 -21.668 1.00 97.19 352 GLU A CA 1
ATOM 2724 C C . GLU A 1 352 ? 18.796 -13.929 -22.789 1.00 97.19 352 GLU A C 1
ATOM 2726 O O . GLU A 1 352 ? 18.652 -14.534 -23.858 1.00 97.19 352 GLU A O 1
ATOM 2731 N N . LYS A 1 353 ? 19.875 -13.184 -22.540 1.00 95.88 353 LYS A N 1
ATOM 2732 C CA . LYS A 1 353 ? 21.028 -13.076 -23.437 1.00 95.88 353 LYS A CA 1
ATOM 2733 C C . LYS A 1 353 ? 21.995 -14.219 -23.159 1.00 95.88 353 LYS A C 1
ATOM 2735 O O . LYS A 1 353 ? 22.700 -14.240 -22.146 1.00 95.88 353 LYS A O 1
ATOM 2740 N N . GLU A 1 354 ? 22.071 -15.174 -24.079 1.00 95.69 354 GLU A N 1
ATOM 2741 C CA . GLU A 1 354 ? 23.035 -16.264 -23.979 1.00 95.69 354 GLU A CA 1
ATOM 2742 C C . GLU A 1 354 ? 24.380 -15.874 -24.583 1.00 95.69 354 GLU A C 1
ATOM 2744 O O . GLU A 1 354 ? 24.477 -15.445 -25.735 1.00 95.69 354 GLU A O 1
ATOM 2749 N N . MET A 1 355 ? 25.448 -16.098 -23.821 1.00 95.12 355 MET A N 1
ATOM 2750 C CA . MET A 1 355 ? 26.810 -15.784 -24.230 1.00 95.12 355 MET A CA 1
ATOM 2751 C C . MET A 1 355 ? 27.767 -16.934 -23.937 1.00 95.12 355 MET A C 1
ATOM 2753 O O . MET A 1 355 ? 27.621 -17.685 -22.969 1.00 95.12 355 MET A O 1
ATOM 2757 N N . ARG A 1 356 ? 28.823 -17.042 -24.747 1.00 94.88 356 ARG A N 1
ATOM 2758 C CA . ARG A 1 356 ? 29.968 -17.913 -24.466 1.00 94.88 356 ARG A CA 1
ATOM 2759 C C . ARG A 1 356 ? 31.167 -17.088 -24.017 1.00 94.88 356 ARG A C 1
ATOM 2761 O O . ARG A 1 356 ? 31.812 -16.447 -24.840 1.00 94.88 356 ARG A O 1
ATOM 2768 N N . VAL A 1 357 ? 31.518 -17.189 -22.737 1.00 92.25 357 VAL A N 1
ATOM 2769 C CA . VAL A 1 357 ? 32.668 -16.503 -22.127 1.00 92.25 357 VAL A CA 1
ATOM 2770 C C . VAL A 1 357 ? 33.729 -17.546 -21.783 1.00 92.25 357 VAL A C 1
ATOM 2772 O O . VAL A 1 357 ? 33.450 -18.500 -21.057 1.00 92.25 357 VAL A O 1
ATOM 2775 N N . ALA A 1 358 ? 34.938 -17.425 -22.343 1.00 88.50 358 ALA A N 1
ATOM 2776 C CA . ALA A 1 358 ? 36.036 -18.386 -22.135 1.00 88.50 358 ALA A CA 1
ATOM 2777 C C . ALA A 1 358 ? 35.644 -19.874 -22.346 1.00 88.50 358 ALA A C 1
ATOM 2779 O O . ALA A 1 358 ? 36.140 -20.775 -21.671 1.00 88.50 358 ALA A O 1
ATOM 2780 N N . GLY A 1 359 ? 34.732 -20.141 -23.289 1.00 87.00 359 GLY A N 1
ATOM 2781 C CA . GLY A 1 359 ? 34.254 -21.492 -23.608 1.00 87.00 359 GLY A CA 1
ATOM 2782 C C . GLY A 1 359 ? 33.114 -22.015 -22.726 1.00 87.00 359 GLY A C 1
ATOM 2783 O O . GLY A 1 359 ? 32.594 -23.090 -23.019 1.00 87.00 359 GLY A O 1
ATOM 2784 N N . GLN A 1 360 ? 32.693 -21.269 -21.701 1.00 91.50 360 GLN A N 1
ATOM 2785 C CA . GLN A 1 360 ? 31.542 -21.597 -20.856 1.00 91.50 360 GLN A CA 1
ATOM 2786 C C . GLN A 1 360 ? 30.299 -20.824 -21.296 1.00 91.50 360 GLN A C 1
ATOM 2788 O O . GLN A 1 360 ? 30.398 -19.657 -21.670 1.00 91.50 360 GLN A O 1
ATOM 2793 N N . GLN A 1 361 ? 29.136 -21.471 -21.229 1.00 93.75 361 GLN A N 1
ATOM 2794 C CA . GLN A 1 361 ? 27.849 -20.814 -21.448 1.00 93.75 361 GLN A CA 1
ATOM 2795 C C . GLN A 1 361 ? 27.482 -19.973 -20.221 1.00 93.75 361 GLN A C 1
ATOM 2797 O O . GLN A 1 361 ? 27.689 -20.398 -19.080 1.00 93.75 361 GLN A O 1
ATOM 2802 N N . ARG A 1 362 ? 26.976 -18.769 -20.471 1.00 93.44 362 ARG A N 1
ATOM 2803 C CA . ARG A 1 362 ? 26.491 -17.803 -19.488 1.00 93.44 362 ARG A CA 1
ATOM 2804 C C . ARG A 1 362 ? 25.171 -17.234 -19.987 1.00 93.44 362 ARG A C 1
ATOM 2806 O O . ARG A 1 362 ? 24.987 -17.101 -21.193 1.00 93.44 362 ARG A O 1
ATOM 2813 N N . ILE A 1 363 ? 24.286 -16.933 -19.049 1.00 93.62 363 ILE A N 1
ATOM 2814 C CA . ILE A 1 363 ? 23.012 -16.273 -19.308 1.00 93.62 363 ILE A CA 1
ATOM 2815 C C . ILE A 1 363 ? 23.061 -14.966 -18.536 1.00 93.62 363 ILE A C 1
ATOM 2817 O O . ILE A 1 363 ? 23.366 -14.978 -17.341 1.00 93.62 363 ILE A O 1
ATOM 2821 N N . ASP A 1 364 ? 22.825 -13.875 -19.245 1.00 92.50 364 ASP A N 1
ATOM 2822 C CA . ASP A 1 364 ? 22.588 -12.558 -18.677 1.00 92.50 364 ASP A CA 1
ATOM 2823 C C . ASP A 1 364 ? 21.102 -12.240 -18.850 1.00 92.50 364 ASP A C 1
ATOM 2825 O O . ASP A 1 364 ? 20.554 -12.420 -19.938 1.00 92.50 364 ASP A O 1
ATOM 2829 N N . VAL A 1 365 ? 20.435 -11.880 -17.759 1.00 95.38 365 VAL A N 1
ATOM 2830 C CA . VAL A 1 365 ? 18.983 -11.686 -17.738 1.00 95.38 365 VAL A CA 1
ATOM 2831 C C . VAL A 1 365 ? 18.718 -10.196 -17.713 1.00 95.38 365 VAL A C 1
ATOM 2833 O O . VAL A 1 365 ? 19.164 -9.504 -16.800 1.00 95.38 365 VAL A O 1
ATOM 2836 N N . PHE A 1 366 ? 17.972 -9.729 -18.704 1.00 95.88 366 PHE A N 1
ATOM 2837 C CA . PHE A 1 366 ? 17.404 -8.395 -18.699 1.00 95.88 366 PHE A CA 1
ATOM 2838 C C . PHE A 1 366 ? 15.942 -8.523 -18.302 1.00 95.88 366 PHE A C 1
ATOM 2840 O O . PHE A 1 366 ? 15.207 -9.298 -18.909 1.00 95.88 366 PHE A O 1
ATOM 2847 N N . ASP A 1 367 ? 15.556 -7.809 -17.257 1.00 96.62 367 ASP A N 1
ATOM 2848 C CA . ASP A 1 367 ? 14.215 -7.831 -16.688 1.00 96.62 367 ASP A CA 1
ATOM 2849 C C . ASP A 1 367 ? 13.984 -6.452 -16.085 1.00 96.62 367 ASP A C 1
ATOM 2851 O O . ASP A 1 367 ? 14.355 -6.188 -14.938 1.00 96.62 367 ASP A O 1
ATOM 2855 N N . ASN A 1 368 ? 13.519 -5.519 -16.912 1.00 96.31 368 ASN A N 1
ATOM 2856 C CA . ASN A 1 368 ? 13.492 -4.107 -16.559 1.00 96.31 368 ASN A CA 1
ATOM 2857 C C . ASN A 1 368 ? 12.189 -3.450 -17.006 1.00 96.31 368 ASN A C 1
ATOM 2859 O O . ASN A 1 368 ? 11.720 -3.655 -18.127 1.00 96.31 368 ASN A O 1
ATOM 2863 N N . ARG A 1 369 ? 11.678 -2.554 -16.162 1.00 96.56 369 ARG A N 1
ATOM 2864 C CA . ARG A 1 369 ? 10.677 -1.565 -16.544 1.00 96.56 369 ARG A CA 1
ATOM 2865 C C . ARG A 1 369 ? 11.361 -0.369 -17.183 1.00 96.56 369 ARG A C 1
ATOM 2867 O O . ARG A 1 369 ? 12.204 0.277 -16.563 1.00 96.56 369 ARG A O 1
ATOM 2874 N N . MET A 1 370 ? 10.978 -0.063 -18.413 1.00 97.19 370 MET A N 1
ATOM 2875 C CA . MET A 1 370 ? 11.453 1.101 -19.153 1.00 97.19 370 MET A CA 1
ATOM 2876 C C . MET A 1 370 ? 10.445 2.241 -19.040 1.00 97.19 370 MET A C 1
ATOM 2878 O O . MET A 1 370 ? 9.278 2.058 -19.388 1.00 97.19 370 MET A O 1
ATOM 2882 N N . TYR A 1 371 ? 10.891 3.415 -18.593 1.00 96.94 371 TYR A N 1
ATOM 2883 C CA . TYR A 1 371 ? 10.064 4.617 -18.480 1.00 96.94 371 TYR A CA 1
ATOM 2884 C C . TYR A 1 371 ? 10.332 5.579 -19.630 1.00 96.94 371 TYR A C 1
ATOM 2886 O O . TYR A 1 371 ? 11.469 6.002 -19.852 1.00 96.94 371 TYR A O 1
ATOM 2894 N N . PHE A 1 372 ? 9.268 5.974 -20.324 1.00 97.38 372 PHE A N 1
ATOM 2895 C CA . PHE A 1 372 ? 9.330 6.901 -21.443 1.00 97.38 372 PHE A CA 1
ATOM 2896 C C . PHE A 1 372 ? 8.595 8.190 -21.107 1.00 97.38 372 PHE A C 1
ATOM 2898 O O . PHE A 1 372 ? 7.461 8.166 -20.621 1.00 97.38 372 PHE A O 1
ATOM 2905 N N . VAL A 1 373 ? 9.239 9.314 -21.410 1.00 97.00 373 VAL A N 1
ATOM 2906 C CA . VAL A 1 373 ? 8.716 10.658 -21.152 1.00 97.00 373 VAL A CA 1
ATOM 2907 C C . VAL A 1 373 ? 8.546 11.430 -22.446 1.00 97.00 373 VAL A C 1
ATOM 2909 O O . VAL A 1 373 ? 9.417 11.391 -23.315 1.00 97.00 373 VAL A O 1
ATOM 2912 N N . ASN A 1 374 ? 7.438 12.153 -22.572 1.00 97.00 374 ASN A N 1
ATOM 2913 C CA . ASN A 1 374 ? 7.230 13.099 -23.659 1.00 97.00 374 ASN A CA 1
ATOM 2914 C C . ASN A 1 374 ? 7.716 14.481 -23.232 1.00 97.00 374 ASN A C 1
ATOM 2916 O O . ASN A 1 374 ? 7.085 15.151 -22.414 1.00 97.00 374 ASN A O 1
ATOM 2920 N N . ILE A 1 375 ? 8.824 14.928 -23.810 1.00 96.25 375 ILE A N 1
ATOM 2921 C CA . ILE A 1 375 ? 9.345 16.265 -23.567 1.00 96.25 375 ILE A CA 1
ATOM 2922 C C . ILE A 1 375 ? 8.599 17.250 -24.459 1.00 96.25 375 ILE A C 1
ATOM 2924 O O . ILE A 1 375 ? 8.631 17.154 -25.685 1.00 96.25 375 ILE A O 1
ATOM 2928 N N . THR A 1 376 ? 7.940 18.226 -23.840 1.00 92.81 376 THR A N 1
ATOM 2929 C CA . THR A 1 376 ? 7.309 19.350 -24.547 1.00 92.81 376 THR A CA 1
ATOM 2930 C C . THR A 1 376 ? 8.109 20.642 -24.432 1.00 92.81 376 THR A C 1
ATOM 2932 O O . THR A 1 376 ? 7.924 21.540 -25.252 1.00 92.81 376 THR A O 1
ATOM 2935 N N . ASP A 1 377 ? 8.971 20.747 -23.417 1.00 90.69 377 ASP A N 1
ATOM 2936 C CA . ASP A 1 377 ? 9.804 21.921 -23.173 1.00 90.69 377 ASP A CA 1
ATOM 2937 C C . ASP A 1 377 ? 11.089 21.863 -24.026 1.00 90.69 377 ASP A C 1
ATOM 2939 O O . ASP A 1 377 ? 11.955 21.017 -23.775 1.00 90.69 377 ASP A O 1
ATOM 2943 N N . PRO A 1 378 ? 11.243 22.751 -25.029 1.00 90.19 378 PRO A N 1
ATOM 2944 C CA . PRO A 1 378 ? 12.423 22.779 -25.887 1.00 90.19 378 PRO A CA 1
ATOM 2945 C C . PRO A 1 378 ? 13.720 23.146 -25.149 1.00 90.19 378 PRO A C 1
ATOM 2947 O O . PRO A 1 378 ? 14.797 22.923 -25.707 1.00 90.19 378 PRO A O 1
ATOM 2950 N N . ASP A 1 379 ? 13.639 23.700 -23.934 1.00 89.69 379 ASP A N 1
ATOM 2951 C CA . ASP A 1 379 ? 14.815 23.995 -23.112 1.00 89.69 379 ASP A CA 1
ATOM 2952 C C . ASP A 1 379 ? 15.413 22.718 -22.483 1.00 89.69 379 ASP A C 1
ATOM 2954 O O . ASP A 1 379 ? 16.596 22.706 -22.133 1.00 89.69 379 ASP A O 1
ATOM 2958 N N . ILE A 1 380 ? 14.632 21.630 -22.395 1.00 88.44 380 ILE A N 1
ATOM 2959 C CA . ILE A 1 380 ? 15.079 20.310 -21.921 1.00 88.44 380 ILE A CA 1
ATOM 2960 C C . ILE A 1 380 ? 15.644 19.485 -23.088 1.00 88.44 380 ILE A C 1
ATOM 2962 O O . ILE A 1 380 ? 16.798 19.054 -23.053 1.00 88.44 380 ILE A O 1
ATOM 2966 N N . ALA A 1 381 ? 14.842 19.267 -24.134 1.00 91.94 381 ALA A N 1
ATOM 2967 C CA . ALA A 1 381 ? 15.228 18.535 -25.342 1.00 91.94 381 ALA A CA 1
ATOM 2968 C C . ALA A 1 381 ? 14.314 18.888 -26.523 1.00 91.94 381 ALA A C 1
ATOM 2970 O O . ALA A 1 381 ? 13.324 19.599 -26.377 1.00 91.94 381 ALA A O 1
ATOM 2971 N N . ALA A 1 382 ? 14.638 18.392 -27.722 1.00 93.19 382 ALA A N 1
ATOM 2972 C CA . ALA A 1 382 ? 13.726 18.534 -28.854 1.00 93.19 382 ALA A CA 1
ATOM 2973 C C . ALA A 1 382 ? 12.377 17.867 -28.517 1.00 93.19 382 ALA A C 1
ATOM 2975 O O . ALA A 1 382 ? 12.389 16.787 -27.936 1.00 93.19 382 ALA A O 1
ATOM 2976 N N . PRO A 1 383 ? 11.225 18.463 -28.872 1.00 94.94 383 PRO A N 1
ATOM 2977 C CA . PRO A 1 383 ? 9.948 17.876 -28.500 1.00 94.94 383 PRO A CA 1
ATOM 2978 C C . PRO A 1 383 ? 9.775 16.455 -29.038 1.00 94.94 383 PRO A C 1
ATOM 2980 O O . PRO A 1 383 ? 9.957 16.219 -30.237 1.00 94.94 383 PRO A O 1
ATOM 2983 N N . GLY A 1 384 ? 9.411 15.526 -28.160 1.00 95.31 384 GLY A N 1
ATOM 2984 C CA . GLY A 1 384 ? 9.281 14.115 -28.498 1.00 95.31 384 GLY A CA 1
ATOM 2985 C C . GLY A 1 384 ? 9.434 13.192 -27.297 1.00 95.31 384 GLY A C 1
ATOM 2986 O O . GLY A 1 384 ? 9.676 13.629 -26.174 1.00 95.31 384 GLY A O 1
ATOM 2987 N N . TRP A 1 385 ? 9.294 11.897 -27.562 1.00 96.94 385 TRP A N 1
ATOM 2988 C CA . TRP A 1 385 ? 9.454 10.854 -26.558 1.00 96.94 385 TRP A CA 1
ATOM 2989 C C . TRP A 1 385 ? 10.923 10.479 -26.374 1.00 96.94 385 TRP A C 1
ATOM 2991 O O . TRP A 1 385 ? 11.675 10.430 -27.347 1.00 96.94 385 TRP A O 1
ATOM 3001 N N . TYR A 1 386 ? 11.307 10.189 -25.134 1.00 97.31 386 TYR A N 1
ATOM 3002 C CA . TYR A 1 386 ? 12.651 9.768 -24.740 1.00 97.31 386 TYR A CA 1
ATOM 3003 C C . TYR A 1 386 ? 12.579 8.687 -23.667 1.00 97.31 386 TYR A C 1
ATOM 3005 O O . TYR A 1 386 ? 11.641 8.674 -22.870 1.00 97.31 386 TYR A O 1
ATOM 3013 N N . LEU A 1 387 ? 13.587 7.817 -23.619 1.00 97.00 387 LEU A N 1
ATOM 3014 C CA . LEU A 1 387 ? 13.792 6.902 -22.501 1.00 97.00 387 LEU A CA 1
ATOM 3015 C C . LEU A 1 387 ? 14.401 7.692 -21.333 1.00 97.00 387 LEU A C 1
ATOM 3017 O O . LEU A 1 387 ? 15.498 8.245 -21.458 1.00 97.00 387 LEU A O 1
ATOM 3021 N N . ALA A 1 388 ? 13.672 7.769 -20.220 1.00 93.81 388 ALA A N 1
ATOM 3022 C CA . ALA A 1 388 ? 14.085 8.509 -19.029 1.00 93.81 388 ALA A CA 1
ATOM 3023 C C . ALA A 1 388 ? 14.782 7.621 -17.999 1.00 93.81 388 ALA A C 1
ATOM 3025 O O . ALA A 1 388 ? 15.763 8.055 -17.396 1.00 93.81 388 ALA A O 1
ATOM 3026 N N . ASP A 1 389 ? 14.290 6.394 -17.809 1.00 95.19 389 ASP A N 1
ATOM 3027 C CA . ASP A 1 389 ? 14.824 5.475 -16.806 1.00 95.19 389 ASP A CA 1
ATOM 3028 C C . ASP A 1 389 ? 14.581 3.996 -17.162 1.00 95.19 389 ASP A C 1
ATOM 3030 O O . ASP A 1 389 ? 13.689 3.666 -17.950 1.00 95.19 389 ASP A O 1
ATOM 3034 N N . MET A 1 390 ? 15.395 3.113 -16.580 1.00 94.94 390 MET A N 1
ATOM 3035 C CA . MET A 1 390 ? 15.267 1.657 -16.647 1.00 94.94 390 MET A CA 1
ATOM 3036 C C . MET A 1 390 ? 15.421 1.056 -15.249 1.00 94.94 390 MET A C 1
ATOM 3038 O O . MET A 1 390 ? 16.533 0.877 -14.752 1.00 94.94 390 MET A O 1
ATOM 3042 N N . LEU A 1 391 ? 14.303 0.663 -14.646 1.00 93.56 391 LEU A N 1
ATOM 3043 C CA . LEU A 1 391 ? 14.274 0.063 -13.318 1.00 93.56 391 LEU A CA 1
ATOM 3044 C C . LEU A 1 391 ? 14.348 -1.463 -13.425 1.00 93.56 391 LEU A C 1
ATOM 3046 O O . LEU A 1 391 ? 13.515 -2.078 -14.086 1.00 93.56 391 LEU A O 1
ATOM 3050 N N . SER A 1 392 ? 15.333 -2.083 -12.775 1.00 91.88 392 SER A N 1
ATOM 3051 C CA . SER A 1 392 ? 15.438 -3.547 -12.728 1.00 91.88 392 SER A CA 1
ATOM 3052 C C . SER A 1 392 ? 14.299 -4.156 -11.907 1.00 91.88 392 SER A C 1
ATOM 3054 O O . SER A 1 392 ? 14.052 -3.744 -10.774 1.00 91.88 392 SER A O 1
ATOM 3056 N N . LEU A 1 393 ? 13.642 -5.165 -12.473 1.00 89.06 393 LEU A N 1
ATOM 3057 C CA . LEU A 1 393 ? 12.608 -5.987 -11.843 1.00 89.06 393 LEU A CA 1
ATOM 3058 C C . LEU A 1 393 ? 13.200 -7.258 -11.210 1.00 89.06 393 LEU A C 1
ATOM 3060 O O . LEU A 1 393 ? 12.506 -7.979 -10.489 1.00 89.06 393 LEU A O 1
ATOM 3064 N N . ALA A 1 394 ? 14.498 -7.518 -11.421 1.00 62.56 394 ALA A N 1
ATOM 3065 C CA . ALA A 1 394 ? 15.202 -8.686 -10.903 1.00 62.56 394 ALA A CA 1
ATOM 3066 C C . ALA A 1 394 ? 15.248 -8.675 -9.359 1.00 62.56 394 ALA A C 1
ATOM 3068 O O . ALA A 1 394 ? 16.156 -8.142 -8.722 1.00 62.56 394 ALA A O 1
ATOM 3069 N N . GLY A 1 395 ? 14.221 -9.284 -8.768 1.00 50.22 395 GLY A N 1
ATOM 3070 C CA . GLY A 1 395 ? 13.939 -9.337 -7.333 1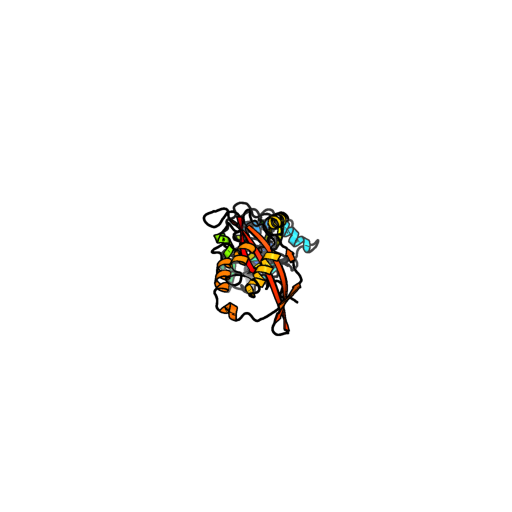.00 50.22 395 GLY A CA 1
ATOM 3071 C C . GLY A 1 395 ? 12.507 -9.796 -7.022 1.00 50.22 395 GLY A C 1
ATOM 3072 O O . GLY A 1 395 ? 12.268 -10.337 -5.945 1.00 50.22 395 GLY A O 1
ATOM 3073 N N . THR A 1 396 ? 11.574 -9.667 -7.973 1.00 44.34 396 THR A N 1
ATOM 3074 C CA . THR A 1 396 ? 10.157 -10.062 -7.827 1.00 44.34 396 THR A CA 1
ATOM 3075 C C . THR A 1 396 ? 9.842 -11.474 -8.344 1.00 44.34 396 THR A C 1
ATOM 3077 O O . THR A 1 396 ? 8.852 -12.068 -7.924 1.00 44.34 396 THR A O 1
ATOM 3080 N N . HIS A 1 397 ? 10.713 -12.069 -9.169 1.00 37.09 397 HIS A N 1
ATOM 3081 C CA . HIS A 1 397 ? 10.570 -13.438 -9.701 1.00 37.09 397 HIS A CA 1
ATOM 3082 C C . HIS A 1 397 ? 11.574 -14.463 -9.127 1.00 37.09 397 HIS A C 1
ATOM 3084 O O . HIS A 1 397 ? 11.749 -15.554 -9.667 1.00 37.09 397 HIS A O 1
ATOM 3090 N N . GLY A 1 398 ? 12.222 -14.152 -8.000 1.00 30.33 398 GLY A N 1
ATOM 3091 C CA . GLY A 1 398 ? 13.140 -15.060 -7.300 1.00 30.33 398 GLY A CA 1
ATOM 3092 C C . GLY A 1 398 ? 12.422 -16.064 -6.395 1.00 30.33 398 GLY A C 1
ATOM 3093 O O . GLY A 1 398 ? 12.570 -16.002 -5.176 1.00 30.33 398 GLY A O 1
ATOM 3094 N N . GLY A 1 399 ? 11.640 -16.972 -6.975 1.00 29.91 399 GLY A N 1
ATOM 3095 C CA . GLY A 1 399 ? 10.928 -18.001 -6.225 1.00 29.91 399 GLY A CA 1
ATOM 3096 C C . GLY A 1 399 ? 10.585 -19.227 -7.058 1.00 29.91 399 GLY A C 1
ATOM 3097 O O . GLY A 1 399 ? 9.416 -19.426 -7.358 1.00 29.91 399 GLY A O 1
ATOM 3098 N N . GLU A 1 400 ? 11.590 -20.054 -7.362 1.00 29.27 400 GLU A N 1
ATOM 3099 C CA . GLU A 1 400 ? 11.455 -21.517 -7.492 1.00 29.27 400 GLU A CA 1
ATOM 3100 C C . GLU A 1 400 ? 12.693 -22.231 -6.935 1.00 29.27 400 GLU A C 1
ATOM 3102 O O . GLU A 1 400 ? 13.830 -21.796 -7.242 1.00 29.27 400 GLU A O 1
#